Protein AF-0000000078113303 (afdb_homodimer)

Solvent-accessible surface area (backbone atoms only — not comparable to full-atom values): 39094 Å² total; per-residue (Å²): 133,78,78,75,75,77,71,51,66,56,84,66,75,77,57,79,28,37,34,25,39,74,96,75,53,79,43,67,45,54,70,47,52,54,61,48,19,51,54,38,27,50,52,72,40,56,61,77,56,19,46,50,50,28,49,52,47,50,46,54,31,58,77,67,66,45,39,74,33,44,52,68,58,50,48,53,56,46,50,52,55,36,38,74,72,70,41,45,68,71,44,50,50,42,44,51,49,53,49,47,43,60,73,67,32,43,15,33,39,37,36,33,22,37,49,89,72,46,44,48,54,58,49,52,51,49,50,23,61,50,60,67,39,70,46,60,43,47,42,65,58,52,44,48,40,37,39,71,67,38,88,49,96,56,74,92,66,55,77,47,74,55,93,63,95,41,70,65,55,44,51,53,53,50,51,51,51,19,50,55,42,49,58,61,41,42,60,57,50,49,50,28,49,73,59,19,41,53,37,37,40,30,30,64,58,46,48,69,66,64,59,53,53,53,58,58,54,74,70,49,72,74,66,71,73,70,76,68,83,68,81,73,78,78,78,72,83,66,75,73,68,74,71,66,73,72,74,72,71,64,70,66,38,74,47,67,38,34,50,35,46,52,65,72,60,37,49,37,44,42,54,52,48,46,58,61,58,28,75,47,89,75,57,56,72,89,44,46,61,56,29,51,48,42,43,48,53,54,40,52,57,61,53,57,38,44,81,75,70,45,51,68,44,76,44,44,75,59,38,40,68,60,48,50,54,49,48,54,52,50,51,52,51,52,51,52,55,44,51,52,56,40,50,66,68,45,73,73,76,128,134,77,80,74,76,78,71,51,64,57,83,65,74,77,59,78,28,38,33,27,38,73,96,75,54,80,43,66,44,54,69,47,52,53,63,48,18,51,55,38,26,50,52,72,39,55,61,77,54,20,48,48,50,27,48,52,46,50,48,52,31,58,77,67,68,45,39,75,34,44,51,68,57,51,47,53,56,44,50,50,54,36,40,76,73,69,44,46,67,71,44,51,50,43,47,52,49,52,50,46,44,60,72,65,33,44,15,34,39,37,37,34,22,37,50,90,70,47,45,47,54,59,49,51,50,49,49,22,59,49,60,69,37,71,44,61,42,48,42,64,59,52,44,47,39,37,41,71,67,39,87,49,98,56,74,91,67,54,78,48,74,54,92,62,96,42,71,66,57,45,51,53,51,50,52,50,52,19,51,53,42,49,59,60,41,41,59,57,49,51,50,28,51,72,59,18,40,53,36,35,39,30,31,65,56,46,47,70,66,65,60,53,53,53,58,59,54,72,68,47,71,76,71,70,72,68,77,72,78,73,78,73,77,81,79,70,84,68,73,73,70,76,70,67,75,72,76,72,69,62,70,64,38,73,47,66,36,34,51,34,46,52,64,70,60,35,49,37,43,44,54,51,49,45,57,59,59,26,74,47,88,75,55,59,72,90,45,45,62,54,29,50,49,42,43,47,52,53,41,51,58,63,53,58,38,42,82,74,70,45,50,67,44,75,45,44,76,58,39,39,70,60,48,50,53,49,49,54,52,50,52,53,49,52,51,53,54,44,49,51,56,40,50,67,68,45,72,74,74,129

Organism: Rosa chinensis (NCBI:txid74649)

Sequence (700 aa):
MGREIKHGSSKYDYVKVKVWLGDHAEHYYVFSRFLLSQNLTVTKIPNHISIKIALDLKKLLVDNSLLDVSQSDLEENLFKIMEQRGFGEDYVKRYRMMTRFHHQRVPLVIIVCGTSCVGKSTIAAQISQRFNLPNVMQTDVVYELLRTSTDAPLASTPIWARDFSSSEELITEFCRECRVVRKGLAGDLKKALKDGKPIIIEGIHLDPNIFLMYEEKSHSPDLNSSTDQHVSSEKGKGVSENKGENVKGPDPIIIPLILNMAQFEHQALLEEWFSSCTCSDKWQVQDRDKLTSNVKMIQDYLHSFDSKGLTVLNLSAATFAQTLDWLHGYILERIEQGMRSASNENGWFLMGREIKHGSSKYDYVKVKVWLGDHAEHYYVFSRFLLSQNLTVTKIPNHISIKIALDLKKLLVDNSLLDVSQSDLEENLFKIMEQRGFGEDYVKRYRMMTRFHHQRVPLVIIVCGTSCVGKSTIAAQISQRFNLPNVMQTDVVYELLRTSTDAPLASTPIWARDFSSSEELITEFCRECRVVRKGLAGDLKKALKDGKPIIIEGIHLDPNIFLMYEEKSHSPDLNSSTDQHVSSEKGKGVSENKGENVKGPDPIIIPLILNMAQFEHQALLEEWFSSCTCSDKWQVQDRDKLTSNVKMIQDYLHSFDSKGLTVLNLSAATFAQTLDWLHGYILERIEQGMRSASNENGWFL

Foldseek 3Di:
DPPDPPPPDDPLQPAWAWEFDDPVSPDIDTDDLVVQLLLLLLLVPDSVVSSVLSVVLSCVCVVVVVRYYYPVRSLVSSQVSCVVVPNHDSSSVLSVLVVVLVVLLAEEEEEEEAFPPLQQVVLLVLCCRSNVAVAEAELVVLLVCCVPVHPQPHDPDDLLQDDDPDLVRSVVVLQVSLLSSLVSCVVVSVVRRVRSGYHYYYYHSDDPVSNVVVLVVVPDPVVPPPPPPPPPDDDPPPPPPPVPPPPPRADHQYAYEYEDEDPVVSVVSLVVVCVVVCVPVPQDPVSSVSSVVSSVSSSVVSCVCVVVVHHYQYDDPVCNVVSSVVVSVVVSVSSSVSVVVRCVVVPPDD/DPPDPPPPDDPLQPAWAWEADDPVSPDIDTQDLVVQLLLLLLLVPDSVVSSVLSVVLSCVCVVVVVRYYYPVRSLVSSQVSCVVVPNHDSSSVLSVLVVVLVVLLAEEEEEEEAFPPLQQVVLLVLCCRSNVAVAEAELVVLLVCCVPVHPQPHDPDDLLLDDDPDLVRSVVVLQVSLLSSLVSCVVVSVVRRVRSGYHYYYYHSDDPVSNVVVLVVVPPPVPPPPPPPPPPDDDPPPPPPPVPPPPPRADHQYAYEYEDEDPVVSVVSLVVVCVVVCVPVPQDPVSSVSSVVSSVSSSVVSCVCVVVVHHYQYDDPVCNVVSSVVVSVVVSVSSSVSVVVRCVVPPPDD

Structure (mmCIF, N/CA/C/O backbone):
data_AF-0000000078113303-model_v1
#
loop_
_entity.id
_entity.type
_entity.pdbx_description
1 polymer 'Putative P-loop containing nucleoside triphosphate hydrolase'
#
loop_
_atom_site.group_PDB
_atom_site.id
_atom_site.type_symbol
_atom_site.label_atom_id
_atom_site.label_alt_id
_atom_site.label_comp_id
_atom_site.label_asym_id
_atom_site.label_entity_id
_atom_site.label_seq_id
_atom_site.pdbx_PDB_ins_code
_atom_site.Cartn_x
_atom_site.Cartn_y
_atom_site.Cartn_z
_atom_site.occupancy
_atom_site.B_iso_or_equiv
_atom_site.auth_seq_id
_atom_site.auth_comp_id
_atom_site.auth_asym_id
_atom_site.auth_atom_id
_atom_site.pdbx_PDB_model_num
ATOM 1 N N . MET A 1 1 ? 22.547 11.469 -28.562 1 20.42 1 MET A N 1
ATOM 2 C CA . MET A 1 1 ? 22.844 10.039 -28.547 1 20.42 1 MET A CA 1
ATOM 3 C C . MET A 1 1 ? 22.312 9.383 -27.281 1 20.42 1 MET A C 1
ATOM 5 O O . MET A 1 1 ? 22.719 9.742 -26.172 1 20.42 1 MET A O 1
ATOM 9 N N . GLY A 1 2 ? 21.031 9.062 -27.156 1 24.36 2 GLY A N 1
ATOM 10 C CA . GLY A 1 2 ? 20.156 8.703 -26.047 1 24.36 2 GLY A CA 1
ATOM 11 C C . GLY A 1 2 ? 20.625 7.461 -25.312 1 24.36 2 GLY A C 1
ATOM 12 O O . GLY A 1 2 ? 20.969 6.453 -25.938 1 24.36 2 GLY A O 1
ATOM 13 N N . ARG A 1 3 ? 21.406 7.602 -24.219 1 28.17 3 ARG A N 1
ATOM 14 C CA . ARG A 1 3 ? 22.094 6.508 -23.531 1 28.17 3 ARG A CA 1
ATOM 15 C C . ARG A 1 3 ? 21.234 5.254 -23.5 1 28.17 3 ARG A C 1
ATOM 17 O O . ARG A 1 3 ? 20.031 5.32 -23.203 1 28.17 3 ARG A O 1
ATOM 24 N N . GLU A 1 4 ? 21.578 4.266 -24.234 1 31.19 4 GLU A N 1
ATOM 25 C CA . GLU A 1 4 ? 21.016 2.93 -24.375 1 31.19 4 GLU A CA 1
ATOM 26 C C . GLU A 1 4 ? 20.734 2.309 -23 1 31.19 4 GLU A C 1
ATOM 28 O O . GLU A 1 4 ? 21.641 2.225 -22.172 1 31.19 4 GLU A O 1
ATOM 33 N N . ILE A 1 5 ? 19.703 2.514 -22.391 1 36.41 5 ILE A N 1
ATOM 34 C CA . ILE A 1 5 ? 19.25 1.817 -21.188 1 36.41 5 ILE A CA 1
ATOM 35 C C . ILE A 1 5 ? 19.656 0.35 -21.25 1 36.41 5 ILE A C 1
ATOM 37 O O . ILE A 1 5 ? 19.219 -0.386 -22.141 1 36.41 5 ILE A O 1
ATOM 41 N N . LYS A 1 6 ? 20.906 0.04 -20.969 1 37.03 6 LYS A N 1
ATOM 42 C CA . LYS A 1 6 ? 21.406 -1.329 -20.891 1 37.03 6 LYS A CA 1
ATOM 43 C C . LYS A 1 6 ? 20.344 -2.277 -20.359 1 37.03 6 LYS A C 1
ATOM 45 O O . LYS A 1 6 ? 19.766 -2.039 -19.297 1 37.03 6 LYS A O 1
ATOM 50 N N . HIS A 1 7 ? 19.578 -3.08 -21.109 1 42.31 7 HIS A N 1
ATOM 51 C CA . HIS A 1 7 ? 18.5 -4.035 -20.953 1 42.31 7 HIS A CA 1
ATOM 52 C C . HIS A 1 7 ? 18.859 -5.113 -19.938 1 42.31 7 HIS A C 1
ATOM 54 O O . HIS A 1 7 ? 19.844 -5.832 -20.109 1 42.31 7 HIS A O 1
ATOM 60 N N . GLY A 1 8 ? 18.891 -4.859 -18.688 1 49.06 8 GLY A N 1
ATOM 61 C CA . GLY A 1 8 ? 19.156 -5.789 -17.594 1 49.06 8 GLY A CA 1
ATOM 62 C C . GLY A 1 8 ? 18.531 -7.152 -17.797 1 49.06 8 GLY A C 1
ATOM 63 O O . GLY A 1 8 ? 18.469 -7.965 -16.875 1 49.06 8 GLY A O 1
ATOM 64 N N . SER A 1 9 ? 17.891 -7.391 -18.812 1 57.31 9 SER A N 1
ATOM 65 C CA . SER A 1 9 ? 17.375 -8.727 -19.094 1 57.31 9 SER A CA 1
ATOM 66 C C . SER A 1 9 ? 18.5 -9.688 -19.484 1 57.31 9 SER A C 1
ATOM 68 O O . SER A 1 9 ? 19.375 -9.336 -20.266 1 57.31 9 SER A O 1
ATOM 70 N N . SER A 1 10 ? 18.797 -10.727 -18.516 1 65.5 10 SER A N 1
ATOM 71 C CA . SER A 1 10 ? 19.766 -11.789 -18.812 1 65.5 10 SER A CA 1
ATOM 72 C C . SER A 1 10 ? 19.266 -12.703 -19.922 1 65.5 10 SER A C 1
ATOM 74 O O . SER A 1 10 ? 18.047 -12.836 -20.125 1 65.5 10 SER A O 1
ATOM 76 N N . LYS A 1 11 ? 20.031 -13.156 -20.766 1 74.81 11 LYS A N 1
ATOM 77 C CA . LYS A 1 11 ? 19.719 -14.117 -21.828 1 74.81 11 LYS A CA 1
ATOM 78 C C . LYS A 1 11 ? 18.938 -15.305 -21.281 1 74.81 11 LYS A C 1
ATOM 80 O O . LYS A 1 11 ? 18.172 -15.945 -22.016 1 74.81 11 LYS A O 1
ATOM 85 N N . TYR A 1 12 ? 19.047 -15.547 -19.969 1 79.31 12 TYR A N 1
ATOM 86 C CA . TYR A 1 12 ? 18.406 -16.703 -19.328 1 79.31 12 TYR A CA 1
ATOM 87 C C . TYR A 1 12 ? 16.922 -16.438 -19.109 1 79.31 12 TYR A C 1
ATOM 89 O O . TYR A 1 12 ? 16.141 -17.375 -18.922 1 79.31 12 TYR A O 1
ATOM 97 N N . ASP A 1 13 ? 16.547 -15.203 -19.188 1 74.5 13 ASP A N 1
ATOM 98 C CA . ASP A 1 13 ? 15.164 -14.836 -18.875 1 74.5 13 ASP A CA 1
ATOM 99 C C . ASP A 1 13 ? 14.211 -15.273 -20 1 74.5 13 ASP A C 1
ATOM 101 O O . ASP A 1 13 ? 13.008 -15.414 -19.766 1 74.5 13 ASP A O 1
ATOM 105 N N . TYR A 1 14 ? 14.766 -15.68 -21.109 1 76.06 14 TYR A N 1
ATOM 106 C CA . TYR A 1 14 ? 13.945 -16.016 -22.266 1 76.06 14 TYR A CA 1
ATOM 107 C C . TYR A 1 14 ? 13.797 -17.531 -22.391 1 76.06 14 TYR A C 1
ATOM 109 O O . TYR A 1 14 ? 13.109 -18.016 -23.297 1 76.06 14 TYR A O 1
ATOM 117 N N . VAL A 1 15 ? 14.422 -18.312 -21.516 1 84 15 VAL A N 1
ATOM 118 C CA . VAL A 1 15 ? 14.312 -19.766 -21.562 1 84 15 VAL A CA 1
ATOM 119 C C . VAL A 1 15 ? 13.234 -20.234 -20.594 1 84 15 VAL A C 1
ATOM 121 O O . VAL A 1 15 ? 13.242 -19.875 -19.406 1 84 15 VAL A O 1
ATOM 124 N N . LYS A 1 16 ? 12.32 -21.031 -21.141 1 85.19 16 LYS A N 1
ATOM 125 C CA . LYS A 1 16 ? 11.219 -21.547 -20.328 1 85.19 16 LYS A CA 1
ATOM 126 C C . LYS A 1 16 ? 11.648 -22.781 -19.547 1 85.19 16 LYS A C 1
ATOM 128 O O . LYS A 1 16 ? 12.18 -23.734 -20.125 1 85.19 16 LYS A O 1
ATOM 133 N N . VAL A 1 17 ? 11.578 -22.703 -18.297 1 89.81 17 VAL A N 1
ATOM 134 C CA . VAL A 1 17 ? 11.805 -23.859 -17.438 1 89.81 17 VAL A CA 1
ATOM 135 C C . VAL A 1 17 ? 10.484 -24.281 -16.781 1 89.81 17 VAL A C 1
ATOM 137 O O . VAL A 1 17 ? 9.836 -23.469 -16.125 1 89.81 17 VAL A O 1
ATOM 140 N N . LYS A 1 18 ? 10.07 -25.453 -17.016 1 88.25 18 LYS A N 1
ATOM 141 C CA . LYS A 1 18 ? 8.828 -25.984 -16.453 1 88.25 18 LYS A CA 1
ATOM 142 C C . LYS A 1 18 ? 9.094 -26.734 -15.156 1 88.25 18 LYS A C 1
ATOM 144 O O . LYS A 1 18 ? 10 -27.562 -15.078 1 88.25 18 LYS A O 1
ATOM 149 N N . VAL A 1 19 ? 8.367 -26.391 -14.164 1 89.12 19 VAL A N 1
ATOM 150 C CA . VAL A 1 19 ? 8.477 -27.047 -12.859 1 89.12 19 VAL A CA 1
ATOM 151 C C . VAL A 1 19 ? 7.234 -27.906 -12.609 1 89.12 19 VAL A C 1
ATOM 153 O O . VAL A 1 19 ? 6.125 -27.375 -12.516 1 89.12 19 VAL A O 1
ATOM 156 N N . TRP A 1 20 ? 7.383 -29.078 -12.508 1 86.81 20 TRP A N 1
ATOM 157 C CA . TRP A 1 20 ? 6.285 -30.031 -12.422 1 86.81 20 TRP A CA 1
ATOM 158 C C . TRP A 1 20 ? 5.922 -30.312 -10.969 1 86.81 20 TRP A C 1
ATOM 160 O O . TRP A 1 20 ? 6.801 -30.453 -10.109 1 86.81 20 TRP A O 1
ATOM 170 N N . LEU A 1 21 ? 4.598 -30.266 -10.727 1 80.44 21 LEU A N 1
ATOM 171 C CA . LEU A 1 21 ? 4.059 -30.453 -9.391 1 80.44 21 LEU A CA 1
ATOM 172 C C . LEU A 1 21 ? 3.445 -31.844 -9.25 1 80.44 21 LEU A C 1
ATOM 174 O O . LEU A 1 21 ? 2.85 -32.375 -10.195 1 80.44 21 LEU A O 1
ATOM 178 N N . GLY A 1 22 ? 3.475 -32.344 -8.047 1 72.88 22 GLY A N 1
ATOM 179 C CA . GLY A 1 22 ? 2.791 -33.594 -7.73 1 72.88 22 GLY A CA 1
ATOM 180 C C . GLY A 1 22 ? 3.607 -34.812 -8.07 1 72.88 22 GLY A C 1
ATOM 181 O O . GLY A 1 22 ? 4.602 -34.719 -8.797 1 72.88 22 GLY A O 1
ATOM 182 N N . ASP A 1 23 ? 3.197 -35.906 -7.555 1 69.19 23 ASP A N 1
ATOM 183 C CA . ASP A 1 23 ? 3.881 -37.188 -7.754 1 69.19 23 ASP A CA 1
ATOM 184 C C . ASP A 1 23 ? 3.717 -37.688 -9.188 1 69.19 23 ASP A C 1
ATOM 186 O O . ASP A 1 23 ? 4.594 -38.375 -9.719 1 69.19 23 ASP A O 1
ATOM 190 N N . HIS A 1 24 ? 2.643 -37.219 -9.781 1 72.44 24 HIS A N 1
ATOM 191 C CA . HIS A 1 24 ? 2.402 -37.719 -11.133 1 72.44 24 HIS A CA 1
ATOM 192 C C . HIS A 1 24 ? 2.586 -36.594 -12.164 1 72.44 24 HIS A C 1
ATOM 194 O O . HIS A 1 24 ? 2.156 -36.75 -13.312 1 72.44 24 HIS A O 1
ATOM 200 N N . ALA A 1 25 ? 3.203 -35.594 -11.82 1 67.75 25 ALA A N 1
ATOM 201 C CA . ALA A 1 25 ? 3.539 -34.5 -12.719 1 67.75 25 ALA A CA 1
ATOM 202 C C . ALA A 1 25 ? 2.318 -34.031 -13.516 1 67.75 25 ALA A C 1
ATOM 204 O O . ALA A 1 25 ? 2.385 -33.906 -14.742 1 67.75 25 ALA A O 1
ATOM 205 N N . GLU A 1 26 ? 1.251 -33.938 -12.898 1 72.12 26 GLU A N 1
ATOM 206 C CA . GLU A 1 26 ? -0.008 -33.625 -13.562 1 72.12 26 GLU A CA 1
ATOM 207 C C . GLU A 1 26 ? -0.096 -32.125 -13.906 1 72.12 26 GLU A C 1
ATOM 209 O O . GLU A 1 26 ? -0.71 -31.75 -14.898 1 72.12 26 GLU A O 1
ATOM 214 N N . HIS A 1 27 ? 0.604 -31.375 -13.125 1 74.75 27 HIS A N 1
ATOM 215 C CA . HIS A 1 27 ? 0.536 -29.938 -13.336 1 74.75 27 HIS A CA 1
ATOM 216 C C . HIS A 1 27 ? 1.922 -29.312 -13.266 1 74.75 27 HIS A C 1
ATOM 218 O O . HIS A 1 27 ? 2.816 -29.828 -12.602 1 74.75 27 HIS A O 1
ATOM 224 N N . TYR A 1 28 ? 2.176 -28.391 -14.164 1 79.44 28 TYR A N 1
ATOM 225 C CA . TYR A 1 28 ? 3.447 -27.688 -14.086 1 79.44 28 TYR A CA 1
ATOM 226 C C . TYR A 1 28 ? 3.23 -26.172 -14.086 1 79.44 28 TYR A C 1
ATOM 228 O O . TYR A 1 28 ? 2.137 -25.703 -14.398 1 79.44 28 TYR A O 1
ATOM 236 N N . TYR A 1 29 ? 4.18 -25.484 -13.555 1 77.81 29 TYR A N 1
ATOM 237 C CA . TYR A 1 29 ? 4.242 -24.047 -13.727 1 77.81 29 TYR A CA 1
ATOM 238 C C . TYR A 1 29 ? 5.586 -23.609 -14.297 1 77.81 29 TYR A C 1
ATOM 240 O O . TYR A 1 29 ? 6.559 -24.375 -14.242 1 77.81 29 TYR A O 1
ATOM 248 N N . VAL A 1 30 ? 5.598 -22.469 -14.883 1 82.19 30 VAL A N 1
ATOM 249 C CA . VAL A 1 30 ? 6.828 -21.953 -15.469 1 82.19 30 VAL A CA 1
ATOM 250 C C . VAL A 1 30 ? 7.629 -21.203 -14.406 1 82.19 30 VAL A C 1
ATOM 252 O O . VAL A 1 30 ? 7.09 -20.359 -13.688 1 82.19 30 VAL A O 1
ATOM 255 N N . PHE A 1 31 ? 8.883 -21.531 -14.344 1 86.62 31 PHE A N 1
ATOM 256 C CA . PHE A 1 31 ? 9.781 -20.938 -13.367 1 86.62 31 PHE A CA 1
ATOM 257 C C . PHE A 1 31 ? 9.945 -19.438 -13.633 1 86.62 31 PHE A C 1
ATOM 259 O O . PHE A 1 31 ? 10.242 -19.031 -14.758 1 86.62 31 PHE A O 1
ATOM 266 N N . SER A 1 32 ? 9.719 -18.641 -12.602 1 82.31 32 SER A N 1
ATOM 267 C CA . SER A 1 32 ? 9.867 -17.188 -12.664 1 82.31 32 SER A CA 1
ATOM 268 C C . SER A 1 32 ? 10.898 -16.703 -11.648 1 82.31 32 SER A C 1
ATOM 270 O O . SER A 1 32 ? 10.703 -16.859 -10.438 1 82.31 32 SER A O 1
ATOM 272 N N . ARG A 1 33 ? 11.953 -15.984 -12.125 1 86 33 ARG A N 1
ATOM 273 C CA . ARG A 1 33 ? 12.969 -15.414 -11.242 1 86 33 ARG A CA 1
ATOM 274 C C . ARG A 1 33 ? 12.352 -14.391 -10.289 1 86 33 ARG A C 1
ATOM 276 O O . ARG A 1 33 ? 12.727 -14.312 -9.125 1 86 33 ARG A O 1
ATOM 283 N N . PHE A 1 34 ? 11.492 -13.758 -10.875 1 79.19 34 PHE A N 1
ATOM 284 C CA . PHE A 1 34 ? 10.859 -12.703 -10.094 1 79.19 34 PHE A CA 1
ATOM 285 C C . PHE A 1 34 ? 10.078 -13.289 -8.93 1 79.19 34 PHE A C 1
ATOM 287 O O . PHE A 1 34 ? 10.242 -12.859 -7.781 1 79.19 34 PHE A O 1
ATOM 294 N N . LEU A 1 35 ? 9.234 -14.227 -9.234 1 81.5 35 LEU A N 1
ATOM 295 C CA . LEU A 1 35 ? 8.414 -14.836 -8.195 1 81.5 35 LEU A CA 1
ATOM 296 C C . LEU A 1 35 ? 9.281 -15.484 -7.125 1 81.5 35 LEU A C 1
ATOM 298 O O . LEU A 1 35 ? 8.977 -15.398 -5.934 1 81.5 35 LEU A O 1
ATOM 302 N N . LEU A 1 36 ? 10.32 -16.125 -7.578 1 89.31 36 LEU A N 1
ATOM 303 C CA . LEU A 1 36 ? 11.211 -16.766 -6.613 1 89.31 36 LEU A CA 1
ATOM 304 C C . LEU A 1 36 ? 11.867 -15.719 -5.711 1 89.31 36 LEU A C 1
ATOM 306 O O . LEU A 1 36 ? 11.977 -15.922 -4.5 1 89.31 36 LEU A O 1
ATOM 310 N N . SER A 1 37 ? 12.352 -14.648 -6.34 1 87.88 37 SER A N 1
ATOM 311 C CA . SER A 1 37 ? 12.992 -13.594 -5.555 1 87.88 37 SER A CA 1
ATOM 312 C C . SER A 1 37 ? 12.039 -13.031 -4.504 1 87.88 37 SER A C 1
ATOM 314 O O . SER A 1 37 ? 12.453 -12.75 -3.377 1 87.88 37 SER A O 1
ATOM 316 N N . GLN A 1 38 ? 10.859 -12.852 -4.863 1 84.25 38 GLN A N 1
ATOM 317 C CA . GLN A 1 38 ? 9.844 -12.367 -3.934 1 84.25 38 GLN A CA 1
ATOM 318 C C . GLN A 1 38 ? 9.648 -13.336 -2.773 1 84.25 38 GLN A C 1
ATOM 320 O O . GLN A 1 38 ? 9.586 -12.922 -1.614 1 84.25 38 GLN A O 1
ATOM 325 N N . ASN A 1 39 ? 9.586 -14.57 -3.145 1 89.25 39 ASN A N 1
ATOM 326 C CA . ASN A 1 39 ? 9.391 -15.586 -2.115 1 89.25 39 ASN A CA 1
ATOM 327 C C . ASN A 1 39 ? 10.562 -15.633 -1.142 1 89.25 39 ASN A C 1
ATOM 329 O O . ASN A 1 39 ? 10.367 -15.836 0.058 1 89.25 39 ASN A O 1
ATOM 333 N N . LEU A 1 40 ? 11.703 -15.453 -1.681 1 93.75 40 LEU A N 1
ATOM 334 C CA . LEU A 1 40 ? 12.898 -15.469 -0.844 1 93.75 40 LEU A CA 1
ATOM 335 C C . LEU A 1 40 ? 12.914 -14.266 0.094 1 93.75 40 LEU A C 1
ATOM 337 O O . LEU A 1 40 ? 13.32 -14.383 1.254 1 93.75 40 LEU A O 1
ATOM 341 N N . THR A 1 41 ? 12.438 -13.172 -0.385 1 90.56 41 THR A N 1
ATOM 342 C CA . THR A 1 41 ? 12.414 -11.961 0.428 1 90.56 41 THR A CA 1
ATOM 343 C C . THR A 1 41 ? 11.453 -12.109 1.604 1 90.56 41 THR A C 1
ATOM 345 O O . THR A 1 41 ? 11.711 -11.586 2.691 1 90.56 41 THR A O 1
ATOM 348 N N . VAL A 1 42 ? 10.438 -12.797 1.408 1 92.69 42 VAL A N 1
ATOM 349 C CA . VAL A 1 42 ? 9.461 -13.039 2.463 1 92.69 42 VAL A CA 1
ATOM 350 C C . VAL A 1 42 ? 10.125 -13.773 3.625 1 92.69 42 VAL A C 1
ATOM 352 O O . VAL A 1 42 ? 9.719 -13.617 4.781 1 92.69 42 VAL A O 1
ATOM 355 N N . THR A 1 43 ? 11.164 -14.531 3.373 1 94.31 43 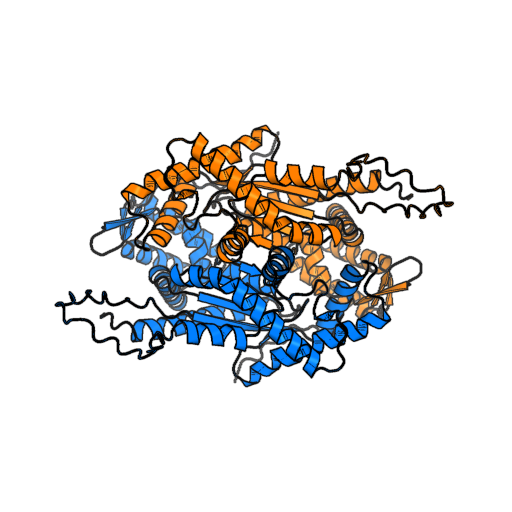THR A N 1
ATOM 356 C CA . THR A 1 43 ? 11.836 -15.32 4.398 1 94.31 43 THR A CA 1
ATOM 357 C C . THR A 1 43 ? 12.945 -14.516 5.066 1 94.31 43 THR A C 1
ATOM 359 O O . THR A 1 43 ? 13.805 -15.07 5.754 1 94.31 43 THR A O 1
ATOM 362 N N . LYS A 1 44 ? 12.984 -13.266 4.848 1 92.06 44 LYS A N 1
ATOM 363 C CA . LYS A 1 44 ? 13.875 -12.297 5.477 1 92.06 44 LYS A CA 1
ATOM 364 C C . LYS A 1 44 ? 15.25 -12.305 4.816 1 92.06 44 LYS A C 1
ATOM 366 O O . LYS A 1 44 ? 16.234 -11.859 5.41 1 92.06 44 LYS A O 1
ATOM 371 N N . ILE A 1 45 ? 15.367 -12.906 3.635 1 93.88 45 ILE A N 1
ATOM 372 C CA . ILE A 1 45 ? 16.562 -12.719 2.82 1 93.88 45 ILE A CA 1
ATOM 373 C C . ILE A 1 45 ? 16.531 -11.344 2.158 1 93.88 45 ILE A C 1
ATOM 375 O O . ILE A 1 45 ? 15.523 -10.961 1.558 1 93.88 45 ILE A O 1
ATOM 379 N N . PRO A 1 46 ? 17.625 -10.648 2.311 1 88.25 46 PRO A N 1
ATOM 380 C CA . PRO A 1 46 ? 17.641 -9.312 1.698 1 88.25 46 PRO A CA 1
ATOM 381 C C . PRO A 1 46 ? 17.328 -9.352 0.204 1 88.25 46 PRO A C 1
ATOM 383 O O . PRO A 1 46 ? 17.734 -10.281 -0.495 1 88.25 46 PRO A O 1
ATOM 386 N N . ASN A 1 47 ? 16.672 -8.352 -0.275 1 83.81 47 ASN A N 1
ATOM 387 C CA . ASN A 1 47 ? 16.172 -8.281 -1.646 1 83.81 47 ASN A CA 1
ATOM 388 C C . ASN A 1 47 ? 17.297 -8.445 -2.66 1 83.81 47 ASN A C 1
ATOM 390 O O . ASN A 1 47 ? 17.172 -9.211 -3.617 1 83.81 47 ASN A O 1
ATOM 394 N N . HIS A 1 48 ? 18.359 -7.723 -2.484 1 83.56 48 HIS A N 1
ATOM 395 C CA . HIS A 1 48 ? 19.453 -7.758 -3.453 1 83.56 48 HIS A CA 1
ATOM 396 C C . HIS A 1 48 ? 20.062 -9.148 -3.537 1 83.56 48 HIS A C 1
ATOM 398 O O . HIS A 1 48 ? 20.516 -9.57 -4.609 1 83.56 48 HIS A O 1
ATOM 404 N N . ILE A 1 49 ? 20.031 -9.891 -2.49 1 92.88 49 ILE A N 1
ATOM 405 C CA . ILE A 1 49 ? 20.578 -11.242 -2.469 1 92.88 49 ILE A CA 1
ATOM 406 C C . ILE A 1 49 ? 19.562 -12.211 -3.094 1 92.88 49 ILE A C 1
ATOM 408 O O . ILE A 1 49 ? 19.953 -13.125 -3.818 1 92.88 49 ILE A O 1
ATOM 412 N N . SER A 1 50 ? 18.297 -11.977 -2.807 1 92.12 50 SER A N 1
ATOM 413 C CA . SER A 1 50 ? 17.234 -12.812 -3.375 1 92.12 50 SER A CA 1
ATOM 414 C C . SER A 1 50 ? 17.281 -12.781 -4.898 1 92.12 50 SER A C 1
ATOM 416 O O . SER A 1 50 ? 17.094 -13.82 -5.551 1 92.12 50 SER A O 1
ATOM 418 N N . ILE A 1 51 ? 17.484 -11.664 -5.449 1 87 51 ILE A N 1
ATOM 419 C CA . ILE A 1 51 ? 17.562 -11.492 -6.895 1 87 51 ILE A CA 1
ATOM 420 C C . ILE A 1 51 ? 18.734 -12.281 -7.453 1 87 51 ILE A C 1
ATOM 422 O O . ILE A 1 51 ? 18.609 -12.961 -8.477 1 87 51 ILE A O 1
ATOM 426 N N . LYS A 1 52 ? 19.797 -12.234 -6.758 1 91.88 52 LYS A N 1
ATOM 427 C CA . LYS A 1 52 ? 21 -12.953 -7.195 1 91.88 52 LYS A CA 1
ATOM 428 C C . LYS A 1 52 ? 20.797 -14.461 -7.102 1 91.88 52 LYS A C 1
ATOM 430 O O . LYS A 1 52 ? 21.219 -15.203 -7.988 1 91.88 52 LYS A O 1
ATOM 435 N N . ILE A 1 53 ? 20.172 -14.883 -6.043 1 95 53 ILE A N 1
ATOM 436 C CA . ILE A 1 53 ? 19.906 -16.312 -5.863 1 95 53 ILE A CA 1
ATOM 437 C C . ILE A 1 53 ? 19.016 -16.812 -6.988 1 95 53 ILE A C 1
ATOM 439 O O . ILE A 1 53 ? 19.266 -17.875 -7.57 1 95 53 ILE A O 1
ATOM 443 N N . ALA A 1 54 ? 18 -16.062 -7.297 1 92.12 54 ALA A N 1
ATOM 444 C CA . ALA A 1 54 ? 17.078 -16.438 -8.359 1 92.12 54 ALA A CA 1
ATOM 445 C C . ALA A 1 54 ? 17.781 -16.531 -9.703 1 92.12 54 ALA A C 1
ATOM 447 O O . ALA A 1 54 ? 17.531 -17.453 -10.484 1 92.12 54 ALA A O 1
ATOM 448 N N . LEU A 1 55 ? 18.641 -15.602 -9.945 1 90.81 55 LEU A N 1
ATOM 449 C CA . LEU A 1 55 ? 19.422 -15.617 -11.18 1 90.81 55 LEU A CA 1
ATOM 450 C C . LEU A 1 55 ? 20.359 -16.828 -11.219 1 90.81 55 LEU A C 1
ATOM 452 O O . LEU A 1 55 ? 20.453 -17.5 -12.25 1 90.81 55 LEU A O 1
ATOM 456 N N . ASP A 1 56 ? 21.062 -17.094 -10.164 1 94.94 56 ASP A N 1
ATOM 457 C CA . ASP A 1 56 ? 21.984 -18.219 -10.078 1 94.94 56 ASP A CA 1
ATOM 458 C C . ASP A 1 56 ? 21.25 -19.547 -10.305 1 94.94 56 ASP A C 1
ATOM 460 O O . ASP A 1 56 ? 21.781 -20.438 -10.969 1 94.94 56 ASP A O 1
ATOM 464 N N . LEU A 1 57 ? 20.109 -19.641 -9.734 1 95.75 57 LEU A N 1
ATOM 465 C CA . LEU A 1 57 ? 19.328 -20.859 -9.93 1 95.75 57 LEU A CA 1
ATOM 466 C C . LEU A 1 57 ? 18.922 -21.016 -11.383 1 95.75 57 LEU A C 1
ATOM 468 O O . LEU A 1 57 ? 19.031 -22.109 -11.953 1 95.75 57 LEU A O 1
ATOM 472 N N . LYS A 1 58 ? 18.422 -19.922 -11.953 1 93.06 58 LYS A N 1
ATOM 473 C CA . LYS A 1 58 ? 18.031 -19.969 -13.359 1 93.06 58 LYS A CA 1
ATOM 474 C C . LYS A 1 58 ? 19.219 -20.344 -14.25 1 93.06 58 LYS A C 1
ATOM 476 O O . LYS A 1 58 ? 19.078 -21.172 -15.148 1 93.06 58 LYS A O 1
ATOM 481 N N . LYS A 1 59 ? 20.312 -19.75 -14.016 1 94.5 59 LYS A N 1
ATOM 482 C CA . LYS A 1 59 ? 21.531 -20.078 -14.758 1 94.5 59 LYS A CA 1
ATOM 483 C C . LYS A 1 59 ? 21.875 -21.562 -14.625 1 94.5 59 LYS A C 1
ATOM 485 O O . LYS A 1 59 ? 22.188 -22.219 -15.617 1 94.5 59 LYS A O 1
ATOM 490 N N . LEU A 1 60 ? 21.812 -22.047 -13.43 1 95.62 60 LEU A N 1
ATOM 491 C CA . LEU A 1 60 ? 22.109 -23.453 -13.156 1 95.62 60 LEU A CA 1
ATOM 492 C C . LEU A 1 60 ? 21.188 -24.375 -13.945 1 95.62 60 LEU A C 1
ATOM 494 O O . LEU A 1 60 ? 21.641 -25.344 -14.562 1 95.62 60 LEU A O 1
ATOM 498 N N . LEU A 1 61 ? 19.922 -24.094 -13.938 1 95.25 61 LEU A N 1
ATOM 499 C CA . LEU A 1 61 ? 18.938 -24.922 -14.609 1 95.25 61 LEU A CA 1
ATOM 500 C C . LEU A 1 61 ? 19.125 -24.891 -16.125 1 95.25 61 LEU A C 1
ATOM 502 O O . LEU A 1 61 ? 1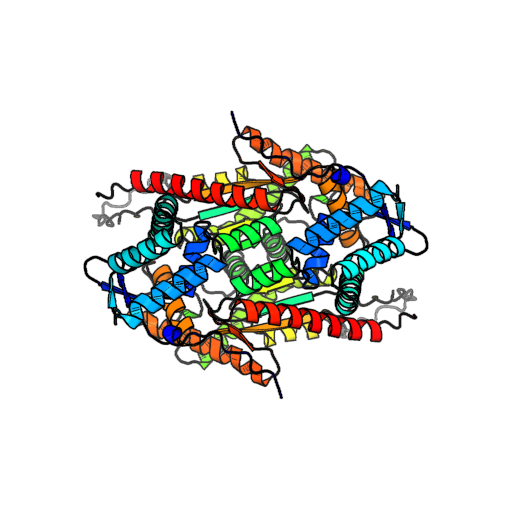9.141 -25.938 -16.781 1 95.25 61 LEU A O 1
ATOM 506 N N . VAL A 1 62 ? 19.328 -23.688 -16.672 1 94.12 62 VAL A N 1
ATOM 507 C CA . VAL A 1 62 ? 19.406 -23.5 -18.125 1 94.12 62 VAL A CA 1
ATOM 508 C C . VAL A 1 62 ? 20.734 -24.047 -18.625 1 94.12 62 VAL A C 1
ATOM 510 O O . VAL A 1 62 ? 20.766 -24.781 -19.625 1 94.12 62 VAL A O 1
ATOM 513 N N . ASP A 1 63 ? 21.781 -23.719 -17.984 1 94.62 63 ASP A N 1
ATOM 514 C CA . ASP A 1 63 ? 23.109 -24.156 -18.406 1 94.62 63 ASP A CA 1
ATOM 515 C C . ASP A 1 63 ? 23.234 -25.688 -18.359 1 94.62 63 ASP A C 1
ATOM 517 O O . ASP A 1 63 ? 24.016 -26.281 -19.109 1 94.62 63 ASP A O 1
ATOM 521 N N . ASN A 1 64 ? 22.5 -26.359 -17.5 1 95 64 ASN A N 1
ATOM 522 C CA . ASN A 1 64 ? 22.531 -27.812 -17.391 1 95 64 ASN A CA 1
ATOM 523 C C . ASN A 1 64 ? 21.375 -28.469 -18.141 1 95 64 ASN A C 1
ATOM 525 O O . ASN A 1 64 ? 21.078 -29.656 -17.969 1 95 64 ASN A O 1
ATOM 529 N N . SER A 1 65 ? 20.625 -27.703 -18.906 1 92.94 65 SER A N 1
ATOM 530 C CA . SER A 1 65 ? 19.531 -28.141 -19.766 1 92.94 65 SER A CA 1
ATOM 531 C C . SER A 1 65 ? 18.422 -28.797 -18.953 1 92.94 65 SER A C 1
ATOM 533 O O . SER A 1 65 ? 17.844 -29.797 -19.391 1 92.94 65 SER A O 1
ATOM 535 N N . LEU A 1 66 ? 18.297 -28.312 -17.75 1 93.25 66 LEU A N 1
ATOM 536 C CA . LEU A 1 66 ? 17.188 -28.781 -16.906 1 93.25 66 LEU A CA 1
ATOM 537 C C . LEU A 1 66 ? 15.945 -27.938 -17.141 1 93.25 66 LEU A C 1
ATOM 539 O O . LEU A 1 66 ? 15.555 -27.141 -16.281 1 93.25 66 LEU A O 1
ATOM 543 N N . LEU A 1 67 ? 15.258 -28.172 -18.172 1 93.25 67 LEU A N 1
ATOM 544 C CA . LEU A 1 67 ? 14.141 -27.344 -18.594 1 93.25 67 LEU A CA 1
ATOM 545 C C . LEU A 1 67 ? 12.82 -27.922 -18.109 1 93.25 67 LEU A C 1
ATOM 547 O O . LEU A 1 67 ? 11.797 -27.234 -18.125 1 93.25 67 LEU A O 1
ATOM 551 N N . ASP A 1 68 ? 12.828 -29.203 -17.797 1 93.06 68 ASP A N 1
ATOM 552 C CA . ASP A 1 68 ? 11.727 -29.875 -17.125 1 93.06 68 ASP A CA 1
ATOM 553 C C . ASP A 1 68 ? 12.188 -30.484 -15.797 1 93.06 68 ASP A C 1
ATOM 555 O O . ASP A 1 68 ? 12.867 -31.5 -15.773 1 93.06 68 ASP A O 1
ATOM 559 N N . VAL A 1 69 ? 11.82 -29.812 -14.773 1 93.25 69 VAL A N 1
ATOM 560 C CA . VAL A 1 69 ? 12.344 -30.219 -13.477 1 93.25 69 VAL A CA 1
ATOM 561 C C . VAL A 1 69 ? 11.195 -30.438 -12.5 1 93.25 69 VAL A C 1
ATOM 563 O O . VAL A 1 69 ? 10.133 -29.812 -12.625 1 93.25 69 VAL A O 1
ATOM 566 N N . SER A 1 70 ? 11.367 -31.359 -11.586 1 91.62 70 SER A N 1
ATOM 567 C CA . SER A 1 70 ? 10.391 -31.531 -10.523 1 91.62 70 SER A CA 1
ATOM 568 C C . SER A 1 70 ? 10.531 -30.438 -9.461 1 91.62 70 SER A C 1
ATOM 570 O O . SER A 1 70 ? 11.594 -29.828 -9.328 1 91.62 70 SER A O 1
ATOM 572 N N . GLN A 1 71 ? 9.508 -30.234 -8.688 1 89.25 71 GLN A N 1
ATOM 573 C CA . GLN A 1 71 ? 9.539 -29.281 -7.586 1 89.25 71 GLN A CA 1
ATOM 574 C C . GLN A 1 71 ? 10.641 -29.625 -6.59 1 89.25 71 GLN A C 1
ATOM 576 O O . GLN A 1 71 ? 11.352 -28.734 -6.098 1 89.25 71 GLN A O 1
ATOM 581 N N . SER A 1 72 ? 10.758 -30.906 -6.32 1 91 72 SER A N 1
ATOM 582 C CA . SER A 1 72 ? 11.758 -31.375 -5.371 1 91 72 SER A CA 1
ATOM 583 C C . SER A 1 72 ? 13.172 -31.094 -5.867 1 91 72 SER A C 1
ATOM 585 O O . SER A 1 72 ? 14.023 -30.625 -5.102 1 91 72 SER A O 1
ATOM 587 N N . ASP A 1 73 ? 13.359 -31.312 -7.105 1 93.31 73 ASP A N 1
ATOM 588 C CA . ASP A 1 73 ? 14.68 -31.062 -7.688 1 93.31 73 ASP A CA 1
ATOM 589 C C . ASP A 1 73 ? 15.008 -29.578 -7.707 1 93.31 73 ASP A C 1
ATOM 591 O O . ASP A 1 73 ? 16.156 -29.188 -7.457 1 93.31 73 ASP A O 1
ATOM 595 N N . LEU A 1 74 ? 14.031 -28.828 -8.047 1 94.69 74 LEU A N 1
ATOM 596 C CA . LEU A 1 74 ? 14.219 -27.375 -8.047 1 94.69 74 LEU A CA 1
ATOM 597 C C . LEU A 1 74 ? 14.617 -26.875 -6.66 1 94.69 74 LEU A C 1
ATOM 599 O O . LEU A 1 74 ? 15.562 -26.094 -6.52 1 94.69 74 LEU A O 1
ATOM 603 N N . GLU A 1 75 ? 13.961 -27.328 -5.672 1 94.5 75 GLU A N 1
ATOM 604 C CA . GLU A 1 75 ? 14.203 -26.891 -4.297 1 94.5 75 GLU A CA 1
ATOM 605 C C . GLU A 1 75 ? 15.578 -27.344 -3.811 1 94.5 75 GLU A C 1
ATOM 607 O O . GLU A 1 75 ? 16.25 -26.625 -3.088 1 94.5 75 GLU A O 1
ATOM 612 N N . GLU A 1 76 ? 15.922 -28.516 -4.164 1 95.38 76 GLU A N 1
ATOM 613 C CA . GLU A 1 76 ? 17.234 -29.016 -3.777 1 95.38 76 GLU A CA 1
ATOM 614 C C . GLU A 1 76 ? 18.344 -28.109 -4.297 1 95.38 76 GLU A C 1
ATOM 616 O O . G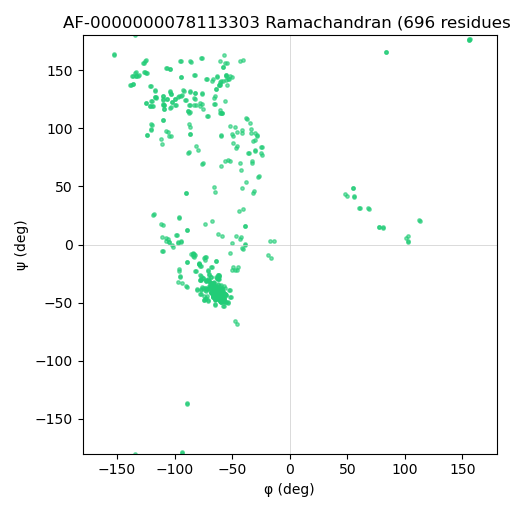LU A 1 76 ? 19.281 -27.781 -3.566 1 95.38 76 GLU A O 1
ATOM 621 N N . ASN A 1 77 ? 18.234 -27.797 -5.578 1 96.81 77 ASN A N 1
ATOM 622 C CA . ASN A 1 77 ? 19.219 -26.906 -6.168 1 96.81 77 ASN A CA 1
ATOM 623 C C . ASN A 1 77 ? 19.156 -25.516 -5.539 1 96.81 77 ASN A C 1
ATOM 625 O O . ASN A 1 77 ? 20.188 -24.891 -5.281 1 96.81 77 ASN A O 1
ATOM 629 N N . LEU A 1 78 ? 17.969 -25.031 -5.285 1 97.44 78 LEU A N 1
ATOM 630 C CA . LEU A 1 78 ? 17.766 -23.734 -4.664 1 97.44 78 LEU A CA 1
ATOM 631 C C . LEU A 1 78 ? 18.422 -23.672 -3.289 1 97.44 78 LEU A C 1
ATOM 633 O O . LEU A 1 78 ? 19.156 -22.734 -2.986 1 97.44 78 LEU A O 1
ATOM 637 N N . PHE A 1 79 ? 18.219 -24.672 -2.502 1 97.62 79 PHE A N 1
ATOM 638 C CA . PHE A 1 79 ? 18.688 -24.672 -1.119 1 97.62 79 PHE A CA 1
ATOM 639 C C . PHE A 1 79 ? 20.203 -24.797 -1.061 1 97.62 79 PHE A C 1
ATOM 641 O O . PHE A 1 79 ? 20.844 -24.234 -0.166 1 97.62 79 PHE A O 1
ATOM 648 N N . LYS A 1 80 ? 20.734 -25.453 -2.004 1 96.81 80 LYS A N 1
ATOM 649 C CA . LYS A 1 80 ? 22.188 -25.5 -2.104 1 96.81 80 LYS A CA 1
ATOM 650 C C . LYS A 1 80 ? 22.766 -24.109 -2.363 1 96.81 80 LYS A C 1
ATOM 652 O O . LYS A 1 80 ? 23.734 -23.719 -1.729 1 96.81 80 LYS A O 1
ATOM 657 N N . ILE A 1 81 ? 22.156 -23.453 -3.242 1 97.38 81 ILE A N 1
ATOM 658 C CA . ILE A 1 81 ? 22.594 -22.094 -3.578 1 97.38 81 ILE A CA 1
ATOM 659 C C . ILE A 1 81 ? 22.422 -21.188 -2.371 1 97.38 81 ILE A C 1
ATOM 661 O O . ILE A 1 81 ? 23.297 -20.359 -2.074 1 97.38 81 ILE A O 1
ATOM 665 N N . MET A 1 82 ? 21.281 -21.281 -1.682 1 97.31 82 MET A N 1
ATOM 666 C CA . MET A 1 82 ? 21.031 -20.484 -0.478 1 97.31 82 MET A CA 1
ATOM 667 C C . MET A 1 82 ? 22.094 -20.734 0.577 1 97.31 82 MET A C 1
ATOM 669 O O . MET A 1 82 ? 22.625 -19.797 1.166 1 97.31 82 MET A O 1
ATOM 673 N N . GLU A 1 83 ? 22.453 -21.969 0.749 1 96.44 83 GLU A N 1
ATOM 674 C CA . GLU A 1 83 ? 23.438 -22.359 1.754 1 96.44 83 GLU A CA 1
ATOM 675 C C . GLU A 1 83 ? 24.812 -21.766 1.429 1 96.44 83 GLU A C 1
ATOM 677 O O . GLU A 1 83 ? 25.531 -21.328 2.324 1 96.44 83 GLU A O 1
ATOM 682 N N . GLN A 1 84 ? 25.156 -21.781 0.239 1 96.06 84 GLN A N 1
ATOM 683 C CA . GLN A 1 84 ? 26.438 -21.25 -0.206 1 96.06 84 GLN A CA 1
ATOM 684 C C . GLN A 1 84 ? 26.531 -19.75 0.084 1 96.06 84 GLN A C 1
ATOM 686 O O . GLN A 1 84 ? 27.625 -19.219 0.285 1 96.06 84 GLN A O 1
ATOM 691 N N . ARG A 1 85 ? 25.422 -19.141 0.139 1 95.62 85 ARG A N 1
ATOM 692 C CA . ARG A 1 85 ? 25.406 -17.703 0.368 1 95.62 85 ARG A CA 1
ATOM 693 C C . ARG A 1 85 ? 25.172 -17.391 1.84 1 95.62 85 ARG A C 1
ATOM 695 O O . ARG A 1 85 ? 24.969 -16.219 2.205 1 95.62 85 ARG A O 1
ATOM 702 N N . GLY A 1 86 ? 25.062 -18.391 2.703 1 95.06 86 GLY A N 1
ATOM 703 C CA . GLY A 1 86 ? 24.984 -18.188 4.141 1 95.06 86 GLY A CA 1
ATOM 704 C C . GLY A 1 86 ? 23.578 -18.297 4.695 1 95.06 86 GLY A C 1
ATOM 705 O O . GLY A 1 86 ? 23.344 -17.953 5.855 1 95.06 86 GLY A O 1
ATOM 706 N N . PHE A 1 87 ? 22.672 -18.656 3.898 1 96.62 87 PHE A N 1
ATOM 707 C CA . PHE A 1 87 ? 21.297 -18.844 4.344 1 96.62 87 PHE A CA 1
ATOM 708 C C . PHE A 1 87 ? 20.953 -20.312 4.5 1 96.62 87 PHE A C 1
ATOM 710 O O . PHE A 1 87 ? 20.484 -20.953 3.555 1 96.62 87 PHE A O 1
ATOM 717 N N . GLY A 1 88 ? 21.141 -20.766 5.727 1 94.19 88 GLY A N 1
ATOM 718 C CA . GLY A 1 88 ? 21.109 -22.188 6.012 1 94.19 88 GLY A CA 1
ATOM 719 C C . GLY A 1 88 ? 19.719 -22.688 6.348 1 94.19 88 GLY A C 1
ATOM 720 O O . GLY A 1 88 ? 18.734 -22.297 5.723 1 94.19 88 GLY A O 1
ATOM 721 N N . GLU A 1 89 ? 19.656 -23.516 7.348 1 94.44 89 GLU A N 1
ATOM 722 C CA . GLU A 1 89 ? 18.5 -24.359 7.645 1 94.44 89 GLU A CA 1
ATOM 723 C C . GLU A 1 89 ? 17.297 -23.531 8.055 1 94.44 89 GLU A C 1
ATOM 725 O O . GLU A 1 89 ? 16.156 -23.844 7.68 1 94.44 89 GLU A O 1
ATOM 730 N N . ASP A 1 90 ? 17.516 -22.547 8.836 1 93.88 90 ASP A N 1
ATOM 731 C CA . ASP A 1 90 ? 16.406 -21.719 9.305 1 93.88 90 ASP A CA 1
ATOM 732 C C . ASP A 1 90 ? 15.672 -21.078 8.141 1 93.88 90 ASP A C 1
ATOM 734 O O . ASP A 1 90 ? 14.438 -20.984 8.156 1 93.88 90 ASP A O 1
ATOM 738 N N . TYR A 1 91 ? 16.391 -20.672 7.168 1 95.44 91 TYR A N 1
ATOM 739 C CA . TYR A 1 91 ? 15.805 -20.031 6 1 95.44 91 TYR A CA 1
ATOM 740 C C . TYR A 1 91 ? 15.086 -21.062 5.125 1 95.44 91 TYR A C 1
ATOM 742 O O . TYR A 1 91 ? 14.031 -20.766 4.562 1 95.44 91 TYR A O 1
ATOM 750 N N . VAL A 1 92 ? 15.688 -22.219 5.062 1 95.44 92 VAL A N 1
ATOM 751 C CA . VAL A 1 92 ? 15.07 -23.312 4.309 1 95.44 92 VAL A CA 1
ATOM 752 C C . VAL A 1 92 ? 13.727 -23.672 4.938 1 95.44 92 VAL A C 1
ATOM 754 O O . VAL A 1 92 ? 12.727 -23.859 4.23 1 95.44 92 VAL A O 1
ATOM 757 N N . LYS A 1 93 ? 13.727 -23.75 6.219 1 94.44 93 LYS A N 1
ATOM 758 C CA . LYS A 1 93 ? 12.5 -24.062 6.945 1 94.44 93 LYS A CA 1
ATOM 759 C C . LYS A 1 93 ? 11.422 -23 6.688 1 94.44 93 LYS A C 1
ATOM 761 O O . LYS A 1 93 ? 10.258 -23.344 6.469 1 94.44 93 LYS A O 1
ATOM 766 N N . ARG A 1 94 ? 11.805 -21.812 6.742 1 94.38 94 ARG A N 1
ATOM 767 C CA . ARG A 1 94 ? 10.867 -20.719 6.488 1 94.38 94 ARG A CA 1
ATOM 768 C C . ARG A 1 94 ? 10.328 -20.781 5.062 1 94.38 94 ARG A C 1
ATOM 770 O O . ARG A 1 94 ? 9.141 -20.562 4.828 1 94.38 94 ARG A O 1
ATOM 777 N N . TYR A 1 95 ? 11.281 -21.062 4.137 1 95.19 95 TYR A N 1
ATOM 778 C CA . TYR A 1 95 ? 10.875 -21.156 2.74 1 95.19 95 TYR A CA 1
ATOM 779 C C . TYR A 1 95 ? 9.828 -22.25 2.553 1 95.19 95 TYR A C 1
ATOM 781 O O . TYR A 1 95 ? 8.805 -22.031 1.907 1 95.19 95 TYR A O 1
ATOM 789 N N . ARG A 1 96 ? 10.086 -23.375 3.098 1 92.25 96 ARG A N 1
ATOM 790 C CA . ARG A 1 96 ? 9.164 -24.5 2.984 1 92.25 96 ARG A CA 1
ATOM 791 C C . ARG A 1 96 ? 7.828 -24.172 3.648 1 92.25 96 ARG A C 1
ATOM 793 O O . ARG A 1 96 ? 6.77 -24.516 3.119 1 92.25 96 ARG A O 1
ATOM 800 N N . MET A 1 97 ? 7.891 -23.562 4.781 1 92.69 97 MET A N 1
ATOM 801 C CA . MET A 1 97 ? 6.68 -23.188 5.5 1 92.69 97 MET A CA 1
ATOM 802 C C . MET A 1 97 ? 5.816 -22.25 4.656 1 92.69 97 MET A C 1
ATOM 804 O O . MET A 1 97 ? 4.617 -22.484 4.504 1 92.69 97 MET A O 1
ATOM 808 N N . MET A 1 98 ? 6.457 -21.266 4.094 1 91.62 98 MET A N 1
ATOM 809 C CA . MET A 1 98 ? 5.727 -20.281 3.311 1 91.62 98 MET A CA 1
ATOM 810 C C . MET A 1 98 ? 5.188 -20.891 2.021 1 91.62 98 MET A C 1
ATOM 812 O O . MET A 1 98 ? 4.113 -20.516 1.552 1 91.62 98 MET A O 1
ATOM 816 N N . THR A 1 99 ? 5.953 -21.828 1.462 1 86.25 99 THR A N 1
ATOM 817 C CA . THR A 1 99 ? 5.48 -22.547 0.288 1 86.25 99 THR A CA 1
ATOM 818 C C . THR A 1 99 ? 4.23 -23.359 0.62 1 86.25 99 THR A C 1
ATOM 820 O O . THR A 1 99 ? 3.256 -23.344 -0.137 1 86.25 99 THR A O 1
ATOM 823 N N . ARG A 1 100 ? 4.281 -24 1.75 1 85.94 100 ARG A N 1
ATOM 824 C CA . ARG A 1 100 ? 3.121 -24.75 2.209 1 85.94 100 ARG A CA 1
ATOM 825 C C . ARG A 1 100 ? 1.934 -23.828 2.465 1 85.94 100 ARG A C 1
ATOM 827 O O . ARG A 1 100 ? 0.796 -24.172 2.127 1 85.94 100 ARG A O 1
ATOM 834 N N . PHE A 1 101 ? 2.176 -22.797 3.109 1 89.88 101 PHE A N 1
ATOM 835 C CA . PHE A 1 101 ? 1.163 -21.797 3.398 1 89.88 101 PHE A CA 1
ATOM 836 C C . PHE A 1 101 ? 0.431 -21.375 2.129 1 89.88 101 PHE A C 1
ATOM 838 O O . PHE A 1 101 ? -0.801 -21.328 2.105 1 89.88 101 PHE A O 1
ATOM 845 N N . HIS A 1 102 ? 1.176 -21.141 1.079 1 81.19 102 HIS A N 1
ATOM 846 C CA . HIS A 1 102 ? 0.598 -20.719 -0.189 1 81.19 102 HIS A CA 1
ATOM 847 C C . HIS A 1 102 ? -0.119 -21.859 -0.888 1 81.19 102 HIS A C 1
ATOM 849 O O . HIS A 1 102 ? -1.192 -21.672 -1.464 1 81.19 102 HIS A O 1
ATOM 855 N N . HIS A 1 103 ? 0.476 -23.016 -0.805 1 76.12 103 HIS A N 1
ATOM 856 C CA . HIS A 1 103 ? -0.106 -24.172 -1.46 1 76.12 103 HIS A CA 1
ATOM 857 C C . HIS A 1 103 ? -1.426 -24.578 -0.808 1 76.12 103 HIS A C 1
ATOM 859 O O . HIS A 1 103 ? -2.365 -24.984 -1.496 1 76.12 103 HIS A O 1
ATOM 865 N N . GLN A 1 104 ? -1.452 -24.453 0.484 1 79.56 104 GLN A N 1
ATOM 866 C CA . GLN A 1 104 ? -2.641 -24.844 1.231 1 79.56 104 GLN A CA 1
ATOM 867 C C . GLN A 1 104 ? -3.693 -23.75 1.22 1 79.56 104 GLN A C 1
ATOM 869 O O . GLN A 1 104 ? -4.816 -23.953 1.688 1 79.56 104 GLN A O 1
ATOM 874 N N . ARG A 1 105 ? -3.301 -22.609 0.72 1 80.69 105 ARG A N 1
ATOM 875 C CA . ARG A 1 105 ? -4.203 -21.469 0.59 1 80.69 105 ARG A CA 1
ATOM 876 C C . ARG A 1 105 ? -4.828 -21.109 1.935 1 80.69 105 ARG A C 1
ATOM 878 O O . ARG A 1 105 ? -6.043 -20.938 2.031 1 80.69 105 ARG A O 1
ATOM 885 N N . VAL A 1 106 ? -4.047 -21.141 2.936 1 86.12 106 VAL A N 1
ATOM 886 C CA . VAL A 1 106 ? -4.508 -20.75 4.266 1 86.12 106 VAL A CA 1
ATOM 887 C C . VAL A 1 106 ? -4.852 -19.266 4.281 1 86.12 106 VAL A C 1
ATOM 889 O O . VAL A 1 106 ? -4.02 -18.438 3.928 1 86.12 106 VAL A O 1
ATOM 892 N N . PRO A 1 107 ? -6.082 -18.969 4.602 1 88.75 107 PRO A N 1
ATOM 893 C CA . PRO A 1 107 ? -6.441 -17.547 4.637 1 88.75 107 PRO A CA 1
ATOM 894 C C . PRO A 1 107 ? -5.68 -16.766 5.711 1 88.75 107 PRO A C 1
ATOM 896 O O . PRO A 1 107 ? -5.5 -17.266 6.828 1 88.75 107 PRO A O 1
ATOM 899 N N . LEU A 1 108 ? -5.148 -15.617 5.371 1 94.31 108 LEU A N 1
ATOM 900 C CA . LEU A 1 108 ? -4.41 -14.742 6.281 1 94.31 108 LEU A CA 1
ATOM 901 C C . LEU A 1 108 ? -5.012 -13.344 6.289 1 94.31 108 LEU A C 1
ATOM 903 O O . LEU A 1 108 ? -5.203 -12.742 5.23 1 94.31 108 LEU A O 1
ATOM 907 N N . VAL A 1 109 ? -5.418 -12.914 7.488 1 94.5 109 VAL A N 1
ATOM 908 C CA . VAL A 1 109 ? -5.934 -11.562 7.656 1 94.5 109 VAL A CA 1
ATOM 909 C C . VAL A 1 109 ? -5.062 -10.797 8.648 1 94.5 109 VAL A C 1
ATOM 911 O O . VAL A 1 109 ? -4.922 -11.203 9.805 1 94.5 109 VAL A O 1
ATOM 914 N N . ILE A 1 110 ? -4.473 -9.734 8.18 1 96.25 110 ILE A N 1
ATOM 915 C CA . ILE A 1 110 ? -3.717 -8.852 9.062 1 96.25 110 ILE A CA 1
ATOM 916 C C . ILE A 1 110 ? -4.473 -7.535 9.25 1 96.25 110 ILE A C 1
ATOM 918 O O . ILE A 1 110 ? -4.82 -6.867 8.273 1 96.25 110 ILE A O 1
ATOM 922 N N . ILE A 1 111 ? -4.809 -7.219 10.453 1 96.06 111 ILE A N 1
ATOM 923 C CA . ILE A 1 111 ? -5.492 -5.957 10.695 1 96.06 111 ILE A CA 1
ATOM 924 C C . ILE A 1 111 ? -4.559 -4.996 11.43 1 96.06 111 ILE A C 1
ATOM 926 O O . ILE A 1 111 ? -3.9 -5.375 12.398 1 96.06 111 ILE A O 1
ATOM 930 N N . VAL A 1 112 ? -4.391 -3.842 10.945 1 96.44 112 VAL A N 1
ATOM 931 C CA . VAL A 1 112 ? -3.539 -2.799 11.508 1 96.44 112 VAL A CA 1
ATOM 932 C C . VAL A 1 112 ? -4.402 -1.672 12.07 1 96.44 112 VAL A C 1
ATOM 934 O O . VAL A 1 112 ? -4.93 -0.851 11.312 1 96.44 112 VAL A O 1
ATOM 937 N N . CYS A 1 113 ? -4.434 -1.624 13.398 1 96.25 113 CYS A N 1
ATOM 938 C CA . CYS A 1 113 ? -5.336 -0.721 14.102 1 96.25 113 CYS A CA 1
ATOM 939 C C . CYS A 1 113 ? -4.57 0.439 14.727 1 96.25 113 CYS A C 1
ATOM 941 O O . CYS A 1 113 ? -3.412 0.285 15.117 1 96.25 113 CYS A O 1
ATOM 943 N N . GLY A 1 114 ? -5.32 1.531 14.828 1 95.06 114 GLY A N 1
ATOM 944 C CA . GLY A 1 114 ? -4.762 2.721 15.453 1 95.06 114 GLY A CA 1
ATOM 945 C C . GLY A 1 114 ? -5.445 4 15.016 1 95.06 114 GLY A C 1
ATOM 946 O O . GLY A 1 114 ? -6.336 3.975 14.164 1 95.06 114 GLY A O 1
ATOM 947 N N . THR A 1 115 ? -4.996 5.078 15.617 1 93.88 115 THR A N 1
ATOM 948 C CA . THR A 1 115 ? -5.586 6.371 15.289 1 93.88 115 THR A CA 1
ATOM 949 C C . THR A 1 115 ? -4.789 7.062 14.188 1 93.88 115 THR A C 1
ATOM 951 O O . THR A 1 115 ? -3.857 6.48 13.625 1 93.88 115 THR A O 1
ATOM 954 N N . SER A 1 116 ? -5.234 8.242 13.844 1 87.88 116 SER A N 1
ATOM 955 C CA . SER A 1 116 ? -4.59 8.992 12.773 1 87.88 116 SER A CA 1
ATOM 956 C C . SER A 1 116 ? -3.133 9.297 13.109 1 87.88 116 SER A C 1
ATOM 958 O O . SER A 1 116 ? -2.807 9.586 14.266 1 87.88 116 SER A O 1
ATOM 960 N N . CYS A 1 117 ? -2.262 9.156 12.164 1 86.62 117 CYS A N 1
ATOM 961 C CA . CYS A 1 117 ? -0.885 9.641 12.172 1 86.62 117 CYS A CA 1
ATOM 962 C C . CYS A 1 117 ? 0.005 8.742 13.023 1 86.62 117 CYS A C 1
ATOM 964 O O . CYS A 1 117 ? 1.124 9.125 13.367 1 86.62 117 CYS A O 1
ATOM 966 N N . VAL A 1 118 ? -0.46 7.562 13.352 1 89.56 118 VAL A N 1
ATOM 967 C CA . VAL A 1 118 ? 0.38 6.676 14.141 1 89.56 118 VAL A CA 1
ATOM 968 C C . VAL A 1 118 ? 1.239 5.812 13.219 1 89.56 118 VAL A C 1
ATOM 970 O O . VAL A 1 118 ? 2.18 5.156 13.672 1 89.56 118 VAL A O 1
ATOM 973 N N . GLY A 1 119 ? 0.874 5.777 11.961 1 87.06 119 GLY A N 1
ATOM 974 C CA . GLY A 1 119 ? 1.705 5.051 11.016 1 87.06 119 GLY A CA 1
ATOM 975 C C . GLY A 1 119 ? 1.031 3.811 10.453 1 87.06 119 GLY A C 1
ATOM 976 O O . GLY A 1 119 ? 1.701 2.908 9.953 1 87.06 119 GLY A O 1
ATOM 977 N N . LYS A 1 120 ? -0.259 3.684 10.492 1 91.56 120 LYS A N 1
ATOM 978 C CA . LYS A 1 120 ? -0.997 2.516 10.016 1 91.56 120 LYS A CA 1
ATOM 979 C C . LYS A 1 120 ? -0.698 2.23 8.547 1 91.56 120 LYS A C 1
ATOM 981 O O . LYS A 1 120 ? -0.311 1.115 8.195 1 91.56 120 LYS A O 1
ATOM 986 N N . SER A 1 121 ? -0.869 3.248 7.777 1 87.25 121 SER A N 1
ATOM 987 C CA . SER A 1 121 ? -0.698 3.082 6.336 1 87.25 121 SER A CA 1
ATOM 988 C C . SER A 1 121 ? 0.742 2.719 5.988 1 87.25 121 SER A C 1
ATOM 990 O O . SER A 1 121 ? 0.984 1.923 5.082 1 87.25 121 SER A O 1
ATOM 992 N N . THR A 1 122 ? 1.633 3.311 6.699 1 83.88 122 THR A N 1
ATOM 993 C CA . THR A 1 122 ? 3.043 3.016 6.469 1 83.88 122 THR A CA 1
ATOM 994 C C . THR A 1 122 ? 3.354 1.559 6.801 1 83.88 122 THR A C 1
ATOM 996 O O . THR A 1 122 ? 3.996 0.86 6.016 1 83.88 122 THR A O 1
ATOM 999 N N . ILE A 1 123 ? 2.883 1.171 7.902 1 90.12 123 ILE A N 1
ATOM 1000 C CA . ILE A 1 123 ? 3.143 -0.195 8.344 1 90.12 123 ILE A CA 1
ATOM 1001 C C . ILE A 1 123 ? 2.445 -1.181 7.41 1 90.12 123 ILE A C 1
ATOM 1003 O O . ILE A 1 123 ? 3.025 -2.199 7.027 1 90.12 123 ILE A O 1
ATOM 1007 N N . ALA A 1 124 ? 1.208 -0.889 7.086 1 91.56 124 ALA A N 1
ATOM 1008 C CA . ALA A 1 124 ? 0.479 -1.742 6.152 1 91.56 124 ALA A CA 1
ATOM 1009 C C . ALA A 1 124 ? 1.23 -1.875 4.832 1 91.56 124 ALA A C 1
ATOM 1011 O O . ALA A 1 124 ? 1.338 -2.973 4.277 1 91.56 124 ALA A O 1
ATOM 1012 N N . ALA A 1 125 ? 1.746 -0.771 4.363 1 84.31 125 ALA A N 1
ATOM 1013 C CA . ALA A 1 125 ? 2.502 -0.775 3.113 1 84.31 125 ALA A CA 1
ATOM 1014 C C . ALA A 1 125 ? 3.775 -1.605 3.246 1 84.31 125 ALA A C 1
ATOM 1016 O O . ALA A 1 125 ? 4.141 -2.346 2.328 1 84.31 125 ALA A O 1
ATOM 1017 N N . GLN A 1 126 ? 4.422 -1.455 4.352 1 86.06 126 GLN A N 1
ATOM 1018 C CA . GLN A 1 126 ? 5.652 -2.201 4.594 1 86.06 126 GLN A CA 1
ATOM 1019 C C . GLN A 1 126 ? 5.379 -3.701 4.664 1 86.06 126 GLN A C 1
ATOM 1021 O O . GLN A 1 126 ? 6.125 -4.5 4.094 1 86.06 126 GLN A O 1
ATOM 1026 N N . ILE A 1 127 ? 4.348 -4.055 5.344 1 91.31 127 ILE A N 1
ATOM 1027 C CA . ILE A 1 127 ? 3.971 -5.461 5.422 1 91.31 127 ILE A CA 1
ATOM 1028 C C . ILE A 1 127 ? 3.635 -5.984 4.027 1 91.31 127 ILE A C 1
ATOM 1030 O O . ILE A 1 127 ? 4.09 -7.062 3.639 1 91.31 127 ILE A O 1
ATOM 1034 N N . SER A 1 128 ? 2.871 -5.215 3.354 1 89 128 SER A N 1
ATOM 1035 C CA . SER A 1 128 ? 2.469 -5.59 2.002 1 89 128 SER A CA 1
ATOM 1036 C C . SER A 1 128 ? 3.684 -5.863 1.118 1 89 128 SER A C 1
ATOM 1038 O O . SER A 1 128 ? 3.729 -6.867 0.407 1 89 128 SER A O 1
ATOM 1040 N N . GLN A 1 129 ? 4.617 -5.066 1.204 1 82.06 129 GLN A N 1
ATOM 1041 C CA . GLN A 1 129 ? 5.816 -5.188 0.381 1 82.06 129 GLN A CA 1
ATOM 1042 C C . GLN A 1 129 ? 6.66 -6.383 0.811 1 82.06 129 GLN A C 1
ATOM 1044 O O . GLN A 1 129 ? 7.059 -7.199 -0.021 1 82.06 129 GLN A O 1
ATOM 1049 N N . ARG A 1 130 ? 6.883 -6.48 2.012 1 85.06 130 ARG A N 1
ATOM 1050 C CA . ARG A 1 130 ? 7.789 -7.5 2.539 1 85.06 130 ARG A CA 1
ATOM 1051 C C . ARG A 1 130 ? 7.207 -8.898 2.352 1 85.06 130 ARG A C 1
ATOM 1053 O O . ARG A 1 130 ? 7.949 -9.852 2.121 1 85.06 130 ARG A O 1
ATOM 1060 N N . PHE A 1 131 ? 5.922 -9 2.428 1 90.75 131 PHE A N 1
ATOM 1061 C CA . PHE A 1 131 ? 5.285 -10.312 2.359 1 90.75 131 PHE A CA 1
ATOM 1062 C C . PHE A 1 131 ? 4.629 -10.523 1 1 90.75 131 PHE A C 1
ATOM 1064 O O . PHE A 1 131 ? 3.996 -11.555 0.765 1 90.75 131 PHE A O 1
ATOM 1071 N N . ASN A 1 132 ? 4.805 -9.547 0.186 1 82.5 132 ASN A N 1
ATOM 1072 C CA . ASN A 1 132 ? 4.199 -9.625 -1.14 1 82.5 132 ASN A CA 1
ATOM 1073 C C . ASN A 1 132 ? 2.697 -9.867 -1.056 1 82.5 132 ASN A C 1
ATOM 1075 O O . ASN A 1 132 ? 2.18 -10.812 -1.652 1 82.5 132 ASN A O 1
ATOM 1079 N N . LEU A 1 133 ? 2.08 -9.07 -0.232 1 87.38 133 LEU A N 1
ATOM 1080 C CA . LEU A 1 133 ? 0.633 -9.125 -0.058 1 87.38 133 LEU A CA 1
ATOM 1081 C C . LEU A 1 133 ? -0.036 -7.918 -0.71 1 87.38 133 LEU A C 1
ATOM 1083 O O . LEU A 1 133 ? -0.188 -6.871 -0.078 1 87.38 133 LEU A O 1
ATOM 1087 N N . PRO A 1 134 ? -0.492 -8.109 -1.854 1 77.31 134 PRO A N 1
ATOM 1088 C CA . PRO A 1 134 ? -0.949 -6.941 -2.611 1 77.31 134 PRO A CA 1
ATOM 1089 C C . PRO A 1 134 ? -2.32 -6.441 -2.16 1 77.31 134 PRO A C 1
ATOM 1091 O O . PRO A 1 134 ? -2.707 -5.316 -2.479 1 77.31 134 PRO A O 1
ATOM 1094 N N . ASN A 1 135 ? -3.072 -7.219 -1.485 1 84.06 135 ASN A N 1
ATOM 1095 C CA . ASN A 1 135 ? -4.43 -6.844 -1.104 1 84.06 135 ASN A CA 1
ATOM 1096 C C . ASN A 1 135 ? -4.449 -6.055 0.201 1 84.06 135 ASN A C 1
ATOM 1098 O O . ASN A 1 135 ? -4.461 -6.637 1.286 1 84.06 135 ASN A O 1
ATOM 1102 N N . VAL A 1 136 ? -4.449 -4.754 0.086 1 87.69 136 VAL A N 1
ATOM 1103 C CA . VAL A 1 136 ? -4.508 -3.854 1.233 1 87.69 136 VAL A CA 1
ATOM 1104 C C . VAL A 1 136 ? -5.793 -3.029 1.178 1 87.69 136 VAL A C 1
ATOM 1106 O O . VAL A 1 136 ? -6.09 -2.396 0.161 1 87.69 136 VAL A O 1
ATOM 1109 N N . MET A 1 137 ? -6.504 -3.08 2.24 1 88.88 137 MET A N 1
ATOM 1110 C CA . MET A 1 137 ? -7.766 -2.348 2.311 1 88.88 137 MET A CA 1
ATOM 1111 C C . MET A 1 137 ? -7.719 -1.288 3.406 1 88.88 137 MET A C 1
ATOM 1113 O O . MET A 1 137 ? -7.281 -1.563 4.523 1 88.88 137 MET A O 1
ATOM 1117 N N . GLN A 1 138 ? -8.164 -0.117 3.018 1 90.06 138 GLN A N 1
ATOM 1118 C CA . GLN A 1 138 ? -8.266 0.977 3.977 1 90.06 138 GLN A CA 1
ATOM 1119 C C . GLN A 1 138 ? -9.711 1.188 4.414 1 90.06 138 GLN A C 1
ATOM 1121 O O . GLN A 1 138 ? -10.602 1.374 3.58 1 90.06 138 GLN A O 1
ATOM 1126 N N . THR A 1 139 ? -9.953 1.245 5.672 1 92.62 139 THR A N 1
ATOM 1127 C CA . THR A 1 139 ? -11.328 1.35 6.164 1 92.62 139 THR A CA 1
ATOM 1128 C C . THR A 1 139 ? -11.93 2.705 5.809 1 92.62 139 THR A C 1
ATOM 1130 O O . THR A 1 139 ? -13.148 2.846 5.727 1 92.62 139 THR A O 1
ATOM 1133 N N . ASP A 1 140 ? -11.086 3.744 5.68 1 86.62 140 ASP A N 1
ATOM 1134 C CA . ASP A 1 140 ? -11.594 5.055 5.293 1 86.62 140 ASP A CA 1
ATOM 1135 C C . ASP A 1 140 ? -12.297 4.996 3.938 1 86.62 140 ASP A C 1
ATOM 1137 O O . ASP A 1 140 ? -13.289 5.688 3.721 1 86.62 140 ASP A O 1
ATOM 1141 N N . VAL A 1 141 ? -11.727 4.199 3.066 1 83.31 141 VAL A N 1
ATOM 1142 C CA . VAL A 1 141 ? -12.32 4.035 1.742 1 83.31 141 VAL A CA 1
ATOM 1143 C C . VAL A 1 141 ? -13.688 3.359 1.867 1 83.31 141 VAL A C 1
ATOM 1145 O O . VAL A 1 141 ? -14.656 3.779 1.229 1 83.31 141 VAL A O 1
ATOM 1148 N N . VAL A 1 142 ? -13.719 2.383 2.637 1 88.75 142 VAL A N 1
ATOM 1149 C CA . VAL A 1 142 ? -14.969 1.663 2.871 1 88.75 142 VAL A CA 1
ATOM 1150 C C . VAL A 1 142 ? -15.984 2.594 3.521 1 88.75 142 VAL A C 1
ATOM 1152 O O . VAL A 1 142 ? -17.156 2.631 3.117 1 88.75 142 VAL A O 1
ATOM 1155 N N . TYR A 1 143 ? -15.523 3.338 4.539 1 91.38 143 TYR A N 1
ATOM 1156 C CA . TYR A 1 143 ? -16.375 4.297 5.234 1 91.38 143 TYR A CA 1
ATOM 1157 C C . TYR A 1 143 ? -17.016 5.266 4.25 1 91.38 143 TYR A C 1
ATOM 1159 O O . TYR A 1 143 ? -18.234 5.449 4.258 1 91.38 143 TYR A O 1
ATOM 1167 N N . GLU A 1 144 ? -16.281 5.848 3.4 1 86.25 144 GLU A N 1
ATOM 1168 C CA . GLU A 1 144 ? -16.766 6.859 2.463 1 86.25 144 GLU A CA 1
ATOM 1169 C C . GLU A 1 144 ? -17.719 6.246 1.438 1 86.25 144 GLU A C 1
ATOM 1171 O O . GLU A 1 144 ? -18.719 6.867 1.062 1 86.25 144 GLU A O 1
ATOM 1176 N N . LEU A 1 145 ? -17.359 5.082 1.006 1 85.38 145 LEU A N 1
ATOM 1177 C CA . LEU A 1 145 ? -18.219 4.402 0.044 1 85.38 145 LEU A CA 1
ATOM 1178 C C . LEU A 1 145 ? -19.578 4.09 0.66 1 85.38 145 LEU A C 1
ATOM 1180 O O . LEU A 1 145 ? -20.609 4.293 0.025 1 85.38 145 LEU A O 1
ATOM 1184 N N . LEU A 1 146 ? -19.516 3.564 1.859 1 89.81 146 LEU A N 1
ATOM 1185 C CA . LEU A 1 146 ? -20.766 3.262 2.549 1 89.81 146 LEU A CA 1
ATOM 1186 C C . LEU A 1 146 ? -21.578 4.531 2.783 1 89.81 146 LEU A C 1
ATOM 1188 O O . LEU A 1 146 ? -22.797 4.535 2.6 1 89.81 146 LEU A O 1
ATOM 1192 N N . ARG A 1 147 ? -20.906 5.531 3.191 1 89.75 147 ARG A N 1
ATOM 1193 C CA . ARG A 1 147 ? -21.562 6.797 3.514 1 89.75 147 ARG A CA 1
ATOM 1194 C C . ARG A 1 147 ? -22.219 7.406 2.279 1 89.75 147 ARG A C 1
ATOM 1196 O O . ARG A 1 147 ? -23.328 7.941 2.361 1 89.75 147 ARG A O 1
ATOM 1203 N N . THR A 1 148 ? -21.609 7.352 1.156 1 85.19 148 THR A N 1
ATOM 1204 C CA . THR A 1 148 ? -22.047 8.086 -0.025 1 85.19 148 THR A CA 1
ATOM 1205 C C . THR A 1 148 ? -22.922 7.195 -0.91 1 85.19 148 THR A C 1
ATOM 1207 O O . THR A 1 148 ? -23.75 7.695 -1.666 1 85.19 148 THR A O 1
ATOM 1210 N N . SER A 1 149 ? -22.734 5.902 -0.876 1 83.06 149 SER A N 1
ATOM 1211 C CA . SER A 1 149 ? -23.391 5.035 -1.852 1 83.06 149 SER A CA 1
ATOM 1212 C C . SER A 1 149 ? -24.469 4.176 -1.197 1 83.06 149 SER A C 1
ATOM 1214 O O . SER A 1 149 ? -25.141 3.396 -1.872 1 83.06 149 SER A O 1
ATOM 1216 N N . THR A 1 150 ? -24.547 4.273 0.076 1 86.31 150 THR A N 1
ATOM 1217 C CA . THR A 1 150 ? -25.562 3.506 0.797 1 86.31 150 THR A CA 1
ATOM 1218 C C . THR A 1 150 ? -26.266 4.379 1.829 1 86.31 150 THR A C 1
ATOM 1220 O O . THR A 1 150 ? -26 5.578 1.92 1 86.31 150 THR A O 1
ATOM 1223 N N . ASP A 1 151 ? -27.219 3.742 2.537 1 87.75 151 ASP A N 1
ATOM 1224 C CA . ASP A 1 151 ? -27.938 4.441 3.605 1 87.75 151 ASP A CA 1
ATOM 1225 C C . ASP A 1 151 ? -27.297 4.152 4.965 1 87.75 151 ASP A C 1
ATOM 1227 O O . ASP A 1 151 ? -27.969 4.246 5.996 1 87.75 151 ASP A O 1
ATOM 1231 N N . ALA A 1 152 ? -26.094 3.791 4.859 1 90 152 ALA A N 1
ATOM 1232 C CA . ALA A 1 152 ? -25.406 3.496 6.113 1 90 152 ALA A CA 1
ATOM 1233 C C . ALA A 1 152 ? -25.359 4.727 7.016 1 90 152 ALA A C 1
ATOM 1235 O O . ALA A 1 152 ? -25.156 5.844 6.543 1 90 152 ALA A O 1
ATOM 1236 N N . PRO A 1 153 ? -25.594 4.559 8.312 1 92.31 153 PRO A N 1
ATOM 1237 C CA . PRO A 1 153 ? -25.609 5.68 9.25 1 92.31 153 PRO A CA 1
ATOM 1238 C C . PRO A 1 153 ? -24.219 6.184 9.594 1 92.31 153 PRO A C 1
ATOM 1240 O O . PRO A 1 153 ? -23.75 6.016 10.727 1 92.31 153 PRO A O 1
ATOM 1243 N N . LEU A 1 154 ? -23.562 6.77 8.703 1 94.25 154 LEU A N 1
ATOM 1244 C CA . LEU A 1 154 ? -22.219 7.32 8.852 1 94.25 154 LEU A CA 1
ATOM 1245 C C . LEU A 1 154 ? -22.219 8.82 8.578 1 94.25 154 LEU A C 1
ATOM 1247 O O . LEU A 1 154 ? -22.906 9.297 7.676 1 94.25 154 LEU A O 1
ATOM 1251 N N . ALA A 1 155 ? -21.531 9.516 9.422 1 91.31 155 ALA A N 1
ATOM 1252 C CA . ALA A 1 155 ? -21.484 10.977 9.328 1 91.31 155 ALA A CA 1
ATOM 1253 C C . ALA A 1 155 ? -20.391 11.438 8.375 1 91.31 155 ALA A C 1
ATOM 1255 O O . ALA A 1 155 ? -19.422 10.711 8.133 1 91.31 155 ALA A O 1
ATOM 1256 N N . SER A 1 156 ? -20.516 12.633 7.852 1 85.62 156 SER A N 1
ATOM 1257 C CA . SER A 1 156 ? -19.516 13.219 6.977 1 85.62 156 SER A CA 1
ATOM 1258 C C . SER A 1 156 ? -18.312 13.734 7.777 1 85.62 156 SER A C 1
ATOM 1260 O O . SER A 1 156 ? -17.188 13.695 7.301 1 85.62 156 SER A O 1
ATOM 1262 N N . THR A 1 157 ? -18.641 14.148 9.039 1 87.44 157 THR A N 1
ATOM 1263 C CA . THR A 1 157 ? -17.578 14.617 9.914 1 87.44 157 THR A CA 1
ATOM 1264 C C . THR A 1 157 ? -16.875 13.438 10.586 1 87.44 157 THR A C 1
ATOM 1266 O O . THR A 1 157 ? -17.531 12.586 11.195 1 87.44 157 THR A O 1
ATOM 1269 N N . PRO A 1 158 ? -15.594 13.367 10.438 1 88.25 158 PRO A N 1
ATOM 1270 C CA . PRO A 1 158 ? -14.875 12.258 11.078 1 88.25 158 PRO A CA 1
ATOM 1271 C C . PRO A 1 158 ? -15.078 12.219 12.594 1 88.25 158 PRO A C 1
ATOM 1273 O O . PRO A 1 158 ? -15.242 13.258 13.227 1 88.25 158 PRO A O 1
ATOM 1276 N N . ILE A 1 159 ? -14.969 11.094 13.133 1 91.62 159 ILE A N 1
ATOM 1277 C CA . ILE A 1 159 ? -15.312 10.844 14.531 1 91.62 159 ILE A CA 1
ATOM 1278 C C . ILE A 1 159 ? -14.398 11.672 15.438 1 91.62 159 ILE A C 1
ATOM 1280 O O . ILE A 1 159 ? -14.836 12.172 16.469 1 91.62 159 ILE A O 1
ATOM 1284 N N . TRP A 1 160 ? -13.156 11.852 15.102 1 88.88 160 TRP A N 1
ATOM 1285 C CA . TRP A 1 160 ? -12.188 12.539 15.945 1 88.88 160 TRP A CA 1
ATOM 1286 C C . TRP A 1 160 ? -12.43 14.047 15.922 1 88.88 160 TRP A C 1
ATOM 1288 O O . TRP A 1 160 ? -11.883 14.781 16.75 1 88.88 160 TRP A O 1
ATOM 1298 N N . ALA A 1 161 ? -13.258 14.562 15.023 1 87.62 161 ALA A N 1
ATOM 1299 C CA . ALA A 1 161 ? -13.5 15.992 14.883 1 87.62 161 ALA A CA 1
ATOM 1300 C C . ALA A 1 161 ? -14.891 16.359 15.398 1 87.62 161 ALA A C 1
ATOM 1302 O O . ALA A 1 161 ? -15.336 17.5 15.234 1 87.62 161 ALA A O 1
ATOM 1303 N N . ARG A 1 162 ? -15.578 15.461 15.953 1 90.25 162 ARG A N 1
ATOM 1304 C CA . ARG A 1 162 ? -16.938 15.695 16.438 1 90.25 162 ARG A CA 1
ATOM 1305 C C . ARG A 1 162 ? -16.938 16.031 17.922 1 90.25 162 ARG A C 1
ATOM 1307 O O . ARG A 1 162 ? -15.953 15.781 18.625 1 90.25 162 ARG A O 1
ATOM 1314 N N . ASP A 1 163 ? -18.062 16.703 18.266 1 90.81 163 ASP A N 1
ATOM 1315 C CA . ASP A 1 163 ? -18.219 17.094 19.656 1 90.81 163 ASP A CA 1
ATOM 1316 C C . ASP A 1 163 ? -18.938 16 20.453 1 90.81 163 ASP A C 1
ATOM 1318 O O . ASP A 1 163 ? -20.031 15.57 20.062 1 90.81 163 ASP A O 1
ATOM 1322 N N . PHE A 1 164 ? -18.266 15.594 21.5 1 93.38 164 PHE A N 1
ATOM 1323 C CA . PHE A 1 164 ? -18.859 14.609 22.391 1 93.38 164 PHE A CA 1
ATOM 1324 C C . PHE A 1 164 ? -18.891 15.117 23.812 1 93.38 164 PHE A C 1
ATOM 1326 O O . PHE A 1 164 ? -18 15.852 24.234 1 93.38 164 PHE A O 1
ATOM 1333 N N . SER A 1 165 ? -19.938 14.703 24.562 1 92.69 165 SER A N 1
ATOM 1334 C CA . SER A 1 165 ? -20.109 15.156 25.938 1 92.69 165 SER A CA 1
ATOM 1335 C C . SER A 1 165 ? -19.234 14.352 26.906 1 92.69 165 SER A C 1
ATOM 1337 O O . SER A 1 165 ? -18.953 14.797 28.016 1 92.69 165 SER A O 1
ATOM 1339 N N . SER A 1 166 ? -18.859 13.18 26.531 1 94.38 166 SER A N 1
ATOM 1340 C CA . SER A 1 166 ? -18.047 12.312 27.375 1 94.38 166 SER A CA 1
ATOM 1341 C C . SER A 1 166 ? -17.203 11.344 26.531 1 94.38 166 SER A C 1
ATOM 1343 O O . SER A 1 166 ? -17.5 11.133 25.359 1 94.38 166 SER A O 1
ATOM 1345 N N . SER A 1 167 ? -16.203 10.781 27.219 1 94.81 167 SER A N 1
ATOM 1346 C CA . SER A 1 167 ? -15.375 9.766 26.578 1 94.81 167 SER A CA 1
ATOM 1347 C C . SER A 1 167 ? -16.188 8.523 26.234 1 94.81 167 SER A C 1
ATOM 1349 O O . SER A 1 167 ? -15.961 7.887 25.203 1 94.81 167 SER A O 1
ATOM 1351 N N . GLU A 1 168 ? -17.109 8.195 27.078 1 96.56 168 GLU A N 1
ATOM 1352 C CA . GLU A 1 168 ? -17.969 7.031 26.859 1 96.56 168 GLU A CA 1
ATOM 1353 C C . GLU A 1 168 ? -18.828 7.207 25.609 1 96.56 168 GLU A C 1
ATOM 1355 O O . GLU A 1 168 ? -19.016 6.258 24.844 1 96.56 168 GLU A O 1
ATOM 1360 N N . GLU A 1 169 ? -19.312 8.383 25.484 1 97.19 169 GLU A N 1
ATOM 1361 C CA . GLU A 1 169 ? -20.109 8.672 24.312 1 97.19 169 GLU A CA 1
ATOM 1362 C C . GLU A 1 169 ? -19.297 8.547 23.031 1 97.19 169 GLU A C 1
ATOM 1364 O O . GLU A 1 169 ? -19.75 7.969 22.047 1 97.19 169 GLU A O 1
ATOM 1369 N N . LEU A 1 170 ? -18.141 9.078 23.094 1 97.25 170 LEU A N 1
ATOM 1370 C CA . LEU A 1 170 ? -17.234 9.008 21.953 1 97.25 170 LEU A CA 1
ATOM 1371 C C . LEU A 1 170 ? -16.922 7.555 21.594 1 97.25 170 LEU A C 1
ATOM 1373 O O . LEU A 1 170 ? -17.031 7.16 20.422 1 97.25 170 LEU A O 1
ATOM 1377 N N . ILE A 1 171 ? -16.547 6.742 22.562 1 97.56 171 ILE A N 1
ATOM 1378 C CA . ILE A 1 171 ? -16.141 5.355 22.344 1 97.56 171 ILE A CA 1
ATOM 1379 C C . ILE A 1 171 ? -17.328 4.547 21.844 1 97.56 171 ILE A C 1
ATOM 1381 O O . ILE A 1 171 ? -17.188 3.684 20.969 1 97.56 171 ILE A O 1
ATOM 1385 N N . THR A 1 172 ? -18.531 4.824 22.375 1 97.44 172 THR A N 1
ATOM 1386 C CA . THR A 1 172 ? -19.734 4.137 21.922 1 97.44 172 THR A CA 1
ATOM 1387 C C . THR A 1 172 ? -19.984 4.41 20.438 1 97.44 172 THR A C 1
ATOM 1389 O O . THR A 1 172 ? -20.281 3.49 19.672 1 97.44 172 THR A O 1
ATOM 1392 N N . GLU A 1 173 ? -19.859 5.66 20.109 1 97.44 173 GLU A N 1
ATOM 1393 C CA . GLU A 1 173 ? -20.047 6.035 18.703 1 97.44 173 GLU A CA 1
ATOM 1394 C C . GLU A 1 173 ? -18.953 5.43 17.828 1 97.44 173 GLU A C 1
ATOM 1396 O O . GLU A 1 173 ? -19.234 4.965 16.719 1 97.44 173 GLU A O 1
ATOM 1401 N N . PHE A 1 174 ? -17.766 5.461 18.375 1 97.75 174 PHE A N 1
ATOM 1402 C CA . PHE A 1 174 ? -16.625 4.855 17.672 1 97.75 174 PHE A CA 1
ATOM 1403 C C . PHE A 1 174 ? -16.891 3.377 17.406 1 97.75 174 PHE A C 1
ATOM 1405 O O . PHE A 1 174 ? -16.734 2.908 16.281 1 97.75 174 PHE A O 1
ATOM 1412 N N . CYS A 1 175 ? -17.312 2.641 18.328 1 97.19 175 CYS A N 1
ATOM 1413 C CA . CYS A 1 175 ? -17.609 1.216 18.188 1 97.19 175 CYS A CA 1
ATOM 1414 C C . CYS A 1 175 ? -18.75 0.976 17.219 1 97.19 175 CYS A C 1
ATOM 1416 O O . CYS A 1 175 ? -18.703 0.033 16.422 1 97.19 175 CYS A O 1
ATOM 1418 N N . ARG A 1 176 ? -19.703 1.806 17.281 1 97.12 176 ARG A N 1
ATOM 1419 C CA . ARG A 1 176 ? -20.812 1.689 16.344 1 97.12 176 ARG A CA 1
ATOM 1420 C C . ARG A 1 176 ? -20.344 1.818 14.906 1 97.12 176 ARG A C 1
ATOM 1422 O O . ARG A 1 176 ? -20.734 1.022 14.047 1 97.12 176 ARG A O 1
ATOM 1429 N N . GLU A 1 177 ? -19.578 2.822 14.664 1 97.19 177 GLU A N 1
ATOM 1430 C CA . GLU A 1 177 ? -19.047 3.021 13.312 1 97.19 177 GLU A CA 1
ATOM 1431 C C . GLU A 1 177 ? -18.172 1.852 12.883 1 97.19 177 GLU A C 1
ATOM 1433 O O . GLU A 1 177 ? -18.203 1.448 11.719 1 97.19 177 GLU A O 1
ATOM 1438 N N . CYS A 1 178 ? -17.391 1.321 13.812 1 96.62 178 CYS A N 1
ATOM 1439 C CA . CYS A 1 178 ? -16.578 0.151 13.508 1 96.62 178 CYS A CA 1
ATOM 1440 C C . CYS A 1 178 ? -17.438 -1.021 13.07 1 96.62 178 CYS A C 1
ATOM 1442 O O . CYS A 1 178 ? -17.094 -1.754 12.148 1 96.62 178 CYS A O 1
ATOM 1444 N N . ARG A 1 179 ? -18.562 -1.191 13.688 1 95.69 179 ARG A N 1
ATOM 1445 C CA . ARG A 1 179 ? -19.484 -2.273 13.344 1 95.69 179 ARG A CA 1
ATOM 1446 C C . ARG A 1 179 ? -20.047 -2.084 11.938 1 95.69 179 ARG A C 1
ATOM 1448 O O . ARG A 1 179 ? -20.125 -3.039 11.164 1 95.69 179 ARG A O 1
ATOM 1455 N N . VAL A 1 180 ? -20.391 -0.879 11.648 1 94.62 180 VAL A N 1
ATOM 1456 C CA . VAL A 1 180 ? -20.938 -0.57 10.336 1 94.62 180 VAL A CA 1
ATOM 1457 C C . VAL A 1 180 ? -19.891 -0.856 9.258 1 94.62 180 VAL A C 1
ATOM 1459 O O . VAL A 1 180 ? -20.188 -1.492 8.25 1 94.62 180 VAL A O 1
ATOM 1462 N N . VAL A 1 181 ? -18.672 -0.398 9.5 1 94.19 181 VAL A N 1
ATOM 1463 C CA . VAL A 1 181 ? -17.594 -0.588 8.539 1 94.19 181 VAL A CA 1
ATOM 1464 C C . VAL A 1 181 ? -17.281 -2.076 8.406 1 94.19 181 VAL A C 1
ATOM 1466 O O . VAL A 1 181 ? -17.062 -2.57 7.293 1 94.19 181 VAL A O 1
ATOM 1469 N N . ARG A 1 182 ? -17.25 -2.773 9.484 1 93.06 182 ARG A N 1
ATOM 1470 C CA . ARG A 1 182 ? -17 -4.211 9.461 1 93.06 182 ARG A CA 1
ATOM 1471 C C . ARG A 1 182 ? -18.047 -4.93 8.609 1 93.06 182 ARG A C 1
ATOM 1473 O O . ARG A 1 182 ? -17.719 -5.871 7.883 1 93.06 182 ARG A O 1
ATOM 1480 N N . LYS A 1 183 ? -19.25 -4.539 8.742 1 89.25 183 LYS A N 1
ATOM 1481 C CA . LYS A 1 183 ? -20.297 -5.125 7.922 1 89.25 183 LYS A CA 1
ATOM 1482 C C . LYS A 1 183 ? -20.062 -4.867 6.438 1 89.25 183 LYS A C 1
ATOM 1484 O O . LYS A 1 183 ? -20.312 -5.734 5.598 1 89.25 183 LYS A O 1
ATOM 1489 N N . GLY A 1 184 ? -19.609 -3.674 6.184 1 88.31 184 GLY A N 1
ATOM 1490 C CA . GLY A 1 184 ? -19.297 -3.34 4.805 1 88.31 184 GLY A CA 1
ATOM 1491 C C . GLY A 1 184 ? -18.156 -4.176 4.242 1 88.31 184 GLY A C 1
ATOM 1492 O O . GLY A 1 184 ? -18.125 -4.453 3.041 1 88.31 184 GLY A O 1
ATOM 1493 N N . LEU A 1 185 ? -17.281 -4.605 5.094 1 89.25 185 LEU A N 1
ATOM 1494 C CA . LEU A 1 185 ? -16.109 -5.375 4.695 1 89.25 185 LEU A CA 1
ATOM 1495 C C . LEU A 1 185 ? -16.438 -6.852 4.547 1 89.25 185 LEU A C 1
ATOM 1497 O O . LEU A 1 185 ? -15.633 -7.637 4.051 1 89.25 185 LEU A O 1
ATOM 1501 N N . ALA A 1 186 ? -17.594 -7.234 4.926 1 85.94 186 ALA A N 1
ATOM 1502 C CA . ALA A 1 186 ? -17.953 -8.641 5.039 1 85.94 186 ALA A CA 1
ATOM 1503 C C . ALA A 1 186 ? -17.812 -9.359 3.699 1 85.94 186 ALA A C 1
ATOM 1505 O O . ALA A 1 186 ? -17.281 -10.469 3.635 1 85.94 186 ALA A O 1
ATOM 1506 N N . GLY A 1 187 ? -18.312 -8.711 2.654 1 81.56 187 GLY A N 1
ATOM 1507 C CA . GLY A 1 187 ? -18.219 -9.328 1.342 1 81.56 187 GLY A CA 1
ATOM 1508 C C . GLY A 1 187 ? -16.797 -9.609 0.911 1 81.56 187 GLY A C 1
ATOM 1509 O O . GLY A 1 187 ? -16.469 -10.727 0.517 1 81.56 187 GLY A O 1
ATOM 1510 N N . ASP A 1 188 ? -15.969 -8.617 1.055 1 83.25 188 ASP A N 1
ATOM 1511 C CA . ASP A 1 188 ? -14.57 -8.75 0.665 1 83.25 188 ASP A CA 1
ATOM 1512 C C . ASP A 1 188 ? -13.844 -9.766 1.546 1 83.25 188 ASP A C 1
ATOM 1514 O O . ASP A 1 188 ? -13.016 -10.539 1.06 1 83.25 188 ASP A O 1
ATOM 1518 N N . LEU A 1 189 ? -14.117 -9.703 2.777 1 86.75 189 LEU A N 1
ATOM 1519 C CA . LEU A 1 189 ? -13.5 -10.633 3.711 1 86.75 189 LEU A CA 1
ATOM 1520 C C . LEU A 1 189 ? -13.906 -12.07 3.4 1 86.75 189 LEU A C 1
ATOM 1522 O O . LEU A 1 189 ? -13.062 -12.969 3.367 1 86.75 189 LEU A O 1
ATOM 1526 N N . LYS A 1 190 ? -15.125 -12.25 3.191 1 83.69 190 LYS A N 1
ATOM 1527 C CA . LYS A 1 190 ? -15.625 -13.57 2.832 1 83.69 190 LYS A CA 1
ATOM 1528 C C . LYS A 1 190 ? -14.961 -14.086 1.56 1 83.69 190 LYS A C 1
ATOM 1530 O O . LYS A 1 190 ? -14.539 -15.242 1.495 1 83.69 190 LYS A O 1
ATOM 1535 N N . LYS A 1 191 ? -14.93 -13.266 0.636 1 79.44 191 LYS A N 1
ATOM 1536 C CA . LYS A 1 191 ? -14.289 -13.625 -0.629 1 79.44 191 LYS A CA 1
ATOM 1537 C C . LYS A 1 191 ? -12.82 -13.977 -0.424 1 79.44 191 LYS A C 1
ATOM 1539 O O . LYS A 1 191 ? -12.344 -14.984 -0.949 1 79.44 191 LYS A O 1
ATOM 1544 N N . ALA A 1 192 ? -12.117 -13.164 0.268 1 83.5 192 ALA A N 1
ATOM 1545 C CA . ALA A 1 192 ? -10.695 -13.398 0.523 1 83.5 192 ALA A CA 1
ATOM 1546 C C . ALA A 1 192 ? -10.477 -14.711 1.267 1 83.5 192 ALA A C 1
ATOM 1548 O O . ALA A 1 192 ? -9.57 -15.477 0.941 1 83.5 192 ALA A O 1
ATOM 1549 N N . LEU A 1 193 ? -11.312 -14.969 2.225 1 84 193 LEU A N 1
ATOM 1550 C CA . LEU A 1 193 ? -11.211 -16.188 3.025 1 84 193 LEU A CA 1
ATOM 1551 C C . LEU A 1 193 ? -11.508 -17.422 2.178 1 84 193 LEU A C 1
ATOM 1553 O O . LEU A 1 193 ? -10.812 -18.438 2.277 1 84 193 LEU A O 1
ATOM 1557 N N . LYS A 1 194 ? -12.477 -17.266 1.388 1 79 194 LYS A N 1
ATOM 1558 C CA . LYS A 1 194 ? -12.852 -18.359 0.5 1 79 194 LYS A CA 1
ATOM 1559 C C . LYS A 1 194 ? -11.75 -18.672 -0.504 1 79 194 LYS A C 1
ATOM 1561 O O . LYS A 1 194 ? -11.43 -19.828 -0.753 1 79 194 LYS A O 1
ATOM 1566 N N . ASP A 1 195 ? -11.188 -17.656 -0.969 1 76.25 195 ASP A N 1
ATOM 1567 C CA . ASP A 1 195 ? -10.172 -17.797 -2.008 1 76.25 195 ASP A CA 1
ATOM 1568 C C . ASP A 1 195 ? -8.805 -18.094 -1.403 1 76.25 195 ASP A C 1
ATOM 1570 O O . ASP A 1 195 ? -7.867 -18.453 -2.121 1 76.25 195 ASP A O 1
ATOM 1574 N N . GLY A 1 196 ? -8.695 -17.984 -0.135 1 81.31 196 GLY A N 1
ATOM 1575 C CA . GLY A 1 196 ? -7.414 -18.188 0.518 1 81.31 196 GLY A CA 1
ATOM 1576 C C . GLY A 1 196 ? -6.402 -17.109 0.197 1 81.31 196 GLY A C 1
ATOM 1577 O O . GLY A 1 196 ? -5.211 -17.391 0.063 1 81.31 196 GLY A O 1
ATOM 1578 N N . LYS A 1 197 ? -6.84 -15.906 -0.039 1 81.94 197 LYS A N 1
ATOM 1579 C CA . LYS A 1 197 ? -5.98 -14.773 -0.362 1 81.94 197 LYS A CA 1
ATOM 1580 C C . LYS A 1 197 ? -5.734 -13.906 0.868 1 81.94 197 LYS A C 1
ATOM 1582 O O . LYS A 1 197 ? -6.676 -13.484 1.541 1 81.94 197 LYS A O 1
ATOM 1587 N N . PRO A 1 198 ? -4.484 -13.742 1.112 1 90.81 198 PRO A N 1
ATOM 1588 C CA . PRO A 1 198 ? -4.184 -12.867 2.248 1 90.81 198 PRO A CA 1
ATOM 1589 C C . PRO A 1 198 ? -4.656 -11.438 2.033 1 90.81 198 PRO A C 1
ATOM 1591 O O . PRO A 1 198 ? -4.594 -10.922 0.913 1 90.81 198 PRO A O 1
ATOM 1594 N N . ILE A 1 199 ? -5.094 -10.852 3.15 1 92 199 ILE A N 1
ATOM 1595 C CA . ILE A 1 199 ? -5.594 -9.484 3.066 1 92 199 ILE A CA 1
ATOM 1596 C C . ILE A 1 199 ? -5.094 -8.68 4.262 1 92 199 ILE A C 1
ATOM 1598 O O . ILE A 1 199 ? -5.02 -9.195 5.379 1 92 199 ILE A O 1
ATOM 1602 N N . ILE A 1 200 ? -4.664 -7.434 3.979 1 94.25 200 ILE A N 1
ATOM 1603 C CA . ILE A 1 200 ? -4.32 -6.473 5.02 1 94.25 200 ILE A CA 1
ATOM 1604 C C . ILE A 1 200 ? -5.41 -5.402 5.113 1 94.25 200 ILE A C 1
ATOM 1606 O O . ILE A 1 200 ? -5.801 -4.816 4.102 1 94.25 200 ILE A O 1
ATOM 1610 N N . ILE A 1 201 ? -5.953 -5.223 6.277 1 94.62 201 ILE A N 1
ATOM 1611 C CA . ILE A 1 201 ? -6.934 -4.168 6.512 1 94.62 201 ILE A CA 1
ATOM 1612 C C . ILE A 1 201 ? -6.379 -3.16 7.516 1 94.62 201 ILE A C 1
ATOM 1614 O O . ILE A 1 201 ? -5.891 -3.543 8.578 1 94.62 201 ILE A O 1
ATOM 1618 N N . GLU A 1 202 ? -6.391 -1.901 7.129 1 95.31 202 GLU A N 1
ATOM 1619 C CA . GLU A 1 202 ? -5.844 -0.892 8.031 1 95.31 202 GLU A CA 1
ATOM 1620 C C . GLU A 1 202 ? -6.777 0.307 8.148 1 95.31 202 GLU A C 1
ATOM 1622 O O . GLU A 1 202 ? -7.508 0.631 7.207 1 95.31 202 GLU A O 1
ATOM 1627 N N . GLY A 1 203 ? -6.812 0.874 9.344 1 94.5 203 GLY A N 1
ATOM 1628 C CA . GLY A 1 203 ? -7.582 2.098 9.5 1 94.5 203 GLY A CA 1
ATOM 1629 C C . GLY A 1 203 ? -8.039 2.336 10.93 1 94.5 203 GLY A C 1
ATOM 1630 O O . GLY A 1 203 ? -7.781 1.513 11.812 1 94.5 203 GLY A O 1
ATOM 1631 N N . ILE A 1 204 ? -8.672 3.482 11.133 1 94.25 204 ILE A N 1
ATOM 1632 C CA . ILE A 1 204 ? -9.117 3.887 12.461 1 94.25 204 ILE A CA 1
ATOM 1633 C C . ILE A 1 204 ? -10.359 3.086 12.852 1 94.25 204 ILE A C 1
ATOM 1635 O O . ILE A 1 204 ? -10.555 2.77 14.023 1 94.25 204 ILE A O 1
ATOM 1639 N N . HIS A 1 205 ? -11.156 2.662 11.875 1 96.31 205 HIS A N 1
ATOM 1640 C CA . HIS A 1 205 ? -12.414 1.987 12.172 1 96.31 205 HIS A CA 1
ATOM 1641 C C . HIS A 1 205 ? -12.219 0.478 12.273 1 96.31 205 HIS A C 1
ATOM 1643 O O . HIS A 1 205 ? -12.984 -0.291 11.688 1 96.31 205 HIS A O 1
ATOM 1649 N N . LEU A 1 206 ? -11.203 0.108 12.938 1 95.56 206 LEU A N 1
ATOM 1650 C CA . LEU A 1 206 ? -10.906 -1.296 13.203 1 95.56 206 LEU A CA 1
ATOM 1651 C C . LEU A 1 206 ? -10.773 -1.553 14.695 1 95.56 206 LEU A C 1
ATOM 1653 O O . LEU A 1 206 ? -9.734 -1.255 15.289 1 95.56 206 LEU A O 1
ATOM 1657 N N . ASP A 1 207 ? -11.836 -1.945 15.266 1 94.75 207 ASP A N 1
ATOM 1658 C CA . ASP A 1 207 ? -11.82 -2.484 16.625 1 94.75 207 ASP A CA 1
ATOM 1659 C C . ASP A 1 207 ? -11.531 -3.984 16.609 1 94.75 207 ASP A C 1
ATOM 1661 O O . ASP A 1 207 ? -12.32 -4.77 16.078 1 94.75 207 ASP A O 1
ATOM 1665 N N . PRO A 1 208 ? -10.367 -4.344 17.172 1 91.94 208 PRO A N 1
ATOM 1666 C CA . PRO A 1 208 ? -9.992 -5.758 17.078 1 91.94 208 PRO A CA 1
ATOM 1667 C C . PRO A 1 208 ? -11.047 -6.688 17.672 1 91.94 208 PRO A C 1
ATOM 1669 O O . PRO A 1 208 ? -11.266 -7.789 17.156 1 91.94 208 PRO A O 1
ATOM 1672 N N . ASN A 1 209 ? -11.688 -6.305 18.703 1 88.81 209 ASN A N 1
ATOM 1673 C CA . ASN A 1 209 ? -12.711 -7.141 19.312 1 88.81 209 ASN A CA 1
ATOM 1674 C C . ASN A 1 209 ? -13.922 -7.305 18.391 1 88.81 209 ASN A C 1
ATOM 1676 O O . ASN A 1 209 ? -14.453 -8.406 18.25 1 88.81 209 ASN A O 1
ATOM 1680 N N . ILE A 1 210 ? -14.312 -6.285 17.844 1 89.94 210 ILE A N 1
ATOM 1681 C CA . ILE A 1 210 ? -15.453 -6.297 16.938 1 89.94 210 ILE A CA 1
ATOM 1682 C C . ILE A 1 210 ? -15.109 -7.105 15.688 1 89.94 210 ILE A C 1
ATOM 1684 O O . ILE A 1 210 ? -15.93 -7.887 15.203 1 89.94 210 ILE A O 1
ATOM 1688 N N . PHE A 1 211 ? -13.922 -6.941 15.219 1 88.19 211 PHE A N 1
ATOM 1689 C CA . PHE A 1 211 ? -13.5 -7.621 14.008 1 88.19 211 PHE A CA 1
ATOM 1690 C C . PHE A 1 211 ? -13.43 -9.133 14.227 1 88.19 211 PHE A C 1
ATOM 1692 O O . PHE A 1 211 ? -13.859 -9.906 13.375 1 88.19 211 PHE A O 1
ATOM 1699 N N . LEU A 1 212 ? -12.938 -9.562 15.352 1 81.44 212 LEU A N 1
ATOM 1700 C CA . LEU A 1 212 ? -12.711 -10.969 15.656 1 81.44 212 LEU A CA 1
ATOM 1701 C C . LEU A 1 212 ? -14.016 -11.664 16.031 1 81.44 212 LEU A C 1
ATOM 1703 O O . LEU A 1 212 ? -14.164 -12.867 15.836 1 81.44 212 LEU A O 1
ATOM 1707 N N . MET A 1 213 ? -14.961 -10.938 16.625 1 72.69 213 MET A N 1
ATOM 1708 C CA . MET A 1 213 ? -16.234 -11.5 17.031 1 72.69 213 MET A CA 1
ATOM 1709 C C . MET A 1 213 ? -17.031 -11.984 15.812 1 72.69 213 MET A C 1
ATOM 1711 O O . MET A 1 213 ? -17.656 -13.039 15.867 1 72.69 213 MET A O 1
ATOM 1715 N N . TYR A 1 214 ? -17 -11.32 14.781 1 61.16 214 TYR A N 1
ATOM 1716 C CA . TYR A 1 214 ? -17.734 -11.68 13.57 1 61.16 214 TYR A CA 1
ATOM 1717 C C . TYR A 1 214 ? -17.125 -12.914 12.922 1 61.16 214 TYR A C 1
ATOM 1719 O O . TYR A 1 214 ? -17.844 -13.703 12.297 1 61.16 214 TYR A O 1
ATOM 1727 N N . GLU A 1 215 ? -15.961 -13.117 13.016 1 58.91 215 GLU A N 1
ATOM 1728 C CA . GLU A 1 215 ? -15.32 -14.273 12.391 1 58.91 215 GLU A CA 1
ATOM 1729 C C . GLU A 1 215 ? -15.672 -15.562 13.125 1 58.91 215 GLU A C 1
ATOM 1731 O O . GLU A 1 215 ? -15.859 -16.609 12.5 1 58.91 215 GLU A O 1
ATOM 1736 N N . GLU A 1 216 ? -15.875 -15.477 14.367 1 54.69 216 GLU A N 1
ATOM 1737 C CA . GLU A 1 216 ? -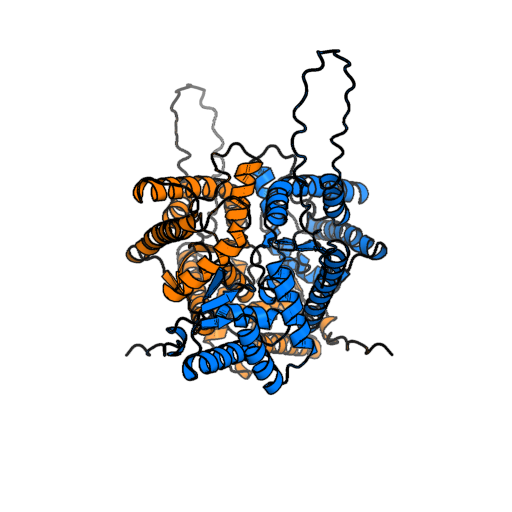16.266 -16.641 15.156 1 54.69 216 GLU A CA 1
ATOM 1738 C C . GLU A 1 216 ? -17.703 -17.047 14.844 1 54.69 216 GLU A C 1
ATOM 1740 O O . GLU A 1 216 ? -18 -18.25 14.719 1 54.69 216 GLU A O 1
ATOM 1745 N N . LYS A 1 217 ? -18.688 -16.141 14.617 1 48.75 217 LYS A N 1
ATOM 1746 C CA . LYS A 1 217 ? -20.109 -16.453 14.391 1 48.75 217 LYS A CA 1
ATOM 1747 C C . LYS A 1 217 ? -20.328 -16.969 12.977 1 48.75 217 LYS A C 1
ATOM 1749 O O . LYS A 1 217 ? -21.234 -17.781 12.742 1 48.75 217 LYS A O 1
ATOM 1754 N N . SER A 1 218 ? -19.672 -16.422 12.086 1 48.81 218 SER A N 1
ATOM 1755 C CA . SER A 1 218 ? -19.844 -16.891 10.711 1 48.81 218 SER A CA 1
ATOM 1756 C C . SER A 1 218 ? -19.438 -18.344 10.57 1 48.81 218 SER A C 1
ATOM 1758 O O . SER A 1 218 ? -19.906 -19.031 9.656 1 48.81 218 SER A O 1
ATOM 1760 N N . HIS A 1 219 ? -18.578 -18.812 11.383 1 46.5 219 HIS A N 1
ATOM 1761 C CA . HIS A 1 219 ? -18.188 -20.219 11.336 1 46.5 219 HIS A CA 1
ATOM 1762 C C . HIS A 1 219 ? -19.141 -21.094 12.148 1 46.5 219 HIS A C 1
ATOM 1764 O O . HIS A 1 219 ? -19.031 -22.328 12.125 1 46.5 219 HIS A O 1
ATOM 1770 N N . SER A 1 220 ? -20.125 -20.484 12.953 1 36.84 220 SER A N 1
ATOM 1771 C CA . SER A 1 220 ? -21.031 -21.406 13.633 1 36.84 220 SER A CA 1
ATOM 1772 C C . SER A 1 220 ? -22.219 -21.75 12.75 1 36.84 220 SER A C 1
ATOM 1774 O O . SER A 1 220 ? -22.922 -20.859 12.273 1 36.84 220 SER A O 1
ATOM 1776 N N . PRO A 1 221 ? -22.375 -22.875 12.102 1 37.97 221 PRO A N 1
ATOM 1777 C CA . PRO A 1 221 ? -23.594 -23.359 11.453 1 37.97 221 PRO A CA 1
ATOM 1778 C C . PRO A 1 221 ? -24.844 -23.156 12.312 1 37.97 221 PRO A C 1
ATOM 1780 O O . PRO A 1 221 ? -25.906 -23.734 12.031 1 37.97 221 PRO A O 1
ATOM 1783 N N . ASP A 1 222 ? -24.969 -22.25 13.125 1 34.34 222 ASP A N 1
ATOM 1784 C CA . ASP A 1 222 ? -26.234 -22.359 13.828 1 34.34 222 ASP A CA 1
ATOM 1785 C C . ASP A 1 222 ? -27.406 -22.172 12.867 1 34.34 222 ASP A C 1
ATOM 1787 O O . ASP A 1 222 ? -27.875 -21.047 12.648 1 34.34 222 ASP A O 1
ATOM 1791 N N . LEU A 1 223 ? -27.484 -22.797 11.609 1 31.88 223 LEU A N 1
ATOM 1792 C CA . LEU A 1 223 ? -28.797 -22.875 10.969 1 31.88 223 LEU A CA 1
ATOM 1793 C C . LEU A 1 223 ? -29.828 -23.469 11.922 1 31.88 223 LEU A C 1
ATOM 1795 O O . LEU A 1 223 ? -30.922 -23.828 11.5 1 31.88 223 LEU A O 1
ATOM 1799 N N . ASN A 1 224 ? -29.5 -23.953 13.055 1 29.19 224 ASN A N 1
ATOM 1800 C CA . ASN A 1 224 ? -30.672 -24.625 13.625 1 29.19 224 ASN A CA 1
ATOM 1801 C C . ASN A 1 224 ? -31.766 -23.625 13.977 1 29.19 224 ASN A C 1
ATOM 1803 O O . ASN A 1 224 ? -32 -23.359 15.156 1 29.19 224 ASN A O 1
ATOM 1807 N N . SER A 1 225 ? -31.859 -22.391 13.461 1 29.67 225 SER A N 1
ATOM 1808 C CA . SER A 1 225 ? -33.156 -21.875 13.867 1 29.67 225 SER A CA 1
ATOM 1809 C C . SER A 1 225 ? -34.281 -22.797 13.43 1 29.67 225 SER A C 1
ATOM 1811 O O . SER A 1 225 ? -34.562 -22.922 12.234 1 29.67 225 SER A O 1
ATOM 1813 N N . SER A 1 226 ? -34.469 -23.969 14.016 1 27.23 226 SER A N 1
ATOM 1814 C CA . SER A 1 226 ? -35.625 -24.828 14.125 1 27.23 226 SER A CA 1
ATOM 1815 C C . SER A 1 226 ? -36.875 -24 14.391 1 27.23 226 SER A C 1
ATOM 1817 O O . SER A 1 226 ? -37.125 -23.547 15.516 1 27.23 226 SER A O 1
ATOM 1819 N N . THR A 1 227 ? -37.25 -22.891 13.695 1 26.78 227 THR A N 1
ATOM 1820 C CA . THR A 1 227 ? -38.688 -22.75 13.875 1 26.78 227 THR A CA 1
ATOM 1821 C C . THR A 1 227 ? -39.438 -24.047 13.531 1 26.78 227 THR A C 1
ATOM 1823 O O . THR A 1 227 ? -39.281 -24.578 12.43 1 26.78 227 THR A O 1
ATOM 1826 N N . ASP A 1 228 ? -39.875 -24.859 14.5 1 25.05 228 ASP A N 1
ATOM 1827 C CA . ASP A 1 228 ? -40.719 -26.047 14.734 1 25.05 228 ASP A CA 1
ATOM 1828 C C . ASP A 1 228 ? -42 -25.953 13.945 1 25.05 228 ASP A C 1
ATOM 1830 O O . ASP A 1 228 ? -42.969 -26.672 14.25 1 25.05 228 ASP A O 1
ATOM 1834 N N . GLN A 1 229 ? -42.406 -25.031 13.055 1 25.19 229 GLN A N 1
ATOM 1835 C CA . GLN A 1 229 ? -43.781 -25.406 12.711 1 25.19 229 GLN A CA 1
ATOM 1836 C C . GLN A 1 229 ? -43.844 -26.797 12.094 1 25.19 229 GLN A C 1
ATOM 1838 O O . GLN A 1 229 ? -43 -27.156 11.273 1 25.19 229 GLN A O 1
ATOM 1843 N N . HIS A 1 230 ? -44.469 -27.859 12.766 1 23.58 230 HIS A N 1
ATOM 1844 C CA . HIS A 1 230 ? -44.844 -29.25 12.664 1 23.58 230 HIS A CA 1
ATOM 1845 C C . HIS A 1 230 ? -45.5 -29.547 11.312 1 23.58 230 HIS A C 1
ATOM 1847 O O . HIS A 1 230 ? -46.156 -30.578 11.133 1 23.58 230 HIS A O 1
ATOM 1853 N N . VAL A 1 231 ? -45.594 -28.703 10.273 1 25.78 231 VAL A N 1
ATOM 1854 C CA . VAL A 1 231 ? -46.531 -29.312 9.359 1 25.78 231 VAL A CA 1
ATOM 1855 C C . VAL A 1 231 ? -46.062 -30.719 8.977 1 25.78 231 VAL A C 1
ATOM 1857 O O . VAL A 1 231 ? -44.875 -30.953 8.812 1 25.78 231 VAL A O 1
ATOM 1860 N N . SER A 1 232 ? -46.812 -31.844 9.156 1 23.02 232 SER A N 1
ATOM 1861 C CA . SER A 1 232 ? -46.875 -33.312 9.039 1 23.02 232 SER A CA 1
ATOM 1862 C C . SER A 1 232 ? -46.438 -33.781 7.652 1 23.02 232 SER A C 1
ATOM 1864 O O . SER A 1 232 ? -46.531 -34.969 7.332 1 23.02 232 SER A O 1
ATOM 1866 N N . SER A 1 233 ? -46.031 -32.906 6.703 1 24.5 233 SER A N 1
ATOM 1867 C CA . SER A 1 233 ? -46.25 -33.625 5.453 1 24.5 233 SER A CA 1
ATOM 1868 C C . SER A 1 233 ? -45.5 -34.938 5.438 1 24.5 233 SER A C 1
ATOM 1870 O O . SER A 1 233 ? -44.562 -35.125 6.211 1 24.5 233 SER A O 1
ATOM 1872 N N . GLU A 1 234 ? -45.906 -35.844 4.504 1 26.77 234 GLU A N 1
ATOM 1873 C CA . GLU A 1 234 ? -45.719 -37.219 4.043 1 26.77 234 GLU A CA 1
ATOM 1874 C C . GLU A 1 234 ? -44.25 -37.5 3.746 1 26.77 234 GLU A C 1
ATOM 1876 O O . GLU A 1 234 ? -43.5 -36.562 3.395 1 26.77 234 GLU A O 1
ATOM 1881 N N . LYS A 1 235 ? -43.781 -38.719 4.082 1 28.02 235 LYS A N 1
ATOM 1882 C CA . LYS A 1 235 ? -42.594 -39.531 4.289 1 28.02 235 LYS A CA 1
ATOM 1883 C C . LYS A 1 235 ? -41.75 -39.594 3.014 1 28.02 235 LYS A C 1
ATOM 1885 O O . LYS A 1 235 ? -41 -40.562 2.82 1 28.02 235 LYS A O 1
ATOM 1890 N N . GLY A 1 236 ? -42.062 -38.812 1.921 1 26.58 236 GLY A N 1
ATOM 1891 C CA . GLY A 1 236 ? -41.344 -39.438 0.833 1 26.58 236 GLY A CA 1
ATOM 1892 C C . GLY A 1 236 ? -39.844 -39.594 1.117 1 26.58 236 GLY A C 1
ATOM 1893 O O . GLY A 1 236 ? -39.281 -38.906 1.973 1 26.58 236 GLY A O 1
ATOM 1894 N N . LYS A 1 237 ? -39.25 -40.812 0.759 1 30.86 237 LYS A N 1
ATOM 1895 C CA . LYS A 1 237 ? -37.875 -41.344 0.854 1 30.86 237 LYS A CA 1
ATOM 1896 C C . LYS A 1 237 ? -36.844 -40.312 0.468 1 30.86 237 LYS A C 1
ATOM 1898 O O . LYS A 1 237 ? -36.781 -39.875 -0.69 1 30.86 237 LYS A O 1
ATOM 1903 N N . GLY A 1 238 ? -36.781 -39.281 1.239 1 26.33 238 GLY A N 1
ATOM 1904 C CA . GLY A 1 238 ? -35.844 -38.219 0.952 1 26.33 238 GLY A CA 1
ATOM 1905 C C . GLY A 1 238 ? -34.438 -38.688 0.704 1 26.33 238 GLY A C 1
ATOM 1906 O O . GLY A 1 238 ? -33.906 -39.469 1.476 1 26.33 238 GLY A O 1
ATOM 1907 N N . VAL A 1 239 ? -34.031 -38.906 -0.616 1 29.19 239 VAL A N 1
ATOM 1908 C CA . VAL A 1 239 ? -32.656 -39.125 -1.072 1 29.19 239 VAL A CA 1
ATOM 1909 C C . VAL A 1 239 ? -31.703 -38.312 -0.2 1 29.19 239 VAL A C 1
ATOM 1911 O O . VAL A 1 239 ? -31.938 -37.156 0.067 1 29.19 239 VAL A O 1
ATOM 1914 N N . SER A 1 240 ? -31.172 -39.031 0.795 1 28.94 240 SER A N 1
ATOM 1915 C CA . SER A 1 240 ? -30.047 -38.531 1.6 1 28.94 240 SER A CA 1
ATOM 1916 C C . SER A 1 240 ? -29.125 -37.656 0.775 1 28.94 240 SER A C 1
ATOM 1918 O O . SER A 1 240 ? -28.578 -38.094 -0.239 1 28.94 240 SER A O 1
ATOM 1920 N N . GLU A 1 241 ? -29.594 -36.5 0.417 1 31.22 241 GLU A N 1
ATOM 1921 C CA . GLU A 1 241 ? -28.609 -35.531 -0.128 1 31.22 241 GLU A CA 1
ATOM 1922 C C . GLU A 1 241 ? -27.234 -35.75 0.488 1 31.22 241 GLU A C 1
ATOM 1924 O O . GLU A 1 241 ? -27.094 -35.844 1.712 1 31.22 241 GLU A O 1
ATOM 1929 N N . ASN A 1 242 ? -26.438 -36.625 -0.182 1 31.52 242 ASN A N 1
ATOM 1930 C CA . ASN A 1 242 ? -25.016 -36.781 0.091 1 31.52 242 ASN A CA 1
ATOM 1931 C C . ASN A 1 242 ? -24.453 -35.5 0.708 1 31.52 242 ASN A C 1
ATOM 1933 O O . ASN A 1 242 ? -24.5 -34.438 0.095 1 31.52 242 ASN A O 1
ATOM 1937 N N . LYS A 1 243 ? -24.578 -35.312 1.98 1 33.88 243 LYS A N 1
ATOM 1938 C CA . LYS A 1 243 ? -23.797 -34.406 2.789 1 33.88 243 LYS A CA 1
ATOM 1939 C C . LYS A 1 243 ? -22.375 -34.25 2.234 1 33.88 243 LYS A C 1
ATOM 1941 O O . LYS A 1 243 ? -21.5 -35.062 2.525 1 33.88 243 LYS A O 1
ATOM 1946 N N . GLY A 1 244 ? -22.266 -34.062 0.952 1 32.19 244 GLY A N 1
ATOM 1947 C CA . GLY A 1 244 ? -20.906 -33.688 0.655 1 32.19 244 GLY A CA 1
ATOM 1948 C C . GLY A 1 244 ? -20.219 -32.969 1.798 1 32.19 244 GLY A C 1
ATOM 1949 O O . GLY A 1 244 ? -20.766 -32 2.342 1 32.19 244 GLY A O 1
ATOM 1950 N N . GLU A 1 245 ? -19.516 -33.656 2.648 1 36.53 245 GLU A N 1
ATOM 1951 C CA . GLU A 1 245 ? -18.594 -33.125 3.666 1 36.53 245 GLU A CA 1
ATOM 1952 C C . GLU A 1 245 ? -18.062 -31.75 3.285 1 36.53 245 GLU A C 1
ATOM 1954 O O . GLU A 1 245 ? -17.453 -31.594 2.232 1 36.53 245 GLU A O 1
ATOM 1959 N N . ASN A 1 246 ? -18.781 -30.719 3.459 1 40.34 246 ASN A N 1
ATOM 1960 C CA . ASN A 1 246 ? -18.219 -29.359 3.453 1 40.34 246 ASN A CA 1
ATOM 1961 C C . ASN A 1 246 ? -16.766 -29.344 3.895 1 40.34 246 ASN A C 1
ATOM 1963 O O . ASN A 1 246 ? -16.469 -29.578 5.066 1 40.34 246 ASN A O 1
ATOM 1967 N N . VAL A 1 247 ? -15.852 -30.031 3.268 1 42.88 247 VAL A N 1
ATOM 1968 C CA . VAL A 1 247 ? -14.438 -29.844 3.566 1 42.88 247 VAL A CA 1
ATOM 1969 C C . VAL A 1 247 ? -14.188 -28.406 4.02 1 42.88 247 VAL A C 1
ATOM 1971 O O . VAL A 1 247 ? -14.344 -27.469 3.232 1 42.88 247 VAL A O 1
ATOM 1974 N N . LYS A 1 248 ? -14.469 -28.188 5.234 1 53.91 248 LYS A N 1
ATOM 1975 C CA . LYS A 1 248 ? -14.156 -26.938 5.891 1 53.91 248 LYS A CA 1
ATOM 1976 C C . LYS A 1 248 ? -12.727 -26.5 5.574 1 53.91 248 LYS A C 1
ATOM 1978 O O . LYS A 1 248 ? -11.773 -27.234 5.812 1 53.91 248 LYS A O 1
ATOM 1983 N N . GLY A 1 249 ? -12.438 -25.609 4.602 1 60.91 249 GLY A N 1
ATOM 1984 C CA . GLY A 1 249 ? -11.117 -25.047 4.359 1 60.91 249 GLY A CA 1
ATOM 1985 C C . GLY A 1 249 ? -10.367 -24.703 5.637 1 60.91 249 GLY A C 1
ATOM 1986 O O . GLY A 1 249 ? -10.914 -24.828 6.734 1 60.91 249 GLY A O 1
ATOM 1987 N N . PRO A 1 250 ? -9.008 -24.578 5.629 1 72.38 250 PRO A N 1
ATOM 1988 C CA . PRO A 1 250 ? -8.211 -24.25 6.809 1 72.38 250 PRO A CA 1
ATOM 1989 C C . PRO A 1 250 ? -8.719 -23 7.527 1 72.38 250 PRO A C 1
ATOM 1991 O O . PRO A 1 250 ? -9.312 -22.125 6.902 1 72.38 250 PRO A O 1
ATOM 1994 N N . ASP A 1 251 ? -8.625 -22.984 8.836 1 82.62 251 ASP A N 1
ATOM 1995 C CA . ASP A 1 251 ? -8.969 -21.828 9.648 1 82.62 251 ASP A CA 1
ATOM 1996 C C . ASP A 1 251 ? -8.094 -20.625 9.281 1 82.62 251 ASP A C 1
ATOM 1998 O O . ASP A 1 251 ? -6.895 -20.766 9.031 1 82.62 251 ASP A O 1
ATOM 2002 N N . PRO A 1 252 ? -8.719 -19.531 9.266 1 89.31 252 PRO A N 1
ATOM 2003 C CA . PRO A 1 252 ? -7.941 -18.328 8.906 1 89.31 252 PRO A CA 1
ATOM 2004 C C . PRO A 1 252 ? -6.965 -17.906 10 1 89.31 252 PRO A C 1
ATOM 2006 O O . PRO A 1 252 ? -7.238 -18.109 11.188 1 89.31 252 PRO A O 1
ATOM 2009 N N . ILE A 1 253 ? -5.848 -17.469 9.625 1 93.12 253 ILE A N 1
ATOM 2010 C CA . ILE A 1 253 ? -4.883 -16.859 10.523 1 93.12 253 ILE A CA 1
ATOM 2011 C C . ILE A 1 253 ? -5.156 -15.352 10.617 1 93.12 253 ILE A C 1
ATOM 2013 O O . ILE A 1 253 ? -5.09 -14.641 9.609 1 93.12 253 ILE A O 1
ATOM 2017 N N . ILE A 1 254 ? -5.535 -14.898 11.797 1 93.06 254 ILE A N 1
ATOM 2018 C CA . ILE A 1 254 ? -5.82 -13.484 12.008 1 93.06 254 ILE A CA 1
ATOM 2019 C C . ILE A 1 254 ? -4.746 -12.859 12.891 1 93.06 254 ILE A C 1
ATOM 2021 O O . ILE A 1 254 ? -4.492 -13.336 14 1 93.06 254 ILE A O 1
ATOM 2025 N N . ILE A 1 255 ? -4.125 -11.828 12.438 1 95.12 255 ILE A N 1
ATOM 2026 C CA . ILE A 1 255 ? -3.057 -11.164 13.172 1 95.12 255 ILE A CA 1
ATOM 2027 C C . ILE A 1 255 ? -3.439 -9.703 13.422 1 95.12 255 ILE A C 1
ATOM 2029 O O . ILE A 1 255 ? -3.248 -8.844 12.562 1 95.12 255 ILE A O 1
ATOM 2033 N N . PRO A 1 256 ? -3.924 -9.383 14.586 1 95.12 256 PRO A N 1
ATOM 2034 C CA . PRO A 1 256 ? -4.211 -7.992 14.938 1 95.12 256 PRO A CA 1
ATOM 2035 C C . PRO A 1 256 ? -2.975 -7.234 15.406 1 95.12 256 PRO A C 1
ATOM 2037 O O . PRO A 1 256 ? -2.205 -7.75 16.219 1 95.12 256 PRO A O 1
ATOM 2040 N N . LEU A 1 257 ? -2.762 -6.098 14.852 1 95.88 257 LEU A N 1
ATOM 2041 C CA . LEU A 1 257 ? -1.686 -5.203 15.258 1 95.88 257 LEU A CA 1
ATOM 2042 C C . LEU A 1 257 ? -2.238 -3.85 15.695 1 95.88 257 LEU A C 1
ATOM 2044 O O . LEU A 1 257 ? -2.932 -3.182 14.922 1 95.88 257 LEU A O 1
ATOM 2048 N N . ILE A 1 258 ? -2.006 -3.502 16.891 1 96 258 ILE A N 1
ATOM 2049 C CA . ILE A 1 258 ? -2.363 -2.174 17.375 1 96 258 ILE A CA 1
ATOM 2050 C C . ILE A 1 258 ? -1.119 -1.292 17.438 1 96 258 ILE A C 1
ATOM 2052 O O . ILE A 1 258 ? -0.131 -1.643 18.094 1 96 258 ILE A O 1
ATOM 2056 N N . LEU A 1 259 ? -1.196 -0.179 16.719 1 95.06 259 LEU A N 1
ATOM 2057 C CA . LEU A 1 259 ? -0.021 0.683 16.656 1 95.06 259 LEU A CA 1
ATOM 2058 C C . LEU A 1 259 ? -0.1 1.785 17.719 1 95.06 259 LEU A C 1
ATOM 2060 O O . LEU A 1 259 ? -1.185 2.293 18 1 95.06 259 LEU A O 1
ATOM 2064 N N . ASN A 1 260 ? 1.029 2.066 18.219 1 90.88 260 ASN A N 1
ATOM 2065 C CA . ASN A 1 260 ? 1.218 3.16 19.156 1 90.88 260 ASN A CA 1
ATOM 2066 C C . ASN A 1 260 ? 2.434 4.008 18.797 1 90.88 260 ASN A C 1
ATOM 2068 O O . ASN A 1 260 ? 3.342 3.541 18.109 1 90.88 260 ASN A O 1
ATOM 2072 N N . MET A 1 261 ? 2.338 5.23 19.094 1 86.62 261 MET A N 1
ATOM 2073 C CA . MET A 1 261 ? 3.451 6.16 18.922 1 86.62 261 MET A CA 1
ATOM 2074 C C . MET A 1 261 ? 3.67 6.996 20.172 1 86.62 261 MET A C 1
ATOM 2076 O O . MET A 1 261 ? 2.721 7.289 20.906 1 86.62 261 MET A O 1
ATOM 2080 N N . ALA A 1 262 ? 4.977 7.273 20.391 1 81.44 262 ALA A N 1
ATOM 2081 C CA . ALA A 1 262 ? 5.285 8.133 21.531 1 81.44 262 ALA A CA 1
ATOM 2082 C C . ALA A 1 262 ? 4.484 9.43 21.469 1 81.44 262 ALA A C 1
ATOM 2084 O O . ALA A 1 262 ? 4.316 10.016 20.391 1 81.44 262 ALA A O 1
ATOM 2085 N N . GLN A 1 263 ? 4.082 9.844 22.656 1 80.69 263 GLN A N 1
ATOM 2086 C CA . GLN A 1 263 ? 3.162 10.969 22.75 1 80.69 263 GLN A CA 1
ATOM 2087 C C . GLN A 1 263 ? 3.742 12.211 22.078 1 80.69 263 GLN A C 1
ATOM 2089 O O . GLN A 1 263 ? 3.039 12.906 21.344 1 80.69 263 GLN A O 1
ATOM 2094 N N . PHE A 1 264 ? 4.961 12.43 22.359 1 77.25 264 PHE A N 1
ATOM 2095 C CA . PHE A 1 264 ? 5.594 13.633 21.828 1 77.25 264 PHE A CA 1
ATOM 2096 C C . PHE A 1 264 ? 5.582 13.617 20.312 1 77.25 264 PHE A C 1
ATOM 2098 O O . PHE A 1 264 ? 5.203 14.609 19.672 1 77.25 264 PHE A O 1
ATOM 2105 N N . GLU A 1 265 ? 5.984 12.547 19.766 1 79.25 265 GLU A N 1
ATOM 2106 C CA . GLU A 1 265 ? 6.043 12.422 18.312 1 79.25 265 GLU A CA 1
ATOM 2107 C C . GLU A 1 265 ? 4.645 12.438 17.703 1 79.25 265 GLU A C 1
ATOM 2109 O O . GLU A 1 265 ? 4.414 13.094 16.688 1 79.25 265 GLU A O 1
ATOM 2114 N N . HIS A 1 266 ? 3.777 11.734 18.312 1 85.88 266 HIS A N 1
ATOM 2115 C CA . HIS A 1 266 ? 2.412 11.648 17.812 1 85.88 266 HIS A CA 1
ATOM 2116 C C . HIS A 1 266 ? 1.746 13.023 17.797 1 85.88 266 HIS A C 1
ATOM 2118 O O . HIS A 1 266 ? 1.081 13.383 16.828 1 85.88 266 HIS A O 1
ATOM 2124 N N . GLN A 1 267 ? 1.97 13.734 18.828 1 83.44 267 GLN A N 1
ATOM 2125 C CA . GLN A 1 267 ? 1.38 15.062 18.906 1 83.44 267 GLN A CA 1
ATOM 2126 C C . GLN A 1 267 ? 1.909 15.977 17.812 1 83.44 267 GLN A C 1
ATOM 2128 O O . GLN A 1 267 ? 1.155 16.766 17.234 1 83.44 267 GLN A O 1
ATOM 2133 N N . ALA A 1 268 ? 3.125 15.859 17.641 1 77.38 268 ALA A N 1
ATOM 2134 C CA . ALA A 1 268 ? 3.727 16.672 16.578 1 77.38 268 ALA A CA 1
ATOM 2135 C C . ALA A 1 268 ? 3.121 16.359 15.219 1 77.38 268 ALA A C 1
ATOM 2137 O O . ALA A 1 268 ? 2.826 17.25 14.438 1 77.38 268 ALA A O 1
ATOM 2138 N N . LEU A 1 269 ? 2.916 15.133 14.969 1 81.62 269 LEU A N 1
ATOM 2139 C CA . LEU A 1 269 ? 2.357 14.695 13.695 1 81.62 269 LEU A CA 1
ATOM 2140 C C . LEU A 1 269 ? 0.893 15.102 13.578 1 81.62 269 LEU A C 1
ATOM 2142 O O . LEU A 1 269 ? 0.441 15.5 12.5 1 81.62 269 LEU A O 1
ATOM 2146 N N . LEU A 1 270 ? 0.191 15.023 14.672 1 84.19 270 LEU A N 1
ATOM 2147 C CA . LEU A 1 270 ? -1.216 15.414 14.672 1 84.19 270 LEU A CA 1
ATOM 2148 C C . LEU A 1 270 ? -1.37 16.906 14.383 1 84.19 270 LEU A C 1
ATOM 2150 O O . LEU A 1 270 ? -2.256 17.297 13.625 1 84.19 270 LEU A O 1
ATOM 2154 N N . GLU A 1 271 ? -0.578 17.625 15 1 78.62 271 GLU A N 1
ATOM 2155 C CA . GLU A 1 271 ? -0.642 19.062 14.797 1 78.62 271 GLU A CA 1
ATOM 2156 C C . GLU A 1 271 ? -0.414 19.438 13.328 1 78.62 271 GLU A C 1
ATOM 2158 O O . GLU A 1 271 ? -1.119 20.281 12.781 1 78.62 271 GLU A O 1
ATOM 2163 N N . GLU A 1 272 ? 0.495 18.812 12.797 1 72.56 272 GLU A N 1
ATOM 2164 C CA . GLU A 1 272 ? 0.744 19.031 11.375 1 72.56 272 GLU A CA 1
ATOM 2165 C C . GLU A 1 272 ? -0.444 18.578 10.531 1 72.56 272 GLU A C 1
ATOM 2167 O O . GLU A 1 272 ? -0.825 19.25 9.578 1 72.56 272 GLU A O 1
ATOM 2172 N N . TRP A 1 273 ? -0.922 17.469 10.922 1 74.75 273 TRP A N 1
ATOM 2173 C CA . TRP A 1 273 ? -2.037 16.891 10.188 1 74.75 273 TRP A CA 1
ATOM 2174 C C . TRP A 1 273 ? -3.273 17.781 10.273 1 74.75 273 TRP A C 1
ATOM 2176 O O . TRP A 1 273 ? -3.965 17.984 9.273 1 74.75 273 TRP A O 1
ATOM 2186 N N . PHE A 1 274 ? -3.561 18.297 11.461 1 73.94 274 PHE A N 1
ATOM 2187 C CA . PHE A 1 274 ? -4.703 19.188 11.656 1 73.94 274 PHE A CA 1
ATOM 2188 C C . PHE A 1 274 ? -4.566 20.438 10.797 1 73.94 274 PHE A C 1
ATOM 2190 O O . PHE A 1 274 ? -5.551 20.922 10.234 1 73.94 274 PHE A O 1
ATOM 2197 N N . SER A 1 275 ? -3.422 20.906 10.797 1 67 275 SER A N 1
ATOM 2198 C CA . SER A 1 275 ? -3.172 22.125 10.031 1 67 275 SER A CA 1
ATOM 2199 C C . SER A 1 275 ? -3.432 21.906 8.547 1 67 275 SER A C 1
ATOM 2201 O O . SER A 1 275 ? -3.885 22.812 7.852 1 67 275 SER A O 1
ATOM 2203 N N . SER A 1 276 ? -3.141 20.75 8.148 1 62.78 276 SER A N 1
ATOM 2204 C CA . SER A 1 276 ? -3.35 20.438 6.742 1 62.78 276 SER A CA 1
ATOM 2205 C C . SER A 1 276 ? -4.828 20.203 6.441 1 62.78 276 SER A C 1
ATOM 2207 O O . SER A 1 276 ? -5.273 20.406 5.312 1 62.78 276 SER A O 1
ATOM 2209 N N . CYS A 1 277 ? -5.453 19.594 7.414 1 58.88 277 CYS A N 1
ATOM 2210 C CA . CYS A 1 277 ? -6.879 19.344 7.246 1 58.88 277 CYS A CA 1
ATOM 2211 C C . CYS A 1 277 ? -7.688 20.625 7.414 1 58.88 277 CYS A C 1
ATOM 2213 O O . CYS A 1 277 ? -8.734 20.781 6.785 1 58.88 277 CYS A O 1
ATOM 2215 N N . THR A 1 278 ? -7.434 21.453 8.508 1 51.47 278 THR A N 1
ATOM 2216 C CA . THR A 1 278 ? -8.211 22.594 8.969 1 51.47 278 THR A CA 1
ATOM 2217 C C . THR A 1 278 ? -8.242 23.688 7.906 1 51.47 278 THR A C 1
ATOM 2219 O O . THR A 1 278 ? -9.031 24.625 8.008 1 51.47 278 THR A O 1
ATOM 2222 N N . CYS A 1 279 ? -7.238 23.844 7.066 1 45.44 279 CYS A N 1
ATOM 2223 C CA . CYS A 1 279 ? -7.473 24.953 6.148 1 45.44 279 CYS A CA 1
ATOM 2224 C C . CYS A 1 279 ? -8.852 24.844 5.516 1 45.44 279 CYS A C 1
ATOM 2226 O O . CYS A 1 279 ? -9.305 25.781 4.848 1 45.44 279 CYS A O 1
ATOM 2228 N N . SER A 1 280 ? -9.32 23.656 5.609 1 45.38 280 SER A N 1
ATOM 2229 C CA . SER A 1 280 ? -10.719 23.781 5.23 1 45.38 280 SER A CA 1
ATOM 2230 C C . SER A 1 280 ? -11.547 24.359 6.371 1 45.38 280 SER A C 1
ATOM 2232 O O . SER A 1 280 ? -11.195 24.203 7.539 1 45.38 280 SER A O 1
ATOM 2234 N N . ASP A 1 281 ? -12.195 25.484 6.258 1 46.62 281 ASP A N 1
ATOM 2235 C CA . ASP A 1 281 ? -12.969 26.406 7.082 1 46.62 281 ASP A CA 1
ATOM 2236 C C . ASP A 1 281 ? -13.445 25.719 8.367 1 46.62 281 ASP A C 1
ATOM 2238 O O . ASP A 1 281 ? -14 26.375 9.25 1 46.62 281 ASP A O 1
ATOM 2242 N N . LYS A 1 282 ? -13.312 24.469 8.547 1 51.66 282 LYS A N 1
ATOM 2243 C CA . LYS A 1 282 ? -14.258 23.938 9.516 1 51.66 282 LYS A CA 1
ATOM 2244 C C . LYS A 1 282 ? -13.625 23.828 10.898 1 51.66 282 LYS A C 1
ATOM 2246 O O . LYS A 1 282 ? -14.328 23.859 11.914 1 51.66 282 LYS A O 1
ATOM 2251 N N . TRP A 1 283 ? -12.328 23.562 10.922 1 51.59 283 TRP A N 1
ATOM 2252 C CA . TRP A 1 283 ? -11.945 23.219 12.289 1 51.59 283 TRP A CA 1
ATOM 2253 C C . TRP A 1 283 ? -11.047 24.297 12.891 1 51.59 283 TRP A C 1
ATOM 2255 O O . TRP A 1 283 ? -9.953 24.547 12.375 1 51.59 283 TRP A O 1
ATOM 2265 N N . GLN A 1 284 ? -11.5 25.375 13.594 1 50.84 284 GLN A N 1
ATOM 2266 C CA . GLN A 1 284 ? -10.773 26.453 14.242 1 50.84 284 GLN A CA 1
ATOM 2267 C C . GLN A 1 284 ? -9.773 25.922 15.258 1 50.84 284 GLN A C 1
ATOM 2269 O O . GLN A 1 284 ? -9.93 24.812 15.758 1 50.84 284 GLN A O 1
ATOM 2274 N N . VAL A 1 285 ? -8.57 26.703 15.68 1 53.5 285 VAL A N 1
ATOM 2275 C CA . VAL A 1 285 ? -7.445 26.422 16.562 1 53.5 285 VAL A CA 1
ATOM 2276 C C . VAL A 1 285 ? -7.949 25.797 17.859 1 53.5 285 VAL A C 1
ATOM 2278 O O . VAL A 1 285 ? -7.402 24.781 18.328 1 53.5 285 VAL A O 1
ATOM 2281 N N . GLN A 1 286 ? -8.742 26.578 18.812 1 54.44 286 GLN A N 1
ATOM 2282 C CA . GLN A 1 286 ? -9.312 26.109 20.078 1 54.44 286 GLN A CA 1
ATOM 2283 C C . GLN A 1 286 ? -9.891 24.703 19.938 1 54.44 286 GLN A C 1
ATOM 2285 O O . GLN A 1 286 ? -9.867 23.922 20.891 1 54.44 286 GLN A O 1
ATOM 2290 N N . ASP A 1 287 ? -9.781 24.375 18.75 1 75.5 287 ASP A N 1
ATOM 2291 C CA . ASP A 1 287 ? -10.469 23.156 18.312 1 75.5 287 ASP A CA 1
ATOM 2292 C C . ASP A 1 287 ? -9.484 22.031 18.047 1 75.5 287 ASP A C 1
ATOM 2294 O O . ASP A 1 287 ? -9.82 20.844 18.219 1 75.5 287 ASP A O 1
ATOM 2298 N N . ARG A 1 288 ? -8.172 22.516 18.391 1 78.25 288 ARG A N 1
ATOM 2299 C CA . ARG A 1 288 ? -7.184 21.484 18.109 1 78.25 288 ARG A CA 1
ATOM 2300 C C . ARG A 1 288 ? -6.961 20.594 19.328 1 78.25 288 ARG A C 1
ATOM 2302 O O . ARG A 1 288 ? -6.715 19.391 19.188 1 78.25 288 ARG A O 1
ATOM 2309 N N . ASP A 1 289 ? -7.027 21.266 20.484 1 83.62 289 ASP A N 1
ATOM 2310 C CA . ASP A 1 289 ? -6.875 20.5 21.719 1 83.62 289 ASP A CA 1
ATOM 2311 C C . ASP A 1 289 ? -7.98 19.453 21.859 1 83.62 289 ASP A C 1
ATOM 2313 O O . ASP A 1 289 ? -7.734 18.328 22.297 1 83.62 289 ASP A O 1
ATOM 2317 N N . LYS A 1 290 ? -9.07 19.922 21.531 1 87.56 290 LYS A N 1
ATOM 2318 C CA . LYS A 1 290 ? -10.203 19 21.594 1 87.56 290 LYS A CA 1
ATOM 2319 C C . LYS A 1 290 ? -10.031 17.859 20.594 1 87.56 290 LYS A C 1
ATOM 2321 O O . LYS A 1 290 ? -10.328 16.703 20.906 1 87.56 290 LYS A O 1
ATOM 2326 N N . LEU A 1 291 ? -9.547 18.203 19.484 1 88.56 291 LEU A N 1
ATOM 2327 C CA . LEU A 1 291 ? -9.305 17.203 18.453 1 88.56 291 LEU A CA 1
ATOM 2328 C C . LEU A 1 291 ? -8.281 16.172 18.938 1 88.56 291 LEU A C 1
ATOM 2330 O O . LEU A 1 291 ? -8.484 14.969 18.797 1 88.56 291 LEU A O 1
ATOM 2334 N N . THR A 1 292 ? -7.254 16.703 19.516 1 89.88 292 THR A N 1
ATOM 2335 C CA . THR A 1 292 ? -6.199 15.836 20.031 1 89.88 292 THR A CA 1
ATOM 2336 C C . THR A 1 292 ? -6.727 14.945 21.156 1 89.88 292 THR A C 1
ATOM 2338 O O . THR A 1 292 ? -6.352 13.773 21.25 1 89.88 292 THR A O 1
ATOM 2341 N N . SER A 1 293 ? -7.551 15.547 21.938 1 92.06 293 SER A N 1
ATOM 2342 C CA . SER A 1 293 ? -8.117 14.789 23.047 1 92.06 293 SER A CA 1
ATOM 2343 C C . SER A 1 293 ? -8.992 13.641 22.547 1 92.06 293 SER A C 1
ATOM 2345 O O . SER A 1 293 ? -8.945 12.539 23.094 1 92.06 293 SER A O 1
ATOM 2347 N N . ASN A 1 294 ? -9.781 13.883 21.578 1 93.38 294 ASN A N 1
ATOM 2348 C CA . ASN A 1 294 ? -10.609 12.836 20.984 1 93.38 294 ASN A CA 1
ATOM 2349 C C . ASN A 1 294 ? -9.758 11.688 20.438 1 93.38 294 ASN A C 1
ATOM 2351 O O . ASN A 1 294 ? -10.062 10.516 20.672 1 93.38 294 ASN A O 1
ATOM 2355 N N . VAL A 1 295 ? -8.68 12.031 19.75 1 93.44 295 VAL A N 1
ATOM 2356 C CA . VAL A 1 295 ? -7.781 11.039 19.188 1 93.44 295 VAL A CA 1
ATOM 2357 C C . VAL A 1 295 ? -7.141 10.219 20.297 1 93.44 295 VAL A C 1
ATOM 2359 O O . VAL A 1 295 ? -7.059 8.992 20.219 1 93.44 295 VAL A O 1
ATOM 2362 N N . LYS A 1 296 ? -6.781 10.906 21.312 1 93.56 296 LYS A N 1
ATOM 2363 C CA . LYS A 1 296 ? -6.141 10.242 22.453 1 93.56 296 LYS A CA 1
ATOM 2364 C C . LYS A 1 296 ? -7.105 9.281 23.141 1 93.56 296 LYS A C 1
ATOM 2366 O O . LYS A 1 296 ? -6.703 8.203 23.578 1 93.56 296 LYS A O 1
ATOM 2371 N N . MET A 1 297 ? -8.305 9.688 23.266 1 95.25 297 MET A N 1
ATOM 2372 C CA . MET A 1 297 ? -9.305 8.836 23.906 1 95.25 297 MET A CA 1
ATOM 2373 C C . MET A 1 297 ? -9.492 7.539 23.125 1 95.25 297 MET A C 1
ATOM 2375 O O . MET A 1 297 ? -9.57 6.457 23.719 1 95.25 297 MET A O 1
ATOM 2379 N N . ILE A 1 298 ? -9.539 7.625 21.844 1 96 298 ILE A N 1
ATOM 2380 C CA . ILE A 1 298 ? -9.68 6.445 21 1 96 298 ILE A CA 1
ATOM 2381 C C . ILE A 1 298 ? -8.422 5.582 21.109 1 96 298 ILE A C 1
ATOM 2383 O O . ILE A 1 298 ? -8.508 4.352 21.188 1 96 298 ILE A O 1
ATOM 2387 N N . GLN A 1 299 ? -7.301 6.254 21.109 1 94.56 299 GLN A N 1
ATOM 2388 C CA . GLN A 1 299 ? -6.035 5.535 21.234 1 94.56 299 GLN A CA 1
ATOM 2389 C C . GLN A 1 299 ? -5.977 4.75 22.547 1 94.56 299 GLN A C 1
ATOM 2391 O O . GLN A 1 299 ? -5.543 3.598 22.562 1 94.56 299 GLN A O 1
ATOM 2396 N N . ASP A 1 300 ? -6.363 5.406 23.594 1 93.94 300 ASP A N 1
ATOM 2397 C CA . ASP A 1 300 ? -6.367 4.75 24.891 1 93.94 300 ASP A CA 1
ATOM 2398 C C . ASP A 1 300 ? -7.297 3.541 24.906 1 93.94 300 ASP A C 1
ATOM 2400 O O . ASP A 1 300 ? -6.973 2.504 25.484 1 93.94 300 ASP A O 1
ATOM 2404 N N . TYR A 1 301 ? -8.375 3.73 24.312 1 95.5 301 TYR A N 1
ATOM 2405 C CA . TYR A 1 301 ? -9.312 2.619 24.188 1 95.5 301 TYR A CA 1
ATOM 2406 C C . TYR A 1 301 ? -8.672 1.444 23.469 1 95.5 301 TYR A C 1
ATOM 2408 O O . TYR A 1 301 ? -8.742 0.304 23.922 1 95.5 301 TYR A O 1
ATOM 2416 N N . LEU A 1 302 ? -8.008 1.651 22.359 1 94.69 302 LEU A N 1
ATOM 2417 C CA . LEU A 1 302 ? -7.387 0.601 21.562 1 94.69 302 LEU A CA 1
ATOM 2418 C C . LEU A 1 302 ? -6.234 -0.047 22.328 1 94.69 302 LEU A C 1
ATOM 2420 O O . LEU A 1 302 ? -6.031 -1.261 22.234 1 94.69 302 LEU A O 1
ATOM 2424 N N . HIS A 1 303 ? -5.562 0.764 23.062 1 93 303 HIS A N 1
ATOM 2425 C CA . HIS A 1 303 ? -4.426 0.259 23.812 1 93 303 HIS A CA 1
ATOM 2426 C C . HIS A 1 303 ? -4.879 -0.643 24.969 1 93 303 HIS A C 1
ATOM 2428 O O . HIS A 1 303 ? -4.094 -1.445 25.469 1 93 303 HIS A O 1
ATOM 2434 N N . SER A 1 304 ? -6.051 -0.474 25.359 1 91.69 304 SER A N 1
ATOM 2435 C CA . SER A 1 304 ? -6.57 -1.272 26.469 1 91.69 304 SER A CA 1
ATOM 2436 C C . SER A 1 304 ? -6.629 -2.752 26.109 1 91.69 304 SER A C 1
ATOM 2438 O O . SER A 1 304 ? -6.699 -3.611 26.984 1 91.69 304 SER A O 1
ATOM 2440 N N . PHE A 1 305 ? -6.508 -3.025 24.859 1 89.88 305 PHE A N 1
ATOM 2441 C CA . PHE A 1 305 ? -6.566 -4.41 24.406 1 89.88 305 PHE A CA 1
ATOM 2442 C C . PHE A 1 305 ? -5.242 -5.121 24.656 1 89.88 305 PHE A C 1
ATOM 2444 O O . PHE A 1 305 ? -5.156 -6.344 24.547 1 89.88 305 PHE A O 1
ATOM 2451 N N . ASP A 1 306 ? -4.25 -4.332 24.875 1 85.94 306 ASP A N 1
ATOM 2452 C CA . ASP A 1 306 ? -2.969 -4.934 25.234 1 85.94 306 ASP A CA 1
ATOM 2453 C C . ASP A 1 306 ? -3.131 -5.902 26.406 1 85.94 306 ASP A C 1
ATOM 2455 O O . ASP A 1 306 ? -2.523 -6.973 26.422 1 85.94 306 ASP A O 1
ATOM 2459 N N . SER A 1 307 ? -3.963 -5.496 27.312 1 83.31 307 SER A N 1
ATOM 2460 C CA . SER A 1 307 ? -4.215 -6.312 28.5 1 83.31 307 SER A CA 1
ATOM 2461 C C . SER A 1 307 ? -4.949 -7.598 28.141 1 83.31 307 SER A C 1
ATOM 2463 O O . SER A 1 307 ? -4.918 -8.57 28.891 1 83.31 307 SER A O 1
ATOM 2465 N N . LYS A 1 308 ? -5.559 -7.617 27.016 1 82.88 308 LYS A N 1
ATOM 2466 C CA . LYS A 1 308 ? -6.309 -8.789 26.578 1 82.88 308 LYS A CA 1
ATOM 2467 C C . LYS A 1 308 ? -5.453 -9.688 25.688 1 82.88 308 LYS A C 1
ATOM 2469 O O . LYS A 1 308 ? -5.961 -10.625 25.062 1 82.88 308 LYS A O 1
ATOM 2474 N N . GLY A 1 309 ? -4.195 -9.305 25.516 1 84.12 309 GLY A N 1
ATOM 2475 C CA . GLY A 1 309 ? -3.275 -10.188 24.812 1 84.12 309 GLY A CA 1
ATOM 2476 C C . GLY A 1 309 ? -3.012 -9.766 23.375 1 84.12 309 GLY A C 1
ATOM 2477 O O . GLY A 1 309 ? -2.301 -10.453 22.641 1 84.12 309 GLY A O 1
ATOM 2478 N N . LEU A 1 310 ? -3.596 -8.672 23.016 1 87.94 310 LEU A N 1
ATOM 2479 C CA . LEU A 1 310 ? -3.336 -8.211 21.656 1 87.94 310 LEU A CA 1
ATOM 2480 C C . LEU A 1 310 ? -2.021 -7.441 21.578 1 87.94 310 LEU A C 1
ATOM 2482 O O . LEU A 1 310 ? -1.626 -6.785 22.547 1 87.94 310 LEU A O 1
ATOM 2486 N N . THR A 1 311 ? -1.323 -7.551 20.484 1 86 311 THR A N 1
ATOM 2487 C CA . THR A 1 311 ? -0 -6.965 20.297 1 86 311 THR A CA 1
ATOM 2488 C C . THR A 1 311 ? -0.106 -5.461 20.047 1 86 311 THR A C 1
ATOM 2490 O O . THR A 1 311 ? -0.749 -5.031 19.094 1 86 311 THR A O 1
ATOM 2493 N N . VAL A 1 312 ? 0.505 -4.711 20.891 1 90.06 312 VAL A N 1
ATOM 2494 C CA . VAL A 1 312 ? 0.65 -3.273 20.703 1 90.06 312 VAL A CA 1
ATOM 2495 C C . VAL A 1 312 ? 2.072 -2.953 20.25 1 90.06 312 VAL A C 1
ATOM 2497 O O . VAL A 1 312 ? 3.039 -3.27 20.938 1 90.06 312 VAL A O 1
ATOM 2500 N N . LEU A 1 313 ? 2.176 -2.414 19.078 1 90.75 313 LEU A N 1
ATOM 2501 C CA . LEU A 1 313 ? 3.473 -2.098 18.484 1 90.75 313 LEU A CA 1
ATOM 2502 C C . LEU A 1 313 ? 3.807 -0.621 18.672 1 90.75 313 LEU A C 1
ATOM 2504 O O . LEU A 1 313 ? 3.076 0.25 18.188 1 90.75 313 LEU A O 1
ATOM 2508 N N . ASN A 1 314 ? 4.863 -0.371 19.328 1 87.5 314 ASN A N 1
ATOM 2509 C CA . ASN A 1 314 ? 5.336 0.998 19.516 1 87.5 314 ASN A CA 1
ATOM 2510 C C . ASN A 1 314 ? 6.234 1.438 18.359 1 87.5 314 ASN A C 1
ATOM 2512 O O . ASN A 1 314 ? 7.258 0.812 18.094 1 87.5 314 ASN A O 1
ATOM 2516 N N . LEU A 1 315 ? 5.801 2.471 17.719 1 85.19 315 LEU A N 1
ATOM 2517 C CA . LEU A 1 315 ? 6.555 2.973 16.578 1 85.19 315 LEU A CA 1
ATOM 2518 C C . LEU A 1 315 ? 7.324 4.238 16.938 1 85.19 315 LEU A C 1
ATOM 2520 O O . LEU A 1 315 ? 6.82 5.078 17.688 1 85.19 315 LEU A O 1
ATOM 2524 N N . SER A 1 316 ? 8.492 4.223 16.578 1 75.88 316 SER A N 1
ATOM 2525 C CA . SER A 1 316 ? 9.336 5.41 16.672 1 75.88 316 SER A CA 1
ATOM 2526 C C . SER A 1 316 ? 10.18 5.594 15.422 1 75.88 316 SER A C 1
ATOM 2528 O O . SER A 1 316 ? 10.57 4.613 14.781 1 75.88 316 SER A O 1
ATOM 2530 N N . ALA A 1 317 ? 10.391 6.84 15.07 1 65.75 317 ALA A N 1
ATOM 2531 C CA . ALA A 1 317 ? 11.203 7.133 13.898 1 65.75 317 ALA A CA 1
ATOM 2532 C C . ALA A 1 317 ? 12.617 6.582 14.062 1 65.75 317 ALA A C 1
ATOM 2534 O O . ALA A 1 317 ? 13.203 6.07 13.109 1 65.75 317 ALA A O 1
ATOM 2535 N N . ALA A 1 318 ? 13.078 6.641 15.227 1 66.19 318 ALA A N 1
ATOM 2536 C CA . ALA A 1 318 ? 14.461 6.27 15.516 1 66.19 318 ALA A CA 1
ATOM 2537 C C . ALA A 1 318 ? 14.664 4.762 15.398 1 66.19 318 ALA A C 1
ATOM 2539 O O . ALA A 1 318 ? 15.742 4.301 15.016 1 66.19 318 ALA A O 1
ATOM 2540 N N . THR A 1 319 ? 13.633 4.035 15.672 1 77.19 319 THR A N 1
ATOM 2541 C CA . THR A 1 319 ? 13.773 2.582 15.688 1 77.19 319 THR A CA 1
ATOM 2542 C C . THR A 1 319 ? 12.867 1.942 14.633 1 77.19 319 THR A C 1
ATOM 2544 O O . THR A 1 319 ? 12.469 0.784 14.773 1 77.19 319 THR A O 1
ATOM 2547 N N . PHE A 1 320 ? 12.562 2.625 13.672 1 79.56 320 PHE A N 1
ATOM 2548 C CA . PHE A 1 320 ? 11.57 2.17 12.703 1 79.56 320 PHE A CA 1
ATOM 2549 C C . PHE A 1 320 ? 12.055 0.913 11.992 1 79.56 320 PHE A C 1
ATOM 2551 O O . PHE A 1 320 ? 11.32 -0.073 11.891 1 79.56 320 PHE A O 1
ATOM 2558 N N . ALA A 1 321 ? 13.312 0.928 11.531 1 79.56 321 ALA A N 1
ATOM 2559 C CA . ALA A 1 321 ? 13.859 -0.214 10.797 1 79.56 321 ALA A CA 1
ATOM 2560 C C . ALA A 1 321 ? 13.883 -1.462 11.68 1 79.56 321 ALA A C 1
ATOM 2562 O O . ALA A 1 321 ? 13.523 -2.553 11.227 1 79.56 321 ALA A O 1
ATOM 2563 N N . GLN A 1 322 ? 14.273 -1.273 12.852 1 85.81 322 GLN A N 1
ATOM 2564 C CA . GLN A 1 322 ? 14.32 -2.383 13.805 1 85.81 322 GLN A CA 1
ATOM 2565 C C . GLN A 1 322 ? 12.93 -2.916 14.102 1 85.81 322 GLN A C 1
ATOM 2567 O O . GLN A 1 322 ? 12.727 -4.129 14.188 1 85.81 322 GLN A O 1
ATOM 2572 N N . THR A 1 323 ? 12.031 -2.02 14.297 1 88.19 323 THR A N 1
ATOM 2573 C CA . THR A 1 323 ? 10.648 -2.402 14.539 1 88.19 323 THR A CA 1
ATOM 2574 C C . THR A 1 323 ? 10.086 -3.193 13.359 1 88.19 323 THR A C 1
ATOM 2576 O O . THR A 1 323 ? 9.375 -4.184 13.555 1 88.19 323 THR A O 1
ATOM 2579 N N . LEU A 1 324 ? 10.43 -2.801 12.164 1 88.75 324 LEU A N 1
ATOM 2580 C CA . LEU A 1 324 ? 9.969 -3.492 10.969 1 88.75 324 LEU A CA 1
ATOM 2581 C C . LEU A 1 324 ? 10.555 -4.898 10.891 1 88.75 324 LEU A C 1
ATOM 2583 O O . LEU A 1 324 ? 9.859 -5.844 10.516 1 88.75 324 LEU A O 1
ATOM 2587 N N . ASP A 1 325 ? 11.781 -5.004 11.227 1 90.81 325 ASP A N 1
ATOM 2588 C CA . ASP A 1 325 ? 12.422 -6.316 11.242 1 90.81 325 ASP A CA 1
ATOM 2589 C C . ASP A 1 325 ? 11.766 -7.238 12.266 1 90.81 325 ASP A C 1
ATOM 2591 O O . ASP A 1 325 ? 11.547 -8.422 11.992 1 90.81 325 ASP A O 1
ATOM 2595 N N . TRP A 1 326 ? 11.531 -6.688 13.367 1 93 326 TRP A N 1
ATOM 2596 C CA . TRP A 1 326 ? 10.828 -7.449 14.398 1 93 326 TRP A CA 1
ATOM 2597 C C . TRP A 1 326 ? 9.453 -7.883 13.906 1 93 326 TRP A C 1
ATOM 2599 O O . TRP A 1 326 ? 9.055 -9.039 14.086 1 93 326 TRP A O 1
ATOM 2609 N N . LEU A 1 327 ? 8.766 -6.957 13.391 1 94.56 327 LEU A N 1
ATOM 2610 C CA . LEU A 1 327 ? 7.422 -7.223 12.883 1 94.56 327 LEU A CA 1
ATOM 2611 C C . LEU A 1 327 ? 7.441 -8.328 11.836 1 94.56 327 LEU A C 1
ATOM 2613 O O . LEU A 1 327 ? 6.559 -9.188 11.82 1 94.56 327 LEU A O 1
ATOM 2617 N N . HIS A 1 328 ? 8.422 -8.289 10.953 1 94.75 328 HIS A N 1
ATOM 2618 C CA . HIS A 1 328 ? 8.594 -9.336 9.953 1 94.75 328 HIS A CA 1
ATOM 2619 C C . HIS A 1 328 ? 8.703 -10.711 10.602 1 94.75 328 HIS A C 1
ATOM 2621 O O . HIS A 1 328 ? 8.016 -11.656 10.195 1 94.75 328 HIS A O 1
ATOM 2627 N N . GLY A 1 329 ? 9.547 -10.797 11.57 1 94.38 329 GLY A N 1
ATOM 2628 C CA . GLY A 1 329 ? 9.703 -12.039 12.312 1 94.38 329 GLY A CA 1
ATOM 2629 C C . GLY A 1 329 ? 8.438 -12.453 13.047 1 94.38 329 GLY A C 1
ATOM 2630 O O . GLY A 1 329 ? 8.078 -13.633 13.047 1 94.38 329 GLY A O 1
ATOM 2631 N N . TYR A 1 330 ? 7.812 -11.523 13.633 1 95.81 330 TYR A N 1
ATOM 2632 C CA . TYR A 1 330 ? 6.59 -11.773 14.383 1 95.81 330 TYR A CA 1
ATOM 2633 C C . TYR A 1 330 ? 5.5 -12.344 13.484 1 95.81 330 TYR A C 1
ATOM 2635 O O . TYR A 1 330 ? 4.836 -13.32 13.852 1 95.81 330 TYR A O 1
ATOM 2643 N N . ILE A 1 331 ? 5.309 -11.82 12.32 1 96.19 331 ILE A N 1
ATOM 2644 C CA . ILE A 1 331 ? 4.273 -12.273 11.398 1 96.19 331 ILE A CA 1
ATOM 2645 C C . ILE A 1 331 ? 4.59 -13.688 10.922 1 96.19 331 ILE A C 1
ATOM 2647 O O . ILE A 1 331 ? 3.699 -14.539 10.859 1 96.19 331 ILE A O 1
ATOM 2651 N N . LEU A 1 332 ? 5.887 -13.93 10.609 1 96.12 332 LEU A N 1
ATOM 2652 C CA . LEU A 1 332 ? 6.285 -15.273 10.203 1 96.12 332 LEU A CA 1
ATOM 2653 C C . LEU A 1 332 ? 5.977 -16.281 11.305 1 96.12 332 LEU A C 1
ATOM 2655 O O . LEU A 1 332 ? 5.5 -17.391 11.023 1 96.12 332 LEU A O 1
ATOM 2659 N N . GLU A 1 333 ? 6.23 -15.883 12.469 1 95.25 333 GLU A N 1
ATOM 2660 C CA . GLU A 1 333 ? 5.961 -16.75 13.609 1 95.25 333 GLU A CA 1
ATOM 2661 C C . GLU A 1 333 ? 4.469 -17.031 13.75 1 95.25 333 GLU A C 1
ATOM 2663 O O . GLU A 1 333 ? 4.066 -18.156 14.055 1 95.25 333 GLU A O 1
ATOM 2668 N N . ARG A 1 334 ? 3.648 -16.047 13.617 1 94.62 334 ARG A N 1
ATOM 2669 C CA . ARG A 1 334 ? 2.201 -16.234 13.703 1 94.62 334 ARG A CA 1
ATOM 2670 C C . ARG A 1 334 ? 1.689 -17.141 12.594 1 94.62 334 ARG A C 1
ATOM 2672 O O . ARG A 1 334 ? 0.788 -17.953 12.812 1 94.62 334 ARG A O 1
ATOM 2679 N N . ILE A 1 335 ? 2.227 -16.984 11.398 1 94.5 335 ILE A N 1
ATOM 2680 C CA . ILE A 1 335 ? 1.849 -17.844 10.289 1 94.5 335 ILE A CA 1
ATOM 2681 C C . ILE A 1 335 ? 2.232 -19.281 10.602 1 94.5 335 ILE A C 1
ATOM 2683 O O . ILE A 1 335 ? 1.438 -20.203 10.391 1 94.5 335 ILE A O 1
ATOM 2687 N N . GLU A 1 336 ? 3.451 -19.422 11.117 1 94.06 336 GLU A N 1
ATOM 2688 C CA . GLU A 1 336 ? 3.92 -20.75 11.477 1 94.06 336 GLU A CA 1
ATOM 2689 C C . GLU A 1 336 ? 3.002 -21.406 12.508 1 94.06 336 GLU A C 1
ATOM 2691 O O . GLU A 1 336 ? 2.658 -22.578 12.391 1 94.06 336 GLU A O 1
ATOM 2696 N N . GLN A 1 337 ? 2.588 -20.672 13.477 1 92.56 337 GLN A N 1
ATOM 2697 C CA . GLN A 1 337 ? 1.69 -21.156 14.516 1 92.56 337 GLN A CA 1
ATOM 2698 C C . GLN A 1 337 ? 0.329 -21.531 13.938 1 92.56 337 GLN A C 1
ATOM 2700 O O . GLN A 1 337 ? -0.256 -22.547 14.32 1 92.56 337 GLN A O 1
ATOM 2705 N N . GLY A 1 338 ? -0.144 -20.719 13.07 1 89.75 338 GLY A N 1
ATOM 2706 C CA . GLY A 1 338 ? -1.421 -21 12.43 1 89.75 338 GLY A CA 1
ATOM 2707 C C . GLY A 1 338 ? -1.392 -22.25 11.562 1 89.75 338 GLY A C 1
ATOM 2708 O O . GLY A 1 338 ? -2.369 -23 11.508 1 89.75 338 GLY A O 1
ATOM 2709 N N . MET A 1 339 ? -0.31 -22.453 10.898 1 88.88 339 MET A N 1
ATOM 2710 C CA . MET A 1 339 ? -0.149 -23.609 10.016 1 88.88 339 MET A CA 1
ATOM 2711 C C . MET A 1 339 ? -0.077 -24.906 10.828 1 88.88 339 MET A C 1
ATOM 2713 O O . MET A 1 339 ? -0.523 -25.953 10.367 1 88.88 339 MET A O 1
ATOM 2717 N N . ARG A 1 340 ? 0.504 -24.906 11.938 1 82.88 340 ARG A N 1
ATOM 2718 C CA . ARG A 1 340 ? 0.597 -26.078 12.797 1 82.88 340 ARG A CA 1
ATOM 2719 C C . ARG A 1 340 ? -0.779 -26.484 13.305 1 82.88 340 ARG A C 1
ATOM 2721 O O . ARG A 1 340 ? -1.082 -27.688 13.391 1 82.88 340 ARG A O 1
ATOM 2728 N N . SER A 1 341 ? -1.527 -25.5 13.625 1 73.12 341 SER A N 1
ATOM 2729 C CA . SER A 1 341 ? -2.871 -25.781 14.117 1 73.12 341 SER A CA 1
ATOM 2730 C C . SER A 1 341 ? -3.744 -26.406 13.031 1 73.12 341 SER A C 1
ATOM 2732 O O . SER A 1 341 ? -4.574 -27.266 13.312 1 73.12 341 SER A O 1
ATOM 2734 N N . ALA A 1 342 ? -3.537 -25.984 11.797 1 64.38 342 ALA A N 1
ATOM 2735 C CA . ALA A 1 342 ? -4.309 -26.5 10.656 1 64.38 342 ALA A CA 1
ATOM 2736 C C . ALA A 1 342 ? -3.91 -27.922 10.32 1 64.38 342 ALA A C 1
ATOM 2738 O O . ALA A 1 342 ? -4.75 -28.734 9.898 1 64.38 342 ALA A O 1
ATOM 2739 N N . SER A 1 343 ? -2.596 -28.156 10.305 1 63.47 343 SER A N 1
ATOM 2740 C CA . SER A 1 343 ? -2.104 -29.5 10.016 1 63.47 343 SER A CA 1
ATOM 2741 C C . SER A 1 343 ? -2.547 -30.484 11.086 1 63.47 343 SER A C 1
ATOM 2743 O O . SER A 1 343 ? -2.768 -31.672 10.797 1 63.47 343 SER A O 1
ATOM 2745 N N . ASN A 1 344 ? -2.551 -30.016 12.312 1 55.38 344 ASN A N 1
ATOM 2746 C CA . ASN A 1 344 ? -3.01 -30.922 13.359 1 55.38 344 ASN A CA 1
ATOM 2747 C C . ASN A 1 344 ? -4.488 -31.266 13.203 1 55.38 344 ASN A C 1
ATOM 2749 O O . ASN A 1 344 ? -4.918 -32.375 13.547 1 55.38 344 ASN A O 1
ATOM 2753 N N . GLU A 1 345 ? -5.242 -30.266 12.688 1 48.34 345 GLU A N 1
ATOM 2754 C CA . GLU A 1 345 ? -6.664 -30.578 12.531 1 48.34 345 GLU A CA 1
ATOM 2755 C C . GLU A 1 345 ? -6.906 -31.453 11.305 1 48.34 345 GLU A C 1
ATOM 2757 O O . GLU A 1 345 ? -7.891 -32.188 11.258 1 48.34 345 GLU A O 1
ATOM 2762 N N . ASN A 1 346 ? -6.18 -31.062 10.172 1 45.53 346 ASN A N 1
ATOM 2763 C CA . ASN A 1 346 ? -6.367 -31.938 9.023 1 45.53 346 ASN A CA 1
ATOM 2764 C C . ASN A 1 346 ? -5.516 -33.188 9.148 1 45.53 346 ASN A C 1
ATOM 2766 O O . ASN A 1 346 ? -4.32 -33.125 9.43 1 45.53 346 ASN A O 1
ATOM 2770 N N . GLY A 1 347 ? -5.832 -34.219 9.844 1 35.62 347 GLY A N 1
ATOM 2771 C CA . GLY A 1 347 ? -5.305 -35.562 9.891 1 35.62 347 GLY A CA 1
ATOM 2772 C C . GLY A 1 347 ? -4.387 -35.906 8.727 1 35.62 347 GLY A C 1
ATOM 2773 O O . GLY A 1 347 ? -4.254 -37.062 8.336 1 35.62 347 GLY A O 1
ATOM 2774 N N . TRP A 1 348 ? -4.113 -35 7.852 1 32.88 348 TRP A N 1
ATOM 2775 C CA . TRP A 1 348 ? -3.379 -35.562 6.711 1 32.88 348 TRP A CA 1
ATOM 2776 C C . TRP A 1 348 ? -2.061 -36.188 7.156 1 32.88 348 TRP A C 1
ATOM 2778 O O . TRP A 1 348 ? -1.334 -35.594 7.969 1 32.88 348 TRP A O 1
ATOM 2788 N N . PHE A 1 349 ? -1.946 -37.469 7.039 1 28.89 349 PHE A N 1
ATOM 2789 C CA . PHE A 1 349 ? -0.955 -38.531 7.125 1 28.89 349 PHE A CA 1
ATOM 2790 C C . PHE A 1 349 ? 0.352 -38.094 6.465 1 28.89 349 PHE A C 1
ATOM 2792 O O . PHE A 1 349 ? 0.355 -37.656 5.316 1 28.89 349 PHE A O 1
ATOM 2799 N N . LEU A 1 350 ? 1.425 -37.625 7.098 1 24 350 LEU A N 1
ATOM 2800 C CA . LEU A 1 350 ? 2.705 -38.094 6.57 1 24 350 LEU A CA 1
ATOM 2801 C C . LEU A 1 350 ? 2.684 -39.594 6.32 1 24 350 LEU A C 1
ATOM 2803 O O . LEU A 1 350 ? 2.244 -40.344 7.176 1 24 350 LEU A O 1
ATOM 2807 N N . MET B 1 1 ? 18.734 -13.414 30.078 1 20.27 1 MET B N 1
ATOM 2808 C CA . MET B 1 1 ? 19.141 -12.008 30.094 1 20.27 1 MET B CA 1
ATOM 2809 C C . MET B 1 1 ? 18.766 -11.32 28.781 1 20.27 1 MET B C 1
ATOM 2811 O O . MET B 1 1 ? 19.25 -11.711 27.703 1 20.27 1 MET B O 1
ATOM 2815 N N . GLY B 1 2 ? 17.531 -10.898 28.516 1 24.88 2 GLY B N 1
ATOM 2816 C CA . GLY B 1 2 ? 16.812 -10.453 27.328 1 24.88 2 GLY B CA 1
ATOM 2817 C C . GLY B 1 2 ? 17.438 -9.242 26.672 1 24.88 2 GLY B C 1
ATOM 2818 O O . GLY B 1 2 ? 17.781 -8.266 27.344 1 24.88 2 GLY B O 1
ATOM 2819 N N . ARG B 1 3 ? 18.312 -9.477 25.672 1 30.47 3 ARG B N 1
ATOM 2820 C CA . ARG B 1 3 ? 19.141 -8.445 25.062 1 30.47 3 ARG B CA 1
ATOM 2821 C C . ARG B 1 3 ? 18.391 -7.133 24.938 1 30.47 3 ARG B C 1
ATOM 2823 O O . ARG B 1 3 ? 17.234 -7.113 24.5 1 30.47 3 ARG B O 1
ATOM 2830 N N . GLU B 1 4 ? 18.688 -6.145 25.688 1 31.56 4 GLU B N 1
ATOM 2831 C CA . GLU B 1 4 ? 18.219 -4.766 25.766 1 31.56 4 GLU B CA 1
ATOM 2832 C C . GLU B 1 4 ? 18.172 -4.113 24.391 1 31.56 4 GLU B C 1
ATOM 2834 O O . GLU B 1 4 ? 19.188 -4.086 23.688 1 31.56 4 GLU B O 1
ATOM 2839 N N . ILE B 1 5 ? 17.234 -4.215 23.562 1 35.75 5 ILE B N 1
ATOM 2840 C CA . ILE B 1 5 ? 16.984 -3.477 22.328 1 35.75 5 ILE B CA 1
ATOM 2841 C C . ILE B 1 5 ? 17.406 -2.021 22.5 1 35.75 5 ILE B C 1
ATOM 2843 O O . ILE B 1 5 ? 16.859 -1.301 23.344 1 35.75 5 ILE B O 1
ATOM 2847 N N . LYS B 1 6 ? 18.719 -1.783 22.406 1 38.72 6 LYS B N 1
ATOM 2848 C CA . LYS B 1 6 ? 19.297 -0.444 22.453 1 38.72 6 LYS B CA 1
ATOM 2849 C C . LYS B 1 6 ? 18.375 0.576 21.797 1 38.72 6 LYS B C 1
ATOM 2851 O O . LYS B 1 6 ? 17.922 0.378 20.656 1 38.72 6 LYS B O 1
ATOM 2856 N N . HIS B 1 7 ? 17.641 1.435 22.453 1 42.66 7 HIS B N 1
ATOM 2857 C CA . HIS B 1 7 ? 16.672 2.506 22.203 1 42.66 7 HIS B CA 1
ATOM 2858 C C . HIS B 1 7 ? 17.234 3.518 21.203 1 42.66 7 HIS B C 1
ATOM 2860 O O . HIS B 1 7 ? 18.281 4.125 21.453 1 42.66 7 HIS B O 1
ATOM 2866 N N . GLY B 1 8 ? 17.344 3.209 19.984 1 48.84 8 GLY B N 1
ATOM 2867 C CA . GLY B 1 8 ? 17.797 4.102 18.922 1 48.84 8 GLY B CA 1
ATOM 2868 C C . GLY B 1 8 ? 17.281 5.516 19.078 1 48.84 8 GLY B C 1
ATOM 2869 O O . GLY B 1 8 ? 17.375 6.324 18.156 1 48.84 8 GLY B O 1
ATOM 2870 N N . SER B 1 9 ? 16.547 5.777 20.031 1 56.91 9 SER B N 1
ATOM 2871 C CA . SER B 1 9 ? 16.109 7.152 20.266 1 56.91 9 SER B CA 1
ATOM 2872 C C . SER B 1 9 ? 17.266 8.023 20.75 1 56.91 9 SER B C 1
ATOM 2874 O O . SER B 1 9 ? 18.047 7.605 21.609 1 56.91 9 SER B O 1
ATOM 2876 N N . SER B 1 10 ? 17.75 9.031 19.844 1 65.31 10 SER B N 1
ATOM 2877 C CA . SER B 1 10 ? 18.766 10.008 20.219 1 65.31 10 SER B CA 1
ATOM 2878 C C . SER B 1 10 ? 18.234 10.977 21.281 1 65.31 10 SER B C 1
ATOM 2880 O O . SER B 1 10 ? 17.031 11.211 21.359 1 65.31 10 SER B O 1
ATOM 2882 N N . LYS B 1 11 ? 18.938 11.375 22.219 1 74.88 11 LYS B N 1
ATOM 2883 C CA . LYS B 1 11 ? 18.609 12.359 23.234 1 74.88 11 LYS B CA 1
ATOM 2884 C C . LYS B 1 11 ? 17.969 13.602 22.625 1 74.88 11 LYS B C 1
ATOM 2886 O O . LYS B 1 11 ? 17.188 14.297 23.281 1 74.88 11 LYS B O 1
ATOM 2891 N N . TYR B 1 12 ? 18.203 13.836 21.328 1 79.25 12 TYR B N 1
ATOM 2892 C CA . TYR B 1 12 ? 17.719 15.023 20.641 1 79.25 12 TYR B CA 1
ATOM 2893 C C . TYR B 1 12 ? 16.25 14.883 20.281 1 79.25 12 TYR B C 1
ATOM 2895 O O . TYR B 1 12 ? 15.57 15.875 20.016 1 79.25 12 TYR B O 1
ATOM 2903 N N . ASP B 1 13 ? 15.773 13.656 20.312 1 74.44 13 ASP B N 1
ATOM 2904 C CA . ASP B 1 13 ? 14.406 13.398 19.875 1 74.44 13 ASP B CA 1
ATOM 2905 C C . ASP B 1 13 ? 13.391 13.914 20.891 1 74.44 13 ASP B C 1
ATOM 2907 O O . ASP B 1 13 ? 12.234 14.148 20.547 1 74.44 13 ASP B O 1
ATOM 2911 N N . TYR B 1 14 ? 13.867 14.281 22.047 1 76.19 14 TYR B N 1
ATOM 2912 C CA . TYR B 1 14 ? 12.961 14.688 23.109 1 76.19 14 TYR B CA 1
ATOM 2913 C C . TYR B 1 14 ? 12.914 16.203 23.25 1 76.19 14 TYR B C 1
ATOM 2915 O O . TYR B 1 14 ? 12.18 16.734 24.078 1 76.19 14 TYR B O 1
ATOM 2923 N N . VAL B 1 15 ? 13.695 16.938 22.422 1 83.94 15 VAL B N 1
ATOM 2924 C CA . VAL B 1 15 ? 13.695 18.406 22.469 1 83.94 15 VAL B CA 1
ATOM 2925 C C . VAL B 1 15 ? 12.758 18.953 21.391 1 83.94 15 VAL B C 1
ATOM 2927 O O . VAL B 1 15 ? 12.867 18.594 20.219 1 83.94 15 VAL B O 1
ATOM 2930 N N . LYS B 1 16 ? 11.852 19.797 21.859 1 85.12 16 LYS B N 1
ATOM 2931 C CA . LYS B 1 16 ? 10.883 20.391 20.953 1 85.12 16 LYS B CA 1
ATOM 2932 C C . LYS B 1 16 ? 11.477 21.578 20.219 1 85.12 16 LYS B C 1
ATOM 2934 O O . LYS B 1 16 ? 12.023 22.5 20.844 1 85.12 16 LYS B O 1
ATOM 2939 N N . VAL B 1 17 ? 11.523 21.516 18.969 1 89.75 17 VAL B N 1
ATOM 2940 C CA . VAL B 1 17 ? 11.914 22.641 18.125 1 89.75 17 VAL B CA 1
ATOM 2941 C C . VAL B 1 17 ? 10.703 23.156 17.359 1 89.75 17 VAL B C 1
ATOM 2943 O O . VAL B 1 17 ? 10.047 22.391 16.625 1 89.75 17 VAL B O 1
ATOM 2946 N N . LYS B 1 18 ? 10.352 24.375 17.531 1 88.31 18 LYS B N 1
ATOM 2947 C CA . LYS B 1 18 ? 9.219 25 16.859 1 88.31 18 LYS B CA 1
ATOM 2948 C C . LYS B 1 18 ? 9.656 25.719 15.594 1 88.31 18 LYS B C 1
ATOM 2950 O O . LYS B 1 18 ? 10.641 26.469 15.609 1 88.31 18 LYS B O 1
ATOM 2955 N N . VAL B 1 19 ? 9.016 25.422 14.539 1 89.06 19 VAL B N 1
ATOM 2956 C CA . VAL B 1 19 ? 9.297 26.062 13.258 1 89.06 19 VAL B CA 1
ATOM 2957 C C . VAL B 1 19 ? 8.156 27 12.883 1 89.06 19 VAL B C 1
ATOM 2959 O O . VAL B 1 19 ? 7.02 26.562 12.688 1 89.06 19 VAL B O 1
ATOM 2962 N N . TRP B 1 20 ? 8.398 28.156 12.797 1 86.69 20 TRP B N 1
ATOM 2963 C CA . TRP B 1 20 ? 7.395 29.203 12.602 1 86.69 20 TRP B CA 1
ATOM 2964 C C . TRP B 1 20 ? 7.195 29.5 11.125 1 86.69 20 TRP B C 1
ATOM 2966 O O . TRP B 1 20 ? 8.164 29.562 10.359 1 86.69 20 TRP B O 1
ATOM 2976 N N . LEU B 1 21 ? 5.898 29.547 10.766 1 80.31 21 LEU B N 1
ATOM 2977 C CA . LEU B 1 21 ? 5.512 29.781 9.375 1 80.31 21 LEU B CA 1
ATOM 2978 C C . LEU B 1 21 ? 5.023 31.219 9.18 1 80.31 21 LEU B C 1
ATOM 2980 O O . LEU B 1 21 ? 4.383 31.781 10.062 1 80.31 21 LEU B O 1
ATOM 2984 N N . GLY B 1 22 ? 5.219 31.703 7.996 1 72.75 22 GLY B N 1
ATOM 2985 C CA . GLY B 1 22 ? 4.668 33 7.617 1 72.75 22 GLY B CA 1
ATOM 2986 C C . GLY B 1 22 ? 5.535 34.156 8.047 1 72.75 22 GLY B C 1
ATOM 2987 O O . GLY B 1 22 ? 6.441 34 8.867 1 72.75 22 GLY B O 1
ATOM 2988 N N . ASP B 1 23 ? 5.262 35.281 7.504 1 68.44 23 ASP B N 1
ATOM 2989 C CA . ASP B 1 23 ? 6.012 36.5 7.773 1 68.44 23 ASP B CA 1
ATOM 2990 C C . ASP B 1 23 ? 5.742 37 9.188 1 68.44 23 ASP B C 1
ATOM 2992 O O . ASP B 1 23 ? 6.613 37.625 9.805 1 68.44 23 ASP B O 1
ATOM 2996 N N . HIS B 1 24 ? 4.57 36.625 9.664 1 72.12 24 HIS B N 1
ATOM 2997 C CA . HIS B 1 24 ? 4.23 37.125 10.992 1 72.12 24 HIS B CA 1
ATOM 2998 C C . HIS B 1 24 ? 4.234 36.031 12.031 1 72.12 24 HIS B C 1
ATOM 3000 O O . HIS B 1 24 ? 3.709 36.188 13.133 1 72.12 24 HIS B O 1
ATOM 3006 N N . ALA B 1 25 ? 4.82 34.969 11.734 1 67.69 25 ALA B N 1
ATOM 3007 C CA . ALA B 1 25 ? 4.984 33.844 12.664 1 67.69 25 ALA B CA 1
ATOM 3008 C C . ALA B 1 25 ? 3.662 33.5 13.344 1 67.69 25 ALA B C 1
ATOM 3010 O O . ALA B 1 25 ? 3.605 33.375 14.57 1 67.69 25 ALA B O 1
ATOM 3011 N N . GLU B 1 26 ? 2.65 33.469 12.633 1 71.69 26 GLU B N 1
ATOM 3012 C CA . GLU B 1 26 ? 1.313 33.25 13.18 1 71.69 26 GLU B CA 1
ATOM 3013 C C . GLU B 1 26 ? 1.078 31.781 13.5 1 71.69 26 GLU B C 1
ATOM 3015 O O . GLU B 1 26 ? 0.348 31.453 14.438 1 71.69 26 GLU B O 1
ATOM 3020 N N . HIS B 1 27 ? 1.792 30.969 12.789 1 74.62 27 HIS B N 1
ATOM 3021 C CA . HIS B 1 27 ? 1.595 29.547 12.984 1 74.62 27 HIS B CA 1
ATOM 3022 C C . HIS B 1 27 ? 2.928 28.812 13.047 1 74.62 27 HIS B C 1
ATOM 3024 O O . HIS B 1 27 ? 3.916 29.25 12.461 1 74.62 27 HIS B O 1
ATOM 3030 N N . TYR B 1 28 ? 3.027 27.891 13.961 1 79.25 28 TYR B N 1
ATOM 3031 C CA . TYR B 1 28 ? 4.242 27.094 14.008 1 79.25 28 TYR B CA 1
ATOM 3032 C C . TYR B 1 28 ? 3.912 25.594 13.984 1 79.25 28 TYR B C 1
ATOM 3034 O O . TYR B 1 28 ? 2.762 25.203 14.195 1 79.25 28 TYR B O 1
ATOM 3042 N N . TYR B 1 29 ? 4.844 24.828 13.547 1 77.75 29 TYR B N 1
ATOM 3043 C CA . TYR B 1 29 ? 4.777 23.391 13.711 1 77.75 29 TYR B CA 1
ATOM 3044 C C . TYR B 1 29 ? 6.023 22.859 14.406 1 77.75 29 TYR B C 1
ATOM 3046 O O . TYR B 1 29 ? 7.055 23.531 14.453 1 77.75 29 TYR B O 1
ATOM 3054 N N . VAL B 1 30 ? 5.891 21.719 14.977 1 82.12 30 VAL B N 1
ATOM 3055 C CA . VAL B 1 30 ? 7.012 21.109 15.68 1 82.12 30 VAL B CA 1
ATOM 3056 C C . VAL B 1 30 ? 7.855 20.297 14.695 1 82.12 30 VAL B C 1
ATOM 3058 O O . VAL B 1 30 ? 7.32 19.5 13.922 1 82.12 30 VAL B O 1
ATOM 3061 N N . PHE B 1 31 ? 9.125 20.531 14.773 1 86.62 31 PHE B N 1
ATOM 3062 C CA . PHE B 1 31 ? 10.07 19.859 13.883 1 86.62 31 PHE B CA 1
ATOM 3063 C C . PHE B 1 31 ? 10.094 18.359 14.156 1 86.62 31 PHE B C 1
ATOM 3065 O O . PHE B 1 31 ? 10.242 17.922 15.297 1 86.62 31 PHE B O 1
ATOM 3072 N N . SER B 1 32 ? 9.891 17.562 13.109 1 82.31 32 SER B N 1
ATOM 3073 C CA . SER B 1 32 ? 9.93 16.109 13.18 1 82.31 32 SER B CA 1
ATOM 3074 C C . SER B 1 32 ? 11.008 15.539 12.266 1 82.31 32 SER B C 1
ATOM 3076 O O . SER B 1 32 ? 10.938 15.703 11.039 1 82.31 32 SER B O 1
ATOM 3078 N N . ARG B 1 33 ? 11.945 14.75 12.836 1 86 33 ARG B N 1
ATOM 3079 C CA . ARG B 1 33 ? 12.992 14.102 12.047 1 86 33 ARG B CA 1
ATOM 3080 C C . ARG B 1 33 ? 12.391 13.125 11.047 1 86 33 ARG B C 1
ATOM 3082 O O . ARG B 1 33 ? 12.867 13.016 9.914 1 86 33 ARG B O 1
ATOM 3089 N N . PHE B 1 34 ? 11.43 12.547 11.539 1 79 34 PHE B N 1
ATOM 3090 C CA . PHE B 1 34 ? 10.797 11.539 10.703 1 79 34 PHE B CA 1
ATOM 3091 C C . PHE B 1 34 ? 10.172 12.18 9.469 1 79 34 PHE B C 1
ATOM 3093 O O . PHE B 1 34 ? 10.391 11.727 8.344 1 79 34 PHE B O 1
ATOM 3100 N N . LEU B 1 35 ? 9.398 13.18 9.695 1 81.56 35 LEU B N 1
ATOM 3101 C CA . LEU B 1 35 ? 8.727 13.844 8.586 1 81.56 35 LEU B CA 1
ATOM 3102 C C . LEU B 1 35 ? 9.742 14.422 7.602 1 81.56 35 LEU B C 1
ATOM 3104 O O . LEU B 1 35 ? 9.547 14.352 6.387 1 81.56 35 LEU B O 1
ATOM 3108 N N . LEU B 1 36 ? 10.773 14.992 8.156 1 89.25 36 LEU B N 1
ATOM 3109 C CA . LEU B 1 36 ? 11.805 15.547 7.281 1 89.25 36 LEU B CA 1
ATOM 3110 C C . LEU B 1 36 ? 12.461 14.453 6.445 1 89.25 36 LEU B C 1
ATOM 3112 O O . LEU B 1 36 ? 12.688 14.641 5.246 1 89.25 36 LEU B O 1
ATOM 3116 N N . SER B 1 37 ? 12.805 13.352 7.113 1 87.81 37 SER B N 1
ATOM 3117 C CA . SER B 1 37 ? 13.43 12.25 6.391 1 87.81 37 SER B CA 1
ATOM 3118 C C . SER B 1 37 ? 12.539 11.758 5.254 1 87.81 37 SER B C 1
ATOM 3120 O O . SER B 1 37 ? 13.031 11.445 4.168 1 87.81 37 SER B O 1
ATOM 3122 N N . GLN B 1 38 ? 11.32 11.672 5.492 1 84.19 38 GLN B N 1
ATOM 3123 C CA . GLN B 1 38 ? 10.367 11.258 4.473 1 84.19 38 GLN B CA 1
ATOM 3124 C C . GLN B 1 38 ? 10.359 12.242 3.301 1 84.19 38 GLN B C 1
ATOM 3126 O O . GLN B 1 38 ? 10.367 11.828 2.139 1 84.19 38 GLN B O 1
ATOM 3131 N N . ASN B 1 39 ? 10.352 13.477 3.67 1 89.19 39 ASN B N 1
ATOM 3132 C CA . ASN B 1 39 ? 10.336 14.5 2.631 1 89.19 39 ASN B CA 1
ATOM 3133 C C . ASN B 1 39 ? 11.594 14.453 1.773 1 89.19 39 ASN B C 1
ATOM 3135 O O . ASN B 1 39 ? 11.531 14.672 0.561 1 89.19 39 ASN B O 1
ATOM 3139 N N . LEU B 1 40 ? 12.664 14.188 2.416 1 93.69 40 LEU B N 1
ATOM 3140 C CA . LEU B 1 40 ? 13.93 14.109 1.695 1 93.69 40 LEU B CA 1
ATOM 3141 C C . LEU B 1 40 ? 13.945 12.906 0.758 1 93.69 40 LEU B C 1
ATOM 3143 O O . LEU B 1 40 ? 14.461 12.992 -0.358 1 93.69 40 LEU B O 1
ATOM 3147 N N . THR B 1 41 ? 13.336 11.859 1.182 1 90.56 41 THR B N 1
ATOM 3148 C CA . THR B 1 41 ? 13.297 10.656 0.364 1 90.56 41 THR B CA 1
ATOM 3149 C C . THR B 1 41 ? 12.469 10.875 -0.898 1 90.56 41 THR B C 1
ATOM 3151 O O . THR B 1 41 ? 12.789 10.336 -1.959 1 90.56 41 THR B O 1
ATOM 3154 N N . VAL B 1 42 ? 11.5 11.641 -0.8 1 92.69 42 VAL B N 1
ATOM 3155 C CA . VAL B 1 42 ? 10.648 11.953 -1.944 1 92.69 42 VAL B CA 1
ATOM 3156 C C . VAL B 1 42 ? 11.477 12.633 -3.035 1 92.69 42 VAL B C 1
ATOM 3158 O O . VAL B 1 42 ? 11.172 12.5 -4.223 1 92.69 42 VAL B O 1
ATOM 3161 N N . THR B 1 43 ? 12.547 13.305 -2.672 1 94.25 43 THR B N 1
ATOM 3162 C CA . THR B 1 43 ? 13.375 14.031 -3.627 1 94.25 43 THR B CA 1
ATOM 3163 C C . THR B 1 43 ? 14.469 13.141 -4.188 1 94.25 43 THR B C 1
ATOM 3165 O O . THR B 1 43 ? 15.43 13.625 -4.789 1 94.25 43 THR B O 1
ATOM 3168 N N . LYS B 1 44 ? 14.391 11.891 -3.979 1 92.06 44 LYS B N 1
ATOM 3169 C CA . LYS B 1 44 ? 15.258 10.859 -4.527 1 92.06 44 LYS B CA 1
ATOM 3170 C C . LYS B 1 44 ? 16.562 10.758 -3.738 1 92.06 44 LYS B C 1
ATOM 3172 O O . LYS B 1 44 ? 17.562 10.242 -4.242 1 92.06 44 LYS B O 1
ATOM 3177 N N . ILE B 1 45 ? 16.609 11.359 -2.549 1 93.88 45 ILE B N 1
ATOM 3178 C CA . ILE B 1 45 ? 17.703 11.086 -1.626 1 93.88 45 ILE B CA 1
ATOM 3179 C C . ILE B 1 45 ? 17.5 9.719 -0.974 1 93.88 45 ILE B C 1
ATOM 3181 O O . ILE B 1 45 ? 16.422 9.414 -0.475 1 93.88 45 ILE B O 1
ATOM 3185 N N . PRO B 1 46 ? 18.547 8.93 -1.014 1 88.31 46 PRO B N 1
ATOM 3186 C CA . PRO B 1 46 ? 18.406 7.605 -0.411 1 88.31 46 PRO B CA 1
ATOM 3187 C C . PRO B 1 46 ? 17.953 7.668 1.047 1 88.31 46 PRO B C 1
ATOM 3189 O O . PRO B 1 46 ? 18.359 8.562 1.789 1 88.31 46 PRO B O 1
ATOM 3192 N N . ASN B 1 47 ? 17.172 6.727 1.459 1 83.81 47 ASN B N 1
ATOM 3193 C CA . ASN B 1 47 ? 16.547 6.703 2.773 1 83.81 47 ASN B CA 1
ATOM 3194 C C . ASN B 1 47 ? 17.578 6.777 3.895 1 83.81 47 ASN B C 1
ATOM 3196 O O . ASN B 1 47 ? 17.422 7.555 4.84 1 83.81 47 ASN B O 1
ATOM 3200 N N . HIS B 1 48 ? 18.594 5.977 3.814 1 83.62 48 HIS B N 1
ATOM 3201 C CA . HIS B 1 48 ? 19.578 5.93 4.887 1 83.62 48 HIS B CA 1
ATOM 3202 C C . HIS B 1 48 ? 20.297 7.27 5.035 1 83.62 48 HIS B C 1
ATOM 3204 O O . HIS B 1 48 ? 20.656 7.664 6.145 1 83.62 48 HIS B O 1
ATOM 3210 N N . ILE B 1 49 ? 20.422 8.008 3.994 1 92.88 49 ILE B N 1
ATOM 3211 C CA . ILE B 1 49 ? 21.062 9.32 4.027 1 92.88 49 ILE B CA 1
ATOM 3212 C C . ILE B 1 49 ? 20.078 10.359 4.555 1 92.88 49 ILE B C 1
ATOM 3214 O O . ILE B 1 49 ? 20.453 11.258 5.312 1 92.88 49 ILE B O 1
ATOM 3218 N N . SER B 1 50 ? 18.828 10.227 4.148 1 92.06 50 SER B N 1
ATOM 3219 C CA . SER B 1 50 ? 17.781 11.141 4.613 1 92.06 50 SER B CA 1
ATOM 3220 C C . SER B 1 50 ? 17.672 11.117 6.133 1 92.06 50 SER B C 1
ATOM 3222 O O . SER B 1 50 ? 17.516 12.156 6.766 1 92.06 50 SER B O 1
ATOM 3224 N N . ILE B 1 51 ? 17.75 9.992 6.695 1 87.12 51 ILE B N 1
ATOM 3225 C CA . ILE B 1 51 ? 17.656 9.82 8.141 1 87.12 51 ILE B CA 1
ATOM 3226 C C . ILE B 1 51 ? 18.844 10.523 8.812 1 87.12 51 ILE B C 1
ATOM 3228 O O . ILE B 1 51 ? 18.672 11.203 9.82 1 87.12 51 ILE B O 1
ATOM 3232 N N . LYS B 1 52 ? 19.969 10.383 8.234 1 91.88 52 LYS B N 1
ATOM 3233 C CA . LYS B 1 52 ? 21.156 11.008 8.781 1 91.88 52 LYS B CA 1
ATOM 3234 C C . LYS B 1 52 ? 21.094 12.523 8.672 1 91.88 52 LYS B C 1
ATOM 3236 O O . LYS B 1 52 ? 21.484 13.242 9.602 1 91.88 52 LYS B O 1
ATOM 3241 N N . ILE B 1 53 ? 20.609 12.992 7.559 1 94.94 53 ILE B N 1
ATOM 3242 C CA . ILE B 1 53 ? 20.484 14.43 7.359 1 94.94 53 ILE B CA 1
ATOM 3243 C C . ILE B 1 53 ? 19.516 15.008 8.398 1 94.94 53 ILE B C 1
ATOM 3245 O O . ILE B 1 53 ? 19.797 16.047 9 1 94.94 53 ILE B O 1
ATOM 3249 N N . ALA B 1 54 ? 18.422 14.336 8.609 1 92.12 54 ALA B N 1
ATOM 3250 C CA . ALA B 1 54 ? 17.422 14.789 9.578 1 92.12 54 ALA B CA 1
ATOM 3251 C C . ALA B 1 54 ? 18.016 14.836 10.984 1 92.12 54 ALA B C 1
ATOM 3253 O O . ALA B 1 54 ? 17.75 15.773 11.742 1 92.12 54 ALA B O 1
ATOM 3254 N N . LEU B 1 55 ? 18.766 13.852 11.289 1 90.81 55 LEU B N 1
ATOM 3255 C CA . LEU B 1 55 ? 19.422 13.812 12.594 1 90.81 55 LEU B CA 1
ATOM 3256 C C . LEU B 1 55 ? 20.438 14.945 12.727 1 90.81 55 LEU B C 1
ATOM 3258 O O . LEU B 1 55 ? 20.5 15.609 13.766 1 90.81 55 LEU B O 1
ATOM 3262 N N . ASP B 1 56 ? 21.266 15.141 11.75 1 94.94 56 ASP B N 1
ATOM 3263 C CA . ASP B 1 56 ? 22.266 16.203 11.758 1 94.94 56 ASP B CA 1
ATOM 3264 C C . ASP B 1 56 ? 21.641 17.578 11.922 1 94.94 56 ASP B C 1
ATOM 3266 O O . ASP B 1 56 ? 22.156 18.438 12.625 1 94.94 56 ASP B O 1
ATOM 3270 N N . LEU B 1 57 ? 20.562 17.75 11.25 1 95.75 57 LEU B N 1
ATOM 3271 C CA . LEU B 1 57 ? 19.859 19.031 11.367 1 95.75 57 LEU B CA 1
ATOM 3272 C C . LEU B 1 57 ? 19.328 19.234 12.781 1 95.75 57 LEU B C 1
ATOM 3274 O O . LEU B 1 57 ? 19.484 20.312 13.359 1 95.75 57 LEU B O 1
ATOM 3278 N N . LYS B 1 58 ? 18.703 18.172 13.297 1 93.06 58 LYS B N 1
ATOM 3279 C CA . LYS B 1 58 ? 18.188 18.266 14.656 1 93.06 58 LYS B CA 1
ATOM 3280 C C . LYS B 1 58 ? 19.297 18.547 15.656 1 93.06 58 LYS B C 1
ATOM 3282 O O . LYS B 1 58 ? 19.141 19.391 16.547 1 93.06 58 LYS B O 1
ATOM 3287 N N . LYS B 1 59 ? 20.375 17.875 15.508 1 94.5 59 LYS B N 1
ATOM 3288 C CA . LYS B 1 59 ? 21.531 18.109 16.359 1 94.5 59 LYS B CA 1
ATOM 3289 C C . LYS B 1 59 ? 22 19.562 16.266 1 94.5 59 LYS B C 1
ATOM 3291 O O . LYS B 1 59 ? 22.266 20.203 17.281 1 94.5 59 LYS B O 1
ATOM 3296 N N . LEU B 1 60 ? 22.094 20.047 15.086 1 95.62 60 LEU B N 1
ATOM 3297 C CA . LEU B 1 60 ? 22.531 21.422 14.844 1 95.62 60 LEU B CA 1
ATOM 3298 C C . LEU B 1 60 ? 21.609 22.406 15.539 1 95.62 60 LEU B C 1
ATOM 3300 O O . LEU B 1 60 ? 22.062 23.344 16.203 1 95.62 60 LEU B O 1
ATOM 3304 N N . LEU B 1 61 ? 20.328 22.234 15.414 1 95.25 61 LEU B N 1
ATOM 3305 C CA . LEU B 1 61 ? 19.359 23.141 15.984 1 95.25 61 LEU B CA 1
ATOM 3306 C C . LEU B 1 61 ? 19.391 23.094 17.516 1 95.25 61 LEU B C 1
ATOM 3308 O O . LEU B 1 61 ? 19.422 24.141 18.172 1 95.25 61 LEU B O 1
ATOM 3312 N N . VAL B 1 62 ? 19.438 21.891 18.078 1 94.12 62 VAL B N 1
ATOM 3313 C CA . VAL B 1 62 ? 19.375 21.719 19.516 1 94.12 62 VAL B CA 1
ATOM 3314 C C . VAL B 1 62 ? 20.688 22.156 20.156 1 94.12 62 VAL B C 1
ATOM 3316 O O . VAL B 1 62 ? 20.688 22.891 21.156 1 94.12 62 VAL B O 1
ATOM 3319 N N . ASP B 1 63 ? 21.766 21.75 19.625 1 94.56 63 ASP B N 1
ATOM 3320 C CA . ASP B 1 63 ? 23.062 22.078 20.172 1 94.56 63 ASP B CA 1
ATOM 3321 C C . ASP B 1 63 ? 23.312 23.594 20.141 1 94.56 63 ASP B C 1
ATOM 3323 O O . ASP B 1 63 ? 24.047 24.125 20.969 1 94.56 63 ASP B O 1
ATOM 3327 N N . ASN B 1 64 ? 22.719 24.328 19.203 1 95 64 ASN B N 1
ATOM 3328 C CA . ASN B 1 64 ? 22.875 25.766 19.094 1 95 64 ASN B CA 1
ATOM 3329 C C . ASN B 1 64 ? 21.703 26.516 19.75 1 95 64 ASN B C 1
ATOM 3331 O O . ASN B 1 64 ? 21.531 27.719 19.547 1 95 64 ASN B O 1
ATOM 3335 N N . SER B 1 65 ? 20.844 25.812 20.438 1 93 65 SER B N 1
ATOM 3336 C CA . SER B 1 65 ? 19.703 26.344 21.188 1 93 65 SER B CA 1
ATOM 3337 C C . SER B 1 65 ? 18.734 27.078 20.281 1 93 65 SER B C 1
ATOM 3339 O O . SER B 1 65 ? 18.203 28.125 20.656 1 93 65 SER B O 1
ATOM 3341 N N . LEU B 1 66 ? 18.688 26.594 19.062 1 93.19 66 LEU B N 1
ATOM 3342 C CA . LEU B 1 66 ? 17.703 27.125 18.125 1 93.19 66 LEU B CA 1
ATOM 3343 C C . LEU B 1 66 ? 16.375 26.375 18.25 1 93.19 66 LEU B C 1
ATOM 3345 O O . LEU B 1 66 ? 16.016 25.609 17.359 1 93.19 66 LEU B O 1
ATOM 3349 N N . LEU B 1 67 ? 15.609 26.672 19.188 1 93.25 67 LEU B N 1
ATOM 3350 C CA . LEU B 1 67 ? 14.398 25.938 19.516 1 93.25 67 LEU B CA 1
ATOM 3351 C C . LEU B 1 67 ? 13.172 26.594 18.891 1 93.25 67 LEU B C 1
ATOM 3353 O O . LEU B 1 67 ? 12.102 25.984 18.812 1 93.25 67 LEU B O 1
ATOM 3357 N N . ASP B 1 68 ? 13.312 27.891 18.594 1 93 68 ASP B N 1
ATOM 3358 C CA . ASP B 1 68 ? 12.336 28.641 17.812 1 93 68 ASP B CA 1
ATOM 3359 C C . ASP B 1 68 ? 12.961 29.203 16.531 1 93 68 ASP B C 1
ATOM 3361 O O . ASP B 1 68 ? 13.719 30.172 16.578 1 93 68 ASP B O 1
ATOM 3365 N N . VAL B 1 69 ? 12.648 28.547 15.477 1 93.25 69 VAL B N 1
ATOM 3366 C CA . VAL B 1 69 ? 13.32 28.906 14.242 1 93.25 69 VAL B CA 1
ATOM 3367 C C . VAL B 1 69 ? 12.289 29.219 13.156 1 93.25 69 VAL B C 1
ATOM 3369 O O . VAL B 1 69 ? 11.18 28.672 13.18 1 93.25 69 VAL B O 1
ATOM 3372 N N . SER B 1 70 ? 12.633 30.109 12.281 1 91.44 70 SER B N 1
ATOM 3373 C CA . SER B 1 70 ? 11.773 30.359 11.133 1 91.44 70 SER B CA 1
ATOM 3374 C C . SER B 1 70 ? 11.93 29.25 10.078 1 91.44 70 SER B C 1
ATOM 3376 O O . SER B 1 70 ? 12.945 28.562 10.047 1 91.44 70 SER B O 1
ATOM 3378 N N . GLN B 1 71 ? 10.969 29.125 9.211 1 89.12 71 GLN B N 1
ATOM 3379 C CA . GLN B 1 71 ? 11.031 28.156 8.117 1 89.12 71 GLN B CA 1
ATOM 3380 C C . GLN B 1 71 ? 12.25 28.422 7.23 1 89.12 71 GLN B C 1
ATOM 3382 O O . GLN B 1 71 ? 12.922 27.484 6.805 1 89.12 71 GLN B O 1
ATOM 3387 N N . SER B 1 72 ? 12.484 29.688 6.98 1 90.81 72 SER B N 1
ATOM 3388 C CA . SER B 1 72 ? 13.609 30.078 6.129 1 90.81 72 SER B CA 1
ATOM 3389 C C . SER B 1 72 ? 14.938 29.672 6.758 1 90.81 72 SER B C 1
ATOM 3391 O O . SER B 1 72 ? 15.828 29.156 6.074 1 90.81 72 SER B O 1
ATOM 3393 N N . ASP B 1 73 ? 15.023 29.891 8.008 1 93.25 73 ASP B N 1
ATOM 3394 C CA . ASP B 1 73 ? 16.266 29.562 8.711 1 93.25 73 ASP B CA 1
ATOM 3395 C C . ASP B 1 73 ? 16.469 28.047 8.758 1 93.25 73 ASP B C 1
ATOM 3397 O O . ASP B 1 73 ? 17.594 27.562 8.625 1 93.25 73 ASP B O 1
ATOM 3401 N N . LEU B 1 74 ? 15.406 27.359 9 1 94.62 74 LEU B N 1
ATOM 3402 C CA . LEU B 1 74 ? 15.484 25.906 9.016 1 94.62 74 LEU B CA 1
ATOM 3403 C C . LEU B 1 74 ? 15.977 25.375 7.672 1 94.62 74 LEU B C 1
ATOM 3405 O O . LEU B 1 74 ? 16.859 24.516 7.621 1 94.62 74 LEU B O 1
ATOM 3409 N N . GLU B 1 75 ? 15.445 25.859 6.629 1 94.38 75 GLU B N 1
ATOM 3410 C CA . GLU B 1 75 ? 15.789 25.406 5.281 1 94.38 75 GLU B CA 1
ATOM 3411 C C . GLU B 1 75 ? 17.234 25.75 4.93 1 94.38 75 GLU B C 1
ATOM 3413 O O . GLU B 1 75 ? 17.922 24.969 4.273 1 94.38 75 GLU B O 1
ATOM 3418 N N . GLU B 1 76 ? 17.625 26.906 5.32 1 95.38 76 GLU B N 1
ATOM 3419 C CA . GLU B 1 76 ? 19.016 27.297 5.059 1 95.38 76 GLU B CA 1
ATOM 3420 C C . GLU B 1 76 ? 19.984 26.297 5.68 1 95.38 76 GLU B C 1
ATOM 3422 O O . GLU B 1 76 ? 20.969 25.891 5.043 1 95.38 76 GLU B O 1
ATOM 3427 N N . ASN B 1 77 ? 19.734 26.016 6.941 1 96.75 77 ASN B N 1
ATOM 3428 C CA . ASN B 1 77 ? 20.578 25.031 7.621 1 96.75 77 ASN B CA 1
ATOM 3429 C C . ASN B 1 77 ? 20.469 23.656 6.984 1 96.75 77 ASN B C 1
ATOM 3431 O O . ASN B 1 77 ? 21.484 22.953 6.828 1 96.75 77 ASN B O 1
ATOM 3435 N N . LEU B 1 78 ? 19.281 23.281 6.617 1 97.44 78 LEU B N 1
ATOM 3436 C CA . LEU B 1 78 ? 19.031 21.984 5.977 1 97.44 78 LEU B CA 1
ATOM 3437 C C . LEU B 1 78 ? 19.812 21.875 4.668 1 97.44 78 LEU B C 1
ATOM 3439 O O . LEU B 1 78 ? 20.5 20.875 4.438 1 97.44 78 LEU B O 1
ATOM 3443 N N . PHE B 1 79 ? 19.766 22.875 3.879 1 97.56 79 PHE B N 1
ATOM 3444 C CA . PHE B 1 79 ? 20.375 22.844 2.549 1 97.56 79 PHE B CA 1
ATOM 3445 C C . PHE B 1 79 ? 21.891 22.844 2.637 1 97.56 79 PHE B C 1
ATOM 3447 O O . PHE B 1 79 ? 22.562 22.234 1.806 1 97.56 79 PHE B O 1
ATOM 3454 N N . LYS B 1 80 ? 22.375 23.469 3.625 1 96.81 80 LYS B N 1
ATOM 3455 C CA . LYS B 1 80 ? 23.812 23.406 3.863 1 96.81 80 LYS B CA 1
ATOM 3456 C C . LYS B 1 80 ? 24.25 21.984 4.172 1 96.81 80 LYS B C 1
ATOM 3458 O O . LYS B 1 80 ? 25.25 21.5 3.639 1 96.81 80 LYS B O 1
ATOM 3463 N N . ILE B 1 81 ? 23.516 21.359 4.988 1 97.38 81 ILE B N 1
ATOM 3464 C CA . ILE B 1 81 ? 23.812 19.984 5.363 1 97.38 81 ILE B CA 1
ATOM 3465 C C . ILE B 1 81 ? 23.688 19.078 4.141 1 97.38 81 ILE B C 1
ATOM 3467 O O . ILE B 1 81 ? 24.531 18.188 3.926 1 97.38 81 ILE B O 1
ATOM 3471 N N . MET B 1 82 ? 22.641 19.25 3.336 1 97.25 82 MET B N 1
ATOM 3472 C CA . MET B 1 82 ? 22.438 18.484 2.111 1 97.25 82 MET B CA 1
ATOM 3473 C C . MET B 1 82 ? 23.609 18.641 1.164 1 97.25 82 MET B C 1
ATOM 3475 O O . MET B 1 82 ? 24.125 17.656 0.625 1 97.25 82 MET B O 1
ATOM 3479 N N . GLU B 1 83 ? 24.062 19.844 1.031 1 96.38 83 GLU B N 1
ATOM 3480 C CA . GLU B 1 83 ? 25.172 20.156 0.125 1 96.38 83 GLU B CA 1
ATOM 3481 C C . GLU B 1 83 ? 26.453 19.469 0.577 1 96.38 83 GLU B C 1
ATOM 3483 O O . GLU B 1 83 ? 27.219 18.969 -0.249 1 96.38 83 GLU B O 1
ATOM 3488 N N . GLN B 1 84 ? 26.688 19.453 1.787 1 96.06 84 GLN B N 1
ATOM 3489 C CA . GLN B 1 84 ? 27.875 18.828 2.348 1 96.06 84 GLN B CA 1
ATOM 3490 C C . GLN B 1 84 ? 27.891 17.328 2.068 1 96.06 84 GLN B C 1
ATOM 3492 O O . GLN B 1 84 ? 28.953 16.703 1.976 1 96.06 84 GLN B O 1
ATOM 3497 N N . ARG B 1 85 ? 26.75 16.797 1.905 1 95.62 85 ARG B N 1
ATOM 3498 C CA . ARG B 1 85 ? 26.641 15.367 1.673 1 95.62 85 ARG B CA 1
ATOM 3499 C C . ARG B 1 85 ? 26.516 15.062 0.184 1 95.62 85 ARG B C 1
ATOM 3501 O O . ARG B 1 85 ? 26.25 13.922 -0.201 1 95.62 85 ARG B O 1
ATOM 3508 N N . GLY B 1 86 ? 26.547 16.047 -0.681 1 95.06 86 GLY B N 1
ATOM 3509 C CA . GLY B 1 86 ? 26.609 15.844 -2.119 1 95.06 86 GLY B CA 1
ATOM 3510 C C . GLY B 1 86 ? 25.266 16.062 -2.805 1 95.06 86 GLY B C 1
ATOM 3511 O O . GLY B 1 86 ? 25.109 15.742 -3.984 1 95.06 86 GLY B O 1
ATOM 3512 N N . PHE B 1 87 ? 24.328 16.516 -2.1 1 96.56 87 PHE B N 1
ATOM 3513 C CA . PHE B 1 87 ? 23.016 16.797 -2.672 1 96.56 87 PHE B CA 1
ATOM 3514 C C . PHE B 1 87 ? 22.812 18.297 -2.852 1 96.56 87 PHE B C 1
ATOM 3516 O O . PHE B 1 87 ? 22.312 18.969 -1.951 1 96.56 87 PHE B O 1
ATOM 3523 N N . GLY B 1 88 ? 23.141 18.734 -4.055 1 94.12 88 GLY B N 1
ATOM 3524 C CA . GLY B 1 88 ? 23.234 20.156 -4.336 1 94.12 88 GLY B CA 1
ATOM 3525 C C . GLY B 1 88 ? 21.938 20.766 -4.801 1 94.12 88 GLY B C 1
ATOM 3526 O O . GLY B 1 88 ? 20.875 20.453 -4.27 1 94.12 88 GLY B O 1
ATOM 3527 N N . GLU B 1 89 ? 22.031 21.578 -5.809 1 94.38 89 GLU B N 1
ATOM 3528 C CA . GLU B 1 89 ? 20.984 22.516 -6.211 1 94.38 89 GLU B CA 1
ATOM 3529 C C . GLU B 1 89 ? 19.766 21.781 -6.742 1 94.38 89 GLU B C 1
ATOM 3531 O O . GLU B 1 89 ? 18.625 22.172 -6.473 1 94.38 89 GLU B O 1
ATOM 3536 N N . ASP B 1 90 ? 19.984 20.781 -7.488 1 93.75 90 ASP B N 1
ATOM 3537 C CA . ASP B 1 90 ? 18.859 20.031 -8.07 1 93.75 90 ASP B CA 1
ATOM 3538 C C . ASP B 1 90 ? 17.969 19.453 -6.977 1 93.75 90 ASP B C 1
ATOM 3540 O O . ASP B 1 90 ? 16.75 19.453 -7.109 1 93.75 90 ASP B O 1
ATOM 3544 N N . TYR B 1 91 ? 18.562 19 -5.938 1 95.31 91 TYR B N 1
ATOM 3545 C CA . TYR B 1 91 ? 17.828 18.422 -4.832 1 95.31 91 TYR B CA 1
ATOM 3546 C C . TYR B 1 91 ? 17.109 19.5 -4.027 1 95.31 91 TYR B C 1
ATOM 3548 O O . TYR B 1 91 ? 15.977 19.281 -3.568 1 95.31 91 TYR B O 1
ATOM 3556 N N . VAL B 1 92 ? 17.781 20.609 -3.9 1 95.44 92 VAL B N 1
ATOM 3557 C CA . VAL B 1 92 ? 17.188 21.75 -3.205 1 95.44 92 VAL B CA 1
ATOM 3558 C C . VAL B 1 92 ? 15.938 22.219 -3.955 1 95.44 92 VAL B C 1
ATOM 3560 O O . VAL B 1 92 ? 14.898 22.469 -3.344 1 95.44 92 VAL B O 1
ATOM 3563 N N . LYS B 1 93 ? 16.062 22.266 -5.234 1 94.31 93 LYS B N 1
ATOM 3564 C CA . LYS B 1 93 ? 14.938 22.672 -6.074 1 94.31 93 LYS B CA 1
ATOM 3565 C C . LYS B 1 93 ? 13.758 21.719 -5.922 1 94.31 93 LYS B C 1
ATOM 3567 O O . LYS B 1 93 ? 12.609 22.141 -5.816 1 94.31 93 LYS B O 1
ATOM 3572 N N . ARG B 1 94 ? 14.055 20.5 -5.945 1 94.25 94 ARG B N 1
ATOM 3573 C CA . ARG B 1 94 ? 13.016 19.484 -5.785 1 94.25 94 ARG B CA 1
ATOM 3574 C C . ARG B 1 94 ? 12.352 19.594 -4.414 1 94.25 94 ARG B C 1
ATOM 3576 O O . ARG B 1 94 ? 11.133 19.453 -4.293 1 94.25 94 ARG B O 1
ATOM 3583 N N . TYR B 1 95 ? 13.227 19.797 -3.4 1 95.12 95 TYR B N 1
ATOM 3584 C CA . TYR B 1 95 ? 12.703 19.938 -2.045 1 95.12 95 TYR B CA 1
ATOM 3585 C C . TYR B 1 95 ? 11.734 21.109 -1.95 1 95.12 95 TYR B C 1
ATOM 3587 O O . TYR B 1 95 ? 10.633 20.969 -1.406 1 95.12 95 TYR B O 1
ATOM 3595 N N . ARG B 1 96 ? 12.125 22.188 -2.467 1 92.06 96 ARG B N 1
ATOM 3596 C CA . ARG B 1 96 ? 11.289 23.391 -2.434 1 92.06 96 ARG B CA 1
ATOM 3597 C C . ARG B 1 96 ? 10 23.172 -3.221 1 92.06 96 ARG B C 1
ATOM 3599 O O . ARG B 1 96 ? 8.93 23.609 -2.787 1 92.06 96 ARG B O 1
ATOM 3606 N N . MET B 1 97 ? 10.125 22.562 -4.352 1 92.5 97 MET B N 1
ATOM 3607 C CA . MET B 1 97 ? 8.953 22.281 -5.18 1 92.5 97 MET B CA 1
ATOM 3608 C C . MET B 1 97 ? 7.949 21.422 -4.426 1 92.5 97 MET B C 1
ATOM 3610 O O . MET B 1 97 ? 6.762 21.734 -4.379 1 92.5 97 MET B O 1
ATOM 3614 N N . MET B 1 98 ? 8.461 20.391 -3.809 1 91.44 98 MET B N 1
ATOM 3615 C CA . MET B 1 98 ? 7.586 19.453 -3.1 1 91.44 98 MET B CA 1
ATOM 3616 C C . MET B 1 98 ? 6.98 20.125 -1.865 1 91.44 98 MET B C 1
ATOM 3618 O O . MET B 1 98 ? 5.84 19.828 -1.5 1 91.44 98 MET B O 1
ATOM 3622 N N . THR B 1 99 ? 7.75 20.984 -1.227 1 86 99 THR B N 1
ATOM 3623 C CA . THR B 1 99 ? 7.223 21.75 -0.098 1 86 99 THR B CA 1
ATOM 3624 C C . THR B 1 99 ? 6.074 22.656 -0.542 1 86 99 THR B C 1
ATOM 3626 O O . THR B 1 99 ? 5.035 22.719 0.12 1 86 99 THR B O 1
ATOM 3629 N N . ARG B 1 100 ? 6.281 23.281 -1.666 1 85.69 100 ARG B N 1
ATOM 3630 C CA . ARG B 1 100 ? 5.23 24.125 -2.227 1 85.69 100 ARG B CA 1
ATOM 3631 C C . ARG B 1 100 ? 4.008 23.297 -2.6 1 85.69 100 ARG B C 1
ATOM 3633 O O . ARG B 1 100 ? 2.871 23.719 -2.367 1 85.69 100 ARG B O 1
ATOM 3640 N N . PHE B 1 101 ? 4.23 22.25 -3.217 1 89.5 101 PHE B N 1
ATOM 3641 C CA . PHE B 1 101 ? 3.176 21.328 -3.604 1 89.5 101 PHE B CA 1
ATOM 3642 C C . PHE B 1 101 ? 2.299 20.969 -2.41 1 89.5 101 PHE B C 1
ATOM 3644 O O . PHE B 1 101 ? 1.069 21.016 -2.502 1 89.5 101 PHE B O 1
ATOM 3651 N N . HIS B 1 102 ? 2.924 20.672 -1.298 1 81.12 102 HIS B N 1
ATOM 3652 C CA . HIS B 1 102 ? 2.199 20.297 -0.091 1 81.12 102 HIS B CA 1
ATOM 3653 C C . HIS B 1 102 ? 1.51 21.5 0.542 1 81.12 102 HIS B C 1
ATOM 3655 O O . HIS B 1 102 ? 0.374 21.391 1.012 1 81.12 102 HIS B O 1
ATOM 3661 N N . HIS B 1 103 ? 2.188 22.594 0.526 1 76 103 HIS B N 1
ATOM 3662 C CA . HIS B 1 103 ? 1.639 23.797 1.131 1 76 103 HIS B CA 1
ATOM 3663 C C . HIS B 1 103 ? 0.419 24.297 0.361 1 76 103 HIS B C 1
ATOM 3665 O O . HIS B 1 103 ? -0.545 24.781 0.959 1 76 103 HIS B O 1
ATOM 3671 N N . GLN B 1 104 ? 0.51 24.172 -0.938 1 79.25 104 GLN B N 1
ATOM 3672 C CA . GLN B 1 104 ? -0.568 24.672 -1.792 1 79.25 104 GLN B CA 1
ATOM 3673 C C . GLN B 1 104 ? -1.7 23.641 -1.883 1 79.25 104 GLN B C 1
ATOM 3675 O O . GLN B 1 104 ? -2.754 23.938 -2.455 1 79.25 104 GLN B O 1
ATOM 3680 N N . ARG B 1 105 ? -1.441 22.484 -1.351 1 80.44 105 ARG B N 1
ATOM 3681 C CA . ARG B 1 105 ? -2.436 21.422 -1.314 1 80.44 105 ARG B CA 1
ATOM 3682 C C . ARG B 1 105 ? -2.955 21.109 -2.713 1 80.44 105 ARG B C 1
ATOM 3684 O O . ARG B 1 105 ? -4.168 21.016 -2.926 1 80.44 105 ARG B O 1
ATOM 3691 N N . VAL B 1 106 ? -2.09 21.094 -3.641 1 85.94 106 VAL B N 1
ATOM 3692 C CA . VAL B 1 106 ? -2.447 20.734 -5.012 1 85.94 106 VAL B CA 1
ATOM 3693 C C . VAL B 1 106 ? -2.9 19.281 -5.07 1 85.94 106 VAL B C 1
ATOM 3695 O O . VAL B 1 106 ? -2.176 18.375 -4.641 1 85.94 106 VAL B O 1
ATOM 3698 N N . PRO B 1 107 ? -4.113 19.062 -5.508 1 88.69 107 PRO B N 1
ATOM 3699 C CA . PRO B 1 107 ? -4.578 17.672 -5.586 1 88.69 107 PRO B CA 1
ATOM 3700 C C . PRO B 1 107 ? -3.779 16.844 -6.586 1 88.69 107 PRO B C 1
ATOM 3702 O O . PRO B 1 107 ? -3.451 17.312 -7.672 1 88.69 107 PRO B O 1
ATOM 3705 N N . LEU B 1 108 ? -3.373 15.656 -6.211 1 94.25 108 LEU B N 1
ATOM 3706 C CA . LEU B 1 108 ? -2.627 14.719 -7.047 1 94.25 108 LEU B CA 1
ATOM 3707 C C . LEU B 1 108 ? -3.332 13.375 -7.117 1 94.25 108 LEU B C 1
ATOM 3709 O O . LEU B 1 108 ? -3.67 12.789 -6.086 1 94.25 108 LEU B O 1
ATOM 3713 N N . VAL B 1 109 ? -3.658 12.969 -8.352 1 94.5 109 VAL B N 1
ATOM 3714 C CA . VAL B 1 109 ? -4.262 11.656 -8.578 1 94.5 109 VAL B CA 1
ATOM 3715 C C . VAL B 1 109 ? -3.357 10.82 -9.484 1 94.5 109 VAL B C 1
ATOM 3717 O O . VAL B 1 109 ? -3.074 11.219 -10.617 1 94.5 109 VAL B O 1
ATOM 3720 N N . ILE B 1 110 ? -2.912 9.719 -8.977 1 96.19 110 ILE B N 1
ATOM 3721 C CA . ILE B 1 110 ? -2.146 8.773 -9.781 1 96.19 110 ILE B CA 1
ATOM 3722 C C . ILE B 1 110 ? -2.979 7.523 -10.047 1 96.19 110 ILE B C 1
ATOM 3724 O O . ILE B 1 110 ? -3.467 6.887 -9.109 1 96.19 110 ILE B O 1
ATOM 3728 N N . ILE B 1 111 ? -3.217 7.23 -11.266 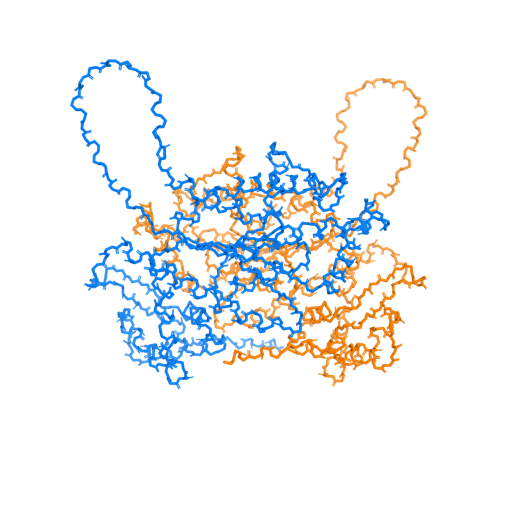1 96 111 ILE B N 1
ATOM 3729 C CA . ILE B 1 111 ? -3.973 6.027 -11.586 1 96 111 ILE B CA 1
ATOM 3730 C C . ILE B 1 111 ? -3.047 4.992 -12.227 1 96 111 ILE B C 1
ATOM 3732 O O . ILE B 1 111 ? -2.271 5.316 -13.133 1 96 111 ILE B O 1
ATOM 3736 N N . VAL B 1 112 ? -3.029 3.824 -11.727 1 96.38 112 VAL B N 1
ATOM 3737 C CA . VAL B 1 112 ? -2.211 2.717 -12.211 1 96.38 112 VAL B CA 1
ATOM 3738 C C . VAL B 1 112 ? -3.104 1.657 -12.859 1 96.38 112 VAL B C 1
ATOM 3740 O O . VAL B 1 112 ? -3.754 0.877 -12.156 1 96.38 112 VAL B O 1
ATOM 3743 N N . CYS B 1 113 ? -3.014 1.618 -14.188 1 96.19 113 CYS B N 1
ATOM 3744 C CA . CYS B 1 113 ? -3.916 0.784 -14.977 1 96.19 113 CYS B CA 1
ATOM 3745 C C . CYS B 1 113 ? -3.186 -0.434 -15.531 1 96.19 113 CYS B C 1
ATOM 3747 O O . CYS B 1 113 ? -1.989 -0.37 -15.812 1 96.19 113 CYS B O 1
ATOM 3749 N N . GLY B 1 114 ? -4.008 -1.465 -15.711 1 95 114 GLY B N 1
ATOM 3750 C CA . GLY B 1 114 ? -3.49 -2.697 -16.281 1 95 114 GLY B CA 1
ATOM 3751 C C . GLY B 1 114 ? -4.309 -3.918 -15.914 1 95 114 GLY B C 1
ATOM 3752 O O . GLY B 1 114 ? -5.273 -3.82 -15.156 1 95 114 GLY B O 1
ATOM 3753 N N . THR B 1 115 ? -3.883 -5.027 -16.484 1 93.81 115 THR B N 1
ATOM 3754 C CA . THR B 1 115 ? -4.602 -6.27 -16.219 1 93.81 115 THR B CA 1
ATOM 3755 C C . THR B 1 115 ? -3.969 -7.02 -15.047 1 93.81 115 THR B C 1
ATOM 3757 O O . THR B 1 115 ? -3.047 -6.512 -14.398 1 93.81 115 THR B O 1
ATOM 3760 N N . SER B 1 116 ? -4.543 -8.164 -14.742 1 87.88 116 SER B N 1
ATOM 3761 C CA . SER B 1 116 ? -4.062 -8.961 -13.617 1 87.88 116 SER B CA 1
ATOM 3762 C C . SER B 1 116 ? -2.609 -9.383 -13.82 1 87.88 116 SER B C 1
ATOM 3764 O O . SER B 1 116 ? -2.199 -9.703 -14.938 1 87.88 116 SER B O 1
ATOM 3766 N N . CYS B 1 117 ? -1.823 -9.305 -12.789 1 86.69 117 CYS B N 1
ATOM 3767 C CA . CYS B 1 117 ? -0.496 -9.891 -12.664 1 86.69 117 CYS B CA 1
ATOM 3768 C C . CYS B 1 117 ? 0.539 -9.07 -13.422 1 86.69 117 CYS B C 1
ATOM 3770 O O . CYS B 1 117 ? 1.649 -9.539 -13.672 1 86.69 117 CYS B O 1
ATOM 3772 N N . VAL B 1 118 ? 0.206 -7.863 -13.797 1 89.56 118 VAL B N 1
ATOM 3773 C CA . VAL B 1 118 ? 1.184 -7.047 -14.508 1 89.56 118 VAL B CA 1
ATOM 3774 C C . VAL B 1 118 ? 2.02 -6.254 -13.508 1 89.56 118 VAL B C 1
ATOM 3776 O O . VAL B 1 118 ? 3.047 -5.676 -13.867 1 89.56 118 VAL B O 1
ATOM 3779 N N . GLY B 1 119 ? 1.542 -6.184 -12.273 1 87.06 119 GLY B N 1
ATOM 3780 C CA . GLY B 1 119 ? 2.336 -5.52 -11.25 1 87.06 119 GLY B CA 1
ATOM 3781 C C . GLY B 1 119 ? 1.713 -4.23 -10.758 1 87.06 119 GLY B C 1
ATOM 3782 O O . GLY B 1 119 ? 2.402 -3.381 -10.188 1 87.06 119 GLY B O 1
ATOM 3783 N N . LYS B 1 120 ? 0.449 -4.004 -10.906 1 91.5 120 LYS B N 1
ATOM 3784 C CA . LYS B 1 120 ? -0.237 -2.779 -10.508 1 91.5 120 LYS B CA 1
ATOM 3785 C C . LYS B 1 120 ? -0.057 -2.512 -9.016 1 91.5 120 LYS B C 1
ATOM 3787 O O . LYS B 1 120 ? 0.379 -1.427 -8.625 1 91.5 120 LYS B O 1
ATOM 3792 N N . SER B 1 121 ? -0.375 -3.506 -8.266 1 87.12 121 SER B N 1
ATOM 3793 C CA . SER B 1 121 ? -0.33 -3.346 -6.816 1 87.12 121 SER B CA 1
ATOM 3794 C C . SER B 1 121 ? 1.095 -3.098 -6.332 1 87.12 121 SER B C 1
ATOM 3796 O O . SER B 1 121 ? 1.312 -2.32 -5.398 1 87.12 121 SER B O 1
ATOM 3798 N N . THR B 1 122 ? 1.999 -3.752 -6.957 1 83.88 122 THR B N 1
ATOM 3799 C CA . THR B 1 122 ? 3.4 -3.566 -6.594 1 83.88 122 THR B CA 1
ATOM 3800 C C . THR B 1 122 ? 3.852 -2.139 -6.895 1 83.88 122 THR B C 1
ATOM 3802 O O . THR B 1 122 ? 4.473 -1.489 -6.051 1 83.88 122 THR B O 1
ATOM 3805 N N . ILE B 1 123 ? 3.518 -1.727 -8.031 1 90.12 123 ILE B N 1
ATOM 3806 C CA . ILE B 1 123 ? 3.92 -0.386 -8.445 1 90.12 123 ILE B CA 1
ATOM 3807 C C . ILE B 1 123 ? 3.219 0.655 -7.578 1 90.12 123 ILE B C 1
ATOM 3809 O O . ILE B 1 123 ? 3.838 1.627 -7.141 1 90.12 123 ILE B O 1
ATOM 3813 N N . ALA B 1 124 ? 1.937 0.462 -7.367 1 91.56 124 ALA B N 1
ATOM 3814 C CA . ALA B 1 124 ? 1.19 1.371 -6.5 1 91.56 124 ALA B CA 1
ATOM 3815 C C . ALA B 1 124 ? 1.82 1.449 -5.113 1 91.56 124 ALA B C 1
ATOM 3817 O O . ALA B 1 124 ? 1.96 2.537 -4.551 1 91.56 124 ALA B O 1
ATOM 3818 N N . ALA B 1 125 ? 2.213 0.317 -4.605 1 84.31 125 ALA B N 1
ATOM 3819 C CA . ALA B 1 125 ? 2.846 0.266 -3.289 1 84.31 125 ALA B CA 1
ATOM 3820 C C . ALA B 1 125 ? 4.188 0.995 -3.297 1 84.31 125 ALA B C 1
ATOM 3822 O O . ALA B 1 125 ? 4.52 1.706 -2.348 1 84.31 125 ALA B O 1
ATOM 3823 N N . GLN B 1 126 ? 4.914 0.793 -4.34 1 86.06 126 GLN B N 1
ATOM 3824 C CA . GLN B 1 126 ? 6.215 1.441 -4.461 1 86.06 126 GLN B CA 1
ATOM 3825 C C . GLN B 1 126 ? 6.066 2.957 -4.551 1 86.06 126 GLN B C 1
ATOM 3827 O O . GLN B 1 126 ? 6.812 3.699 -3.904 1 86.06 126 GLN B O 1
ATOM 3832 N N . ILE B 1 127 ? 5.141 3.389 -5.324 1 91.25 127 ILE B N 1
ATOM 3833 C CA . ILE B 1 127 ? 4.875 4.82 -5.434 1 91.25 127 ILE B CA 1
ATOM 3834 C C . ILE B 1 127 ? 4.453 5.375 -4.074 1 91.25 127 ILE B C 1
ATOM 3836 O O . ILE B 1 127 ? 4.953 6.414 -3.641 1 91.25 127 ILE B O 1
ATOM 3840 N N . SER B 1 128 ? 3.576 4.668 -3.475 1 89.06 128 SER B N 1
ATOM 3841 C CA . SER B 1 128 ? 3.078 5.078 -2.166 1 89.06 128 SER B CA 1
ATOM 3842 C C . SER B 1 128 ? 4.223 5.254 -1.172 1 89.06 128 SER B C 1
ATOM 3844 O O . SER B 1 128 ? 4.277 6.254 -0.451 1 89.06 128 SER B O 1
ATOM 3846 N N . GLN B 1 129 ? 5.094 4.383 -1.174 1 81.94 129 GLN B N 1
ATOM 3847 C CA . GLN B 1 129 ? 6.219 4.414 -0.243 1 81.94 129 GLN B CA 1
ATOM 3848 C C . GLN B 1 129 ? 7.191 5.535 -0.588 1 81.94 129 GLN B C 1
ATOM 3850 O O . GLN B 1 129 ? 7.574 6.32 0.281 1 81.94 129 GLN B O 1
ATOM 3855 N N . ARG B 1 130 ? 7.523 5.617 -1.763 1 85.06 130 ARG B N 1
ATOM 3856 C CA . ARG B 1 130 ? 8.547 6.559 -2.199 1 85.06 130 ARG B CA 1
ATOM 3857 C C . ARG B 1 130 ? 8.07 8 -2.062 1 85.06 130 ARG B C 1
ATOM 3859 O O . ARG B 1 130 ? 8.852 8.898 -1.758 1 85.06 130 ARG B O 1
ATOM 3866 N N . PHE B 1 131 ? 6.809 8.211 -2.252 1 90.75 131 PHE B N 1
ATOM 3867 C CA . PHE B 1 131 ? 6.27 9.562 -2.238 1 90.75 131 PHE B CA 1
ATOM 3868 C C . PHE B 1 131 ? 5.512 9.828 -0.943 1 90.75 131 PHE B C 1
ATOM 3870 O O . PHE B 1 131 ? 4.945 10.914 -0.762 1 90.75 131 PHE B O 1
ATOM 3877 N N . ASN B 1 132 ? 5.535 8.844 -0.115 1 82.5 132 ASN B N 1
ATOM 3878 C CA . ASN B 1 132 ? 4.816 8.969 1.148 1 82.5 132 ASN B CA 1
ATOM 3879 C C . ASN B 1 132 ? 3.348 9.328 0.925 1 82.5 132 ASN B C 1
ATOM 3881 O O . ASN B 1 132 ? 2.852 10.312 1.478 1 82.5 132 ASN B O 1
ATOM 3885 N N . LEU B 1 133 ? 2.756 8.586 0.029 1 87.44 133 LEU B N 1
ATOM 3886 C CA . LEU B 1 133 ? 1.341 8.75 -0.281 1 87.44 133 LEU B CA 1
ATOM 3887 C C . LEU B 1 133 ? 0.519 7.605 0.302 1 87.44 133 LEU B C 1
ATOM 3889 O O . LEU B 1 133 ? 0.344 6.57 -0.344 1 87.44 133 LEU B O 1
ATOM 3893 N N . PRO B 1 134 ? -0.026 7.824 1.401 1 77.38 134 PRO B N 1
ATOM 3894 C CA . PRO B 1 134 ? -0.643 6.703 2.111 1 77.38 134 PRO B CA 1
ATOM 3895 C C . PRO B 1 134 ? -1.999 6.309 1.527 1 77.38 134 PRO B C 1
ATOM 3897 O O . PRO B 1 134 ? -2.502 5.219 1.806 1 77.38 134 PRO B O 1
ATOM 3900 N N . ASN B 1 135 ? -2.623 7.133 0.781 1 84.19 135 ASN B N 1
ATOM 3901 C CA . ASN B 1 135 ? -3.963 6.863 0.273 1 84.19 135 ASN B CA 1
ATOM 3902 C C . ASN B 1 135 ? -3.922 6.07 -1.03 1 84.19 135 ASN B C 1
ATOM 3904 O O . ASN B 1 135 ? -3.789 6.652 -2.109 1 84.19 135 ASN B O 1
ATOM 3908 N N . VAL B 1 136 ? -4.043 4.785 -0.924 1 87.69 136 VAL B N 1
ATOM 3909 C CA . VAL B 1 136 ? -4.062 3.891 -2.076 1 87.69 136 VAL B CA 1
ATOM 3910 C C . VAL B 1 136 ? -5.41 3.17 -2.145 1 87.69 136 VAL B C 1
ATOM 3912 O O . VAL B 1 136 ? -5.848 2.564 -1.164 1 87.69 136 VAL B O 1
ATOM 3915 N N . MET B 1 137 ? -6.008 3.273 -3.275 1 89 137 MET B N 1
ATOM 3916 C CA . MET B 1 137 ? -7.309 2.641 -3.469 1 89 137 MET B CA 1
ATOM 3917 C C . MET B 1 137 ? -7.242 1.575 -4.555 1 89 137 MET B C 1
ATOM 3919 O O . MET B 1 137 ? -6.676 1.809 -5.625 1 89 137 MET B O 1
ATOM 3923 N N . GLN B 1 138 ? -7.801 0.442 -4.207 1 90 138 GLN B N 1
ATOM 3924 C CA . GLN B 1 138 ? -7.891 -0.647 -5.172 1 90 138 GLN B CA 1
ATOM 3925 C C . GLN B 1 138 ? -9.305 -0.757 -5.746 1 90 138 GLN B C 1
ATOM 3927 O O . GLN B 1 138 ? -10.273 -0.871 -4.996 1 90 138 GLN B O 1
ATOM 3932 N N . THR B 1 139 ? -9.43 -0.803 -7.02 1 92.56 139 THR B N 1
ATOM 3933 C CA . THR B 1 139 ? -10.75 -0.806 -7.637 1 92.56 139 THR B CA 1
ATOM 3934 C C . THR B 1 139 ? -11.484 -2.111 -7.34 1 92.56 139 THR B C 1
ATOM 3936 O O . THR B 1 139 ? -12.719 -2.158 -7.375 1 92.56 139 THR B O 1
ATOM 3939 N N . ASP B 1 140 ? -10.75 -3.205 -7.129 1 86.56 140 ASP B N 1
ATOM 3940 C CA . ASP B 1 140 ? -11.391 -4.473 -6.793 1 86.56 140 ASP B CA 1
ATOM 3941 C C . ASP B 1 140 ? -12.211 -4.352 -5.516 1 86.56 140 ASP B C 1
ATOM 3943 O O . ASP B 1 140 ? -13.281 -4.957 -5.395 1 86.56 140 ASP B O 1
ATOM 3947 N N . VAL B 1 141 ? -11.672 -3.592 -4.594 1 83.31 141 VAL B N 1
ATOM 3948 C CA . VAL B 1 141 ? -12.375 -3.377 -3.336 1 83.31 141 VAL B CA 1
ATOM 3949 C C . VAL B 1 141 ? -13.664 -2.598 -3.59 1 83.31 141 VAL B C 1
ATOM 3951 O O . VAL B 1 141 ? -14.719 -2.939 -3.051 1 83.31 141 VAL B O 1
ATOM 3954 N N . VAL B 1 142 ? -13.547 -1.63 -4.352 1 88.81 142 VAL B N 1
ATOM 3955 C CA . VAL B 1 142 ? -14.711 -0.816 -4.699 1 88.81 142 VAL B CA 1
ATOM 3956 C C . VAL B 1 142 ? -15.734 -1.669 -5.445 1 88.81 142 VAL B C 1
ATOM 3958 O O . VAL B 1 142 ? -16.922 -1.61 -5.152 1 88.81 142 VAL B O 1
ATOM 3961 N N . TYR B 1 143 ? -15.227 -2.449 -6.418 1 91.38 143 TYR B N 1
ATOM 3962 C CA . TYR B 1 143 ? -16.078 -3.342 -7.191 1 91.38 143 TYR B CA 1
ATOM 3963 C C . TYR B 1 143 ? -16.891 -4.254 -6.273 1 91.38 143 TYR B C 1
ATOM 3965 O O . TYR B 1 143 ? -18.109 -4.34 -6.395 1 91.38 143 TYR B O 1
ATOM 3973 N N . GLU B 1 144 ? -16.297 -4.891 -5.363 1 86.38 144 GLU B N 1
ATOM 3974 C CA . GLU B 1 144 ? -16.953 -5.852 -4.477 1 86.38 144 GLU B CA 1
ATOM 3975 C C . GLU B 1 144 ? -17.938 -5.164 -3.545 1 86.38 144 GLU B C 1
ATOM 3977 O O . GLU B 1 144 ? -19.016 -5.703 -3.266 1 86.38 144 GLU B O 1
ATOM 3982 N N . LEU B 1 145 ? -17.516 -4.031 -3.072 1 85.44 145 LEU B N 1
ATOM 3983 C CA . LEU B 1 145 ? -18.406 -3.283 -2.193 1 85.44 145 LEU B CA 1
ATOM 3984 C C . LEU B 1 145 ? -19.672 -2.867 -2.932 1 85.44 145 LEU B C 1
ATOM 3986 O O . LEU B 1 145 ? -20.781 -2.988 -2.395 1 85.44 145 LEU B O 1
ATOM 3990 N N . LEU B 1 146 ? -19.469 -2.354 -4.117 1 89.88 146 LEU B N 1
ATOM 3991 C CA . LEU B 1 146 ? -20.625 -1.958 -4.918 1 89.88 146 LEU B CA 1
ATOM 3992 C C . LEU B 1 146 ? -21.5 -3.162 -5.23 1 89.88 146 LEU B C 1
ATOM 3994 O O . LEU B 1 146 ? -22.734 -3.07 -5.16 1 89.88 146 LEU B O 1
ATOM 3998 N N . ARG B 1 147 ? -20.875 -4.211 -5.578 1 89.69 147 ARG B N 1
ATOM 3999 C CA . ARG B 1 147 ? -21.594 -5.426 -5.965 1 89.69 147 ARG B CA 1
ATOM 4000 C C . ARG B 1 147 ? -22.406 -5.973 -4.797 1 89.69 147 ARG B C 1
ATOM 4002 O O . ARG B 1 147 ? -23.531 -6.43 -4.984 1 89.69 147 ARG B O 1
ATOM 4009 N N . THR B 1 148 ? -21.906 -5.957 -3.621 1 85.19 148 THR B N 1
ATOM 4010 C CA . THR B 1 148 ? -22.516 -6.645 -2.488 1 85.19 148 THR B CA 1
ATOM 4011 C C . THR B 1 148 ? -23.391 -5.691 -1.681 1 85.19 148 THR B C 1
ATOM 4013 O O . THR B 1 148 ? -24.312 -6.121 -0.999 1 85.19 148 THR B O 1
ATOM 4016 N N . SER B 1 149 ? -23.094 -4.41 -1.694 1 83.31 149 SER B N 1
ATOM 4017 C CA . SER B 1 149 ? -23.766 -3.49 -0.78 1 83.31 149 SER B CA 1
ATOM 4018 C C . SER B 1 149 ? -24.719 -2.557 -1.528 1 83.31 149 SER B C 1
ATOM 4020 O O . SER B 1 149 ? -25.391 -1.723 -0.917 1 83.31 149 SER B O 1
ATOM 4022 N N . THR B 1 150 ? -24.688 -2.652 -2.811 1 86.44 150 THR B N 1
ATOM 4023 C CA . THR B 1 150 ? -25.562 -1.81 -3.617 1 86.44 150 THR B CA 1
ATOM 4024 C C . THR B 1 150 ? -26.234 -2.627 -4.711 1 86.44 150 THR B C 1
ATOM 4026 O O . THR B 1 150 ? -26.062 -3.846 -4.781 1 86.44 150 THR B O 1
ATOM 4029 N N . ASP B 1 151 ? -27.062 -1.925 -5.508 1 87.5 151 ASP B N 1
ATOM 4030 C CA . ASP B 1 151 ? -27.734 -2.572 -6.641 1 87.5 151 ASP B CA 1
ATOM 4031 C C . ASP B 1 151 ? -26.953 -2.338 -7.934 1 87.5 151 ASP B C 1
ATOM 4033 O O . ASP B 1 151 ? -27.531 -2.379 -9.023 1 87.5 151 ASP B O 1
ATOM 4037 N N . ALA B 1 152 ? -25.734 -2.086 -7.734 1 90.06 152 ALA B N 1
ATOM 4038 C CA . ALA B 1 152 ? -24.906 -1.849 -8.922 1 90.06 152 ALA B CA 1
ATOM 4039 C C . ALA B 1 152 ? -24.875 -3.082 -9.82 1 90.06 152 ALA B C 1
ATOM 4041 O O . ALA B 1 152 ? -24.797 -4.211 -9.328 1 90.06 152 ALA B O 1
ATOM 4042 N N . PRO B 1 153 ? -24.984 -2.891 -11.125 1 92.12 153 PRO B N 1
ATOM 4043 C CA . PRO B 1 153 ? -25 -4.012 -12.062 1 92.12 153 PRO B CA 1
ATOM 4044 C C . PRO B 1 153 ? -23.609 -4.625 -12.281 1 92.12 153 PRO B C 1
ATOM 4046 O O . PRO B 1 153 ? -23.047 -4.5 -13.367 1 92.12 153 PRO B O 1
ATOM 4049 N N . LEU B 1 154 ? -23.109 -5.266 -11.32 1 94.12 154 LEU B N 1
ATOM 4050 C CA . LEU B 1 154 ? -21.797 -5.918 -11.359 1 94.12 154 LEU B CA 1
ATOM 4051 C C . LEU B 1 154 ? -21.938 -7.414 -11.094 1 94.12 154 LEU B C 1
ATOM 4053 O O . LEU B 1 154 ? -22.734 -7.832 -10.258 1 94.12 154 LEU B O 1
ATOM 4057 N N . ALA B 1 155 ? -21.234 -8.156 -11.883 1 91.19 155 ALA B N 1
ATOM 4058 C CA . ALA B 1 155 ? -21.312 -9.617 -11.797 1 91.19 155 ALA B CA 1
ATOM 4059 C C . ALA B 1 155 ? -20.359 -10.156 -10.734 1 91.19 155 ALA B C 1
ATOM 4061 O O . ALA B 1 155 ? -19.359 -9.5 -10.398 1 91.19 155 ALA B O 1
ATOM 4062 N N . SER B 1 156 ? -20.625 -11.336 -10.227 1 85.38 156 SER B N 1
ATOM 4063 C CA . SER B 1 156 ? -19.766 -11.992 -9.258 1 85.38 156 SER B CA 1
ATOM 4064 C C . SER B 1 156 ? -18.531 -12.602 -9.945 1 85.38 156 SER B C 1
ATOM 4066 O O . SER B 1 156 ? -17.453 -12.648 -9.359 1 85.38 156 SER B O 1
ATOM 4068 N N . THR B 1 157 ? -18.766 -13 -11.234 1 87.38 157 THR B N 1
ATOM 4069 C CA . THR B 1 157 ? -17.656 -13.555 -12 1 87.38 157 THR B CA 1
ATOM 4070 C C . THR B 1 157 ? -16.812 -12.438 -12.609 1 87.38 157 THR B C 1
ATOM 4072 O O . THR B 1 157 ? -17.328 -11.547 -13.273 1 87.38 157 THR B O 1
ATOM 4075 N N . PRO B 1 158 ? -15.547 -12.469 -12.344 1 88.12 158 PRO B N 1
ATOM 4076 C CA . PRO B 1 158 ? -14.688 -11.43 -12.906 1 88.12 158 PRO B CA 1
ATOM 4077 C C . PRO B 1 158 ? -14.742 -11.375 -14.43 1 88.12 158 PRO B C 1
ATOM 4079 O O . PRO B 1 158 ? -14.922 -12.406 -15.078 1 88.12 158 PRO B O 1
ATOM 4082 N N . ILE B 1 159 ? -14.5 -10.25 -14.945 1 91.38 159 ILE B N 1
ATOM 4083 C CA . ILE B 1 159 ? -14.688 -9.984 -16.375 1 91.38 159 ILE B CA 1
ATOM 4084 C C . ILE B 1 159 ? -13.766 -10.891 -17.188 1 91.38 159 ILE B C 1
ATOM 4086 O O . ILE B 1 159 ? -14.148 -11.359 -18.266 1 91.38 159 ILE B O 1
ATOM 4090 N N . TRP B 1 160 ? -12.57 -11.156 -16.75 1 88.69 160 TRP B N 1
ATOM 4091 C CA . TRP B 1 160 ? -11.586 -11.93 -17.5 1 88.69 160 TRP B CA 1
ATOM 4092 C C . TRP B 1 160 ? -11.945 -13.414 -17.516 1 88.69 160 TRP B C 1
ATOM 4094 O O . TRP B 1 160 ? -11.383 -14.188 -18.281 1 88.69 160 TRP B O 1
ATOM 4104 N N . ALA B 1 161 ? -12.883 -13.859 -16.672 1 87.38 161 ALA B N 1
ATOM 4105 C CA . ALA B 1 161 ? -13.258 -15.266 -16.562 1 87.38 161 ALA B CA 1
ATOM 4106 C C . ALA B 1 161 ? -14.609 -15.531 -17.219 1 87.38 161 ALA B C 1
ATOM 4108 O O . ALA B 1 161 ? -15.156 -16.625 -17.094 1 87.38 161 ALA B O 1
ATOM 4109 N N . ARG B 1 162 ? -15.164 -14.57 -17.828 1 90.12 162 ARG B N 1
ATOM 4110 C CA . ARG B 1 162 ? -16.484 -14.703 -18.438 1 90.12 162 ARG B CA 1
ATOM 4111 C C . ARG B 1 162 ? -16.375 -15.055 -19.906 1 90.12 162 ARG B C 1
ATOM 4113 O O . ARG B 1 162 ? -15.312 -14.875 -20.516 1 90.12 162 ARG B O 1
ATOM 4120 N N . ASP B 1 163 ? -17.5 -15.641 -20.359 1 90.69 163 ASP B N 1
ATOM 4121 C CA . ASP B 1 163 ? -17.547 -16.016 -21.781 1 90.69 163 ASP B CA 1
ATOM 4122 C C . ASP B 1 163 ? -18.125 -14.883 -22.625 1 90.69 163 ASP B C 1
ATOM 4124 O O . ASP B 1 163 ? -19.203 -14.367 -22.344 1 90.69 163 ASP B O 1
ATOM 4128 N N . PHE B 1 164 ? -17.328 -14.523 -23.594 1 93.25 164 PHE B N 1
ATOM 4129 C CA . PHE B 1 164 ? -17.75 -13.5 -24.547 1 93.25 164 PHE B CA 1
ATOM 4130 C C . PHE B 1 164 ? -17.688 -14.016 -25.969 1 93.25 164 PHE B C 1
ATOM 4132 O O . PHE B 1 164 ? -16.812 -14.812 -26.312 1 93.25 164 PHE B O 1
ATOM 4139 N N . SER B 1 165 ? -18.609 -13.523 -26.812 1 92.69 165 SER B N 1
ATOM 4140 C CA . SER B 1 165 ? -18.672 -13.969 -28.188 1 92.69 165 SER B CA 1
ATOM 4141 C C . SER B 1 165 ? -17.656 -13.234 -29.062 1 92.69 165 SER B C 1
ATOM 4143 O O . SER B 1 165 ? -17.297 -13.711 -30.141 1 92.69 165 SER B O 1
ATOM 4145 N N . SER B 1 166 ? -17.234 -12.078 -28.656 1 94.31 166 SER B N 1
ATOM 4146 C CA . SER B 1 166 ? -16.281 -11.281 -29.422 1 94.31 166 SER B CA 1
ATOM 4147 C C . SER B 1 166 ? -15.461 -10.375 -28.5 1 94.31 166 SER B C 1
ATOM 4149 O O . SER B 1 166 ? -15.844 -10.141 -27.359 1 94.31 166 SER B O 1
ATOM 4151 N N . SER B 1 167 ? -14.344 -9.898 -29.094 1 94.81 167 SER B N 1
ATOM 4152 C CA . SER B 1 167 ? -13.508 -8.945 -28.359 1 94.81 167 SER B CA 1
ATOM 4153 C C . SER B 1 167 ? -14.258 -7.645 -28.094 1 94.81 167 SER B C 1
ATOM 4155 O O . SER B 1 167 ? -14.094 -7.031 -27.047 1 94.81 167 SER B O 1
ATOM 4157 N N . GLU B 1 168 ? -15.078 -7.254 -29.031 1 96.56 168 GLU B N 1
ATOM 4158 C CA . GLU B 1 168 ? -15.859 -6.027 -28.891 1 96.56 168 GLU B CA 1
ATOM 4159 C C . GLU B 1 168 ? -16.844 -6.129 -27.734 1 96.56 168 GLU B C 1
ATOM 4161 O O . GLU B 1 168 ? -17.031 -5.172 -26.984 1 96.56 168 GLU B O 1
ATOM 4166 N N . GLU B 1 169 ? -17.422 -7.266 -27.656 1 97.12 169 GLU B N 1
ATOM 4167 C CA . GLU B 1 169 ? -18.359 -7.488 -26.562 1 97.12 169 GLU B CA 1
ATOM 4168 C C . GLU B 1 169 ? -17.641 -7.422 -25.203 1 97.12 169 GLU B C 1
ATOM 4170 O O . GLU B 1 169 ? -18.156 -6.809 -24.266 1 97.12 169 GLU B O 1
ATOM 4175 N N . LEU B 1 170 ? -16.531 -8.039 -25.156 1 97.19 170 LEU B N 1
ATOM 4176 C CA . LEU B 1 170 ? -15.742 -8.031 -23.938 1 97.19 170 LEU B CA 1
ATOM 4177 C C . LEU B 1 170 ? -15.352 -6.609 -23.547 1 97.19 170 LEU B C 1
ATOM 4179 O O . LEU B 1 170 ? -15.539 -6.203 -22.391 1 97.19 170 LEU B O 1
ATOM 4183 N N . ILE B 1 171 ? -14.828 -5.828 -24.484 1 97.5 171 ILE B N 1
ATOM 4184 C CA . ILE B 1 171 ? -14.344 -4.48 -24.203 1 97.5 171 ILE B CA 1
ATOM 4185 C C . ILE B 1 171 ? -15.508 -3.578 -23.828 1 97.5 171 ILE B C 1
ATOM 4187 O O . ILE B 1 171 ? -15.375 -2.727 -22.938 1 97.5 171 ILE B O 1
ATOM 4191 N N . THR B 1 172 ? -16.672 -3.762 -24.453 1 97.44 172 THR B N 1
ATOM 4192 C CA . THR B 1 172 ? -17.859 -2.982 -24.109 1 97.44 172 THR B CA 1
ATOM 4193 C C . THR B 1 172 ? -18.266 -3.229 -22.672 1 97.44 172 THR B C 1
ATOM 4195 O O . THR B 1 172 ? -18.562 -2.285 -21.938 1 97.44 172 THR B O 1
ATOM 4198 N N . GLU B 1 173 ? -18.25 -4.488 -22.328 1 97.38 173 GLU B N 1
ATOM 4199 C CA . GLU B 1 173 ? -18.594 -4.84 -20.969 1 97.38 173 GLU B CA 1
ATOM 4200 C C . GLU B 1 173 ? -17.562 -4.316 -19.984 1 97.38 173 GLU B C 1
ATOM 4202 O O . GLU B 1 173 ? -17.906 -3.828 -18.906 1 97.38 173 GLU B O 1
ATOM 4207 N N . PHE B 1 174 ? -16.328 -4.449 -20.422 1 97.75 174 PHE B N 1
ATOM 4208 C CA . PHE B 1 174 ? -15.227 -3.93 -19.609 1 97.75 174 PHE B CA 1
ATOM 4209 C C . PHE B 1 174 ? -15.391 -2.436 -19.359 1 97.75 174 PHE B C 1
ATOM 4211 O O . PHE B 1 174 ? -15.297 -1.975 -18.234 1 97.75 174 PHE B O 1
ATOM 4218 N N . CYS B 1 175 ? -15.68 -1.668 -20.312 1 97.19 175 CYS B N 1
ATOM 4219 C CA . CYS B 1 175 ? -15.859 -0.225 -20.203 1 97.19 175 CYS B CA 1
ATOM 4220 C C . CYS B 1 175 ? -17.062 0.106 -19.344 1 97.19 175 CYS B C 1
ATOM 4222 O O . CYS B 1 175 ? -17.031 1.048 -18.547 1 97.19 175 CYS B O 1
ATOM 4224 N N . ARG B 1 176 ? -18.078 -0.647 -19.5 1 97.06 176 ARG B N 1
ATOM 4225 C CA . ARG B 1 176 ? -19.266 -0.44 -18.672 1 97.06 176 ARG B CA 1
ATOM 4226 C C . ARG B 1 176 ? -18.938 -0.598 -17.188 1 97.06 176 ARG B C 1
ATOM 4228 O O . ARG B 1 176 ? -19.344 0.228 -16.375 1 97.06 176 ARG B O 1
ATOM 4235 N N . GLU B 1 177 ? -18.266 -1.666 -16.891 1 97.12 177 GLU B N 1
ATOM 4236 C CA . GLU B 1 177 ? -17.891 -1.9 -15.5 1 97.12 177 GLU B CA 1
ATOM 4237 C C . GLU B 1 177 ? -16.969 -0.797 -14.977 1 97.12 177 GLU B C 1
ATOM 4239 O O . GLU B 1 177 ? -17.078 -0.389 -13.82 1 97.12 177 GLU B O 1
ATOM 4244 N N . CYS B 1 178 ? -16.062 -0.332 -15.828 1 96.56 178 CYS B N 1
ATOM 4245 C CA . CYS B 1 178 ? -15.195 0.772 -15.445 1 96.56 178 CYS B CA 1
ATOM 4246 C C . CYS B 1 178 ? -16 2.012 -15.086 1 96.56 178 CYS B C 1
ATOM 4248 O O . CYS B 1 178 ? -15.68 2.717 -14.133 1 96.56 178 CYS B O 1
ATOM 4250 N N . ARG B 1 179 ? -17.047 2.27 -15.805 1 95.69 179 ARG B N 1
ATOM 4251 C CA . ARG B 1 179 ? -17.906 3.422 -15.539 1 95.69 179 ARG B CA 1
ATOM 4252 C C . ARG B 1 179 ? -18.609 3.283 -14.195 1 95.69 179 ARG B C 1
ATOM 4254 O O . ARG B 1 179 ? -18.703 4.246 -13.43 1 95.69 179 ARG B O 1
ATOM 4261 N N . VAL B 1 180 ? -19.062 2.107 -13.938 1 94.56 180 VAL B N 1
ATOM 4262 C CA . VAL B 1 180 ? -19.75 1.85 -12.68 1 94.56 180 VAL B CA 1
ATOM 4263 C C . VAL B 1 180 ? -18.797 2.059 -11.508 1 94.56 180 VAL B C 1
ATOM 4265 O O . VAL B 1 180 ? -19.141 2.719 -10.531 1 94.56 180 VAL B O 1
ATOM 4268 N N . VAL B 1 181 ? -17.609 1.504 -11.648 1 94.19 181 VAL B N 1
ATOM 4269 C CA . VAL B 1 181 ? -16.609 1.612 -10.594 1 94.19 181 VAL B CA 1
ATOM 4270 C C . VAL B 1 181 ? -16.188 3.072 -10.422 1 94.19 181 VAL B C 1
ATOM 4272 O O . VAL B 1 181 ? -16.031 3.551 -9.297 1 94.19 181 VAL B O 1
ATOM 4275 N N . ARG B 1 182 ? -16.016 3.766 -11.492 1 93.06 182 ARG B N 1
ATOM 4276 C CA . ARG B 1 182 ? -15.648 5.18 -11.445 1 93.06 182 ARG B CA 1
ATOM 4277 C C . ARG B 1 182 ? -16.703 5.98 -10.688 1 93.06 182 ARG B C 1
ATOM 4279 O O . ARG B 1 182 ? -16.375 6.891 -9.922 1 93.06 182 ARG B O 1
ATOM 4286 N N . LYS B 1 183 ? -17.922 5.684 -10.93 1 89.25 183 LYS B N 1
ATOM 4287 C CA . LYS B 1 183 ? -19 6.355 -10.211 1 89.25 183 LYS B CA 1
ATOM 4288 C C . LYS B 1 183 ? -18.922 6.078 -8.711 1 89.25 183 LYS B C 1
ATOM 4290 O O . LYS B 1 183 ? -19.172 6.969 -7.895 1 89.25 183 LYS B O 1
ATOM 4295 N N . GLY B 1 184 ? -18.594 4.855 -8.422 1 88.25 184 GLY B N 1
ATOM 4296 C CA . GLY B 1 184 ? -18.422 4.496 -7.02 1 88.25 184 GLY B CA 1
ATOM 4297 C C . GLY B 1 184 ? -17.281 5.242 -6.348 1 88.25 184 GLY B C 1
ATOM 4298 O O . GLY B 1 184 ? -17.344 5.516 -5.145 1 88.25 184 GLY B O 1
ATOM 4299 N N . LEU B 1 185 ? -16.297 5.605 -7.113 1 89.31 185 LEU B N 1
ATOM 4300 C CA . LEU B 1 185 ? -15.117 6.277 -6.598 1 89.31 185 LEU B CA 1
ATOM 4301 C C . LEU B 1 185 ? -15.352 7.781 -6.48 1 89.31 185 LEU B C 1
ATOM 4303 O O . LEU B 1 185 ? -14.523 8.5 -5.91 1 89.31 185 LEU B O 1
ATOM 4307 N N . ALA B 1 186 ? -16.422 8.25 -6.949 1 86.12 186 ALA B N 1
ATOM 4308 C CA . ALA B 1 186 ? -16.672 9.68 -7.094 1 86.12 186 ALA B CA 1
ATOM 4309 C C . ALA B 1 186 ? -16.594 10.391 -5.742 1 86.12 186 ALA B C 1
ATOM 4311 O O . ALA B 1 186 ? -15.992 11.453 -5.629 1 86.12 186 ALA B O 1
ATOM 4312 N N . GLY B 1 187 ? -17.234 9.789 -4.754 1 81.56 187 GLY B N 1
ATOM 4313 C CA . GLY B 1 187 ? -17.219 10.406 -3.434 1 81.56 187 GLY B CA 1
ATOM 4314 C C . GLY B 1 187 ? -15.82 10.57 -2.873 1 81.56 187 GLY B C 1
ATOM 4315 O O . GLY B 1 187 ? -15.445 11.664 -2.445 1 81.56 187 GLY B O 1
ATOM 4316 N N . ASP B 1 188 ? -15.055 9.516 -2.951 1 83.12 188 ASP B N 1
ATOM 4317 C CA . ASP B 1 188 ? -13.688 9.539 -2.434 1 83.12 188 ASP B CA 1
ATOM 4318 C C . ASP B 1 188 ? -12.812 10.492 -3.24 1 83.12 188 ASP B C 1
ATOM 4320 O O . ASP B 1 188 ? -11.977 11.203 -2.678 1 83.12 188 ASP B O 1
ATOM 4324 N N . LEU B 1 189 ? -12.984 10.461 -4.488 1 86.69 189 LEU B N 1
ATOM 4325 C CA . LEU B 1 189 ? -12.211 11.336 -5.359 1 86.69 189 LEU B CA 1
ATOM 4326 C C . LEU B 1 189 ? -12.531 12.805 -5.082 1 86.69 189 LEU B C 1
ATOM 4328 O O . LEU B 1 189 ? -11.633 13.633 -4.969 1 86.69 189 LEU B O 1
ATOM 4332 N N . LYS B 1 190 ? -13.75 13.078 -4.977 1 83.75 190 LYS B N 1
ATOM 4333 C CA . LYS B 1 190 ? -14.172 14.438 -4.664 1 83.75 190 LYS B CA 1
ATOM 4334 C C . LYS B 1 190 ? -13.586 14.898 -3.332 1 83.75 190 LYS B C 1
ATOM 4336 O O . LYS B 1 190 ? -13.094 16.016 -3.225 1 83.75 190 LYS B O 1
ATOM 4341 N N . LYS B 1 191 ? -13.703 14.078 -2.412 1 79.31 191 LYS B N 1
ATOM 4342 C CA . LYS B 1 191 ? -13.164 14.398 -1.095 1 79.31 191 LYS B CA 1
ATOM 4343 C C . LYS B 1 191 ? -11.656 14.633 -1.162 1 79.31 191 LYS B C 1
ATOM 4345 O O . LYS B 1 191 ? -11.148 15.602 -0.585 1 79.31 191 LYS B O 1
ATOM 4350 N N . ALA B 1 192 ? -10.953 13.766 -1.796 1 83.44 192 ALA B N 1
ATOM 4351 C CA . ALA B 1 192 ? -9.508 13.891 -1.919 1 83.44 192 ALA B CA 1
ATOM 4352 C C . ALA B 1 192 ? -9.125 15.18 -2.633 1 83.44 192 ALA B C 1
ATOM 4354 O O . ALA B 1 192 ? -8.188 15.875 -2.223 1 83.44 192 ALA B O 1
ATOM 4355 N N . LEU B 1 193 ? -9.844 15.508 -3.656 1 83.88 193 LEU B N 1
ATOM 4356 C CA . LEU B 1 193 ? -9.578 16.719 -4.438 1 83.88 193 LEU B CA 1
ATOM 4357 C C . LEU B 1 193 ? -9.859 17.969 -3.617 1 83.88 193 LEU B C 1
ATOM 4359 O O . LEU B 1 193 ? -9.078 18.922 -3.65 1 83.88 193 LEU B O 1
ATOM 4363 N N . LYS B 1 194 ? -10.891 17.875 -2.932 1 79 194 LYS B N 1
ATOM 4364 C CA . LYS B 1 194 ? -11.266 19 -2.078 1 79 194 LYS B CA 1
ATOM 4365 C C . LYS B 1 194 ? -10.234 19.219 -0.972 1 79 194 LYS B C 1
ATOM 4367 O O . LYS B 1 194 ? -9.852 20.359 -0.685 1 79 194 LYS B O 1
ATOM 4372 N N . ASP B 1 195 ? -9.805 18.172 -0.458 1 76.06 195 ASP B N 1
ATOM 4373 C CA . ASP B 1 195 ? -8.883 18.234 0.673 1 76.06 195 ASP B CA 1
ATOM 4374 C C . ASP B 1 195 ? -7.441 18.438 0.2 1 76.06 195 ASP B C 1
ATOM 4376 O O . ASP B 1 195 ? -6.555 18.719 1.003 1 76.06 195 ASP B O 1
ATOM 4380 N N . GLY B 1 196 ? -7.227 18.312 -1.053 1 81.19 196 GLY B N 1
ATOM 4381 C CA . GLY B 1 196 ? -5.879 18.422 -1.581 1 81.19 196 GLY B CA 1
ATOM 4382 C C . GLY B 1 196 ? -4.984 17.266 -1.171 1 81.19 196 GLY B C 1
ATOM 4383 O O . GLY B 1 196 ? -3.791 17.438 -0.928 1 81.19 196 GLY B O 1
ATOM 4384 N N . LYS B 1 197 ? -5.543 16.094 -0.984 1 81.81 197 LYS B N 1
ATOM 4385 C CA . LYS B 1 197 ? -4.805 14.906 -0.588 1 81.81 197 LYS B CA 1
ATOM 4386 C C . LYS B 1 197 ? -4.512 14.016 -1.794 1 81.81 197 LYS B C 1
ATOM 4388 O O . LYS B 1 197 ? -5.418 13.672 -2.555 1 81.81 197 LYS B O 1
ATOM 4393 N N . PRO B 1 198 ? -3.256 13.75 -1.915 1 90.81 198 PRO B N 1
ATOM 4394 C CA . PRO B 1 198 ? -2.922 12.844 -3.021 1 90.81 198 PRO B CA 1
ATOM 4395 C C . PRO B 1 198 ? -3.529 11.453 -2.855 1 90.81 198 PRO B C 1
ATOM 4397 O O . PRO B 1 198 ? -3.609 10.945 -1.736 1 90.81 198 PRO B O 1
ATOM 4400 N N . ILE B 1 199 ? -3.914 10.906 -4.012 1 92.06 199 ILE B N 1
ATOM 4401 C CA . ILE B 1 199 ? -4.527 9.586 -3.98 1 92.06 199 ILE B CA 1
ATOM 4402 C C . ILE B 1 199 ? -3.98 8.734 -5.125 1 92.06 199 ILE B C 1
ATOM 4404 O O . ILE B 1 199 ? -3.754 9.242 -6.23 1 92.06 199 ILE B O 1
ATOM 4408 N N . ILE B 1 200 ? -3.678 7.461 -4.809 1 94.19 200 ILE B N 1
ATOM 4409 C CA . ILE B 1 200 ? -3.312 6.469 -5.816 1 94.19 200 ILE B CA 1
ATOM 4410 C C . ILE B 1 200 ? -4.465 5.488 -6.016 1 94.19 200 ILE B C 1
ATOM 4412 O O . ILE B 1 200 ? -4.996 4.938 -5.047 1 94.19 200 ILE B O 1
ATOM 4416 N N . ILE B 1 201 ? -4.902 5.34 -7.227 1 94.62 201 ILE B N 1
ATOM 4417 C CA . ILE B 1 201 ? -5.938 4.363 -7.559 1 94.62 201 ILE B CA 1
ATOM 4418 C C . ILE B 1 201 ? -5.371 3.312 -8.508 1 94.62 201 ILE B C 1
ATOM 4420 O O . ILE B 1 201 ? -4.758 3.65 -9.523 1 94.62 201 ILE B O 1
ATOM 4424 N N . GLU B 1 202 ? -5.527 2.062 -8.133 1 95.31 202 GLU B N 1
ATOM 4425 C CA . GLU B 1 202 ? -4.977 1.008 -8.977 1 95.31 202 GLU B CA 1
ATOM 4426 C C . GLU B 1 202 ? -5.988 -0.114 -9.195 1 95.31 202 GLU B C 1
ATOM 4428 O O . GLU B 1 202 ? -6.82 -0.38 -8.32 1 95.31 202 GLU B O 1
ATOM 4433 N N . GLY B 1 203 ? -5.949 -0.683 -10.383 1 94.5 203 GLY B N 1
ATOM 4434 C CA . GLY B 1 203 ? -6.793 -1.844 -10.617 1 94.5 203 GLY B CA 1
ATOM 4435 C C . GLY B 1 203 ? -7.129 -2.051 -12.078 1 94.5 203 GLY B C 1
ATOM 4436 O O . GLY B 1 203 ? -6.742 -1.246 -12.93 1 94.5 203 GLY B O 1
ATOM 4437 N N . ILE B 1 204 ? -7.84 -3.146 -12.359 1 94.25 204 ILE B N 1
ATOM 4438 C CA . ILE B 1 204 ? -8.195 -3.521 -13.719 1 94.25 204 ILE B CA 1
ATOM 4439 C C . ILE B 1 204 ? -9.328 -2.629 -14.227 1 94.25 204 ILE B C 1
ATOM 4441 O O . ILE B 1 204 ? -9.391 -2.307 -15.414 1 94.25 204 ILE B O 1
ATOM 4445 N N . HIS B 1 205 ? -10.164 -2.148 -13.32 1 96.25 205 HIS B N 1
ATOM 4446 C CA . HIS B 1 205 ? -11.336 -1.38 -13.734 1 96.25 205 HIS B CA 1
ATOM 4447 C C . HIS B 1 205 ? -11.008 0.109 -13.812 1 96.25 205 HIS B C 1
ATOM 4449 O O . HIS B 1 205 ? -11.766 0.941 -13.305 1 96.25 205 HIS B O 1
ATOM 4455 N N . LEU B 1 206 ? -9.906 0.401 -14.367 1 95.44 206 LEU B N 1
ATOM 4456 C CA . LEU B 1 206 ? -9.484 1.778 -14.594 1 95.44 206 LEU B CA 1
ATOM 4457 C C . LEU B 1 206 ? -9.188 2.018 -16.078 1 95.44 206 LEU B C 1
ATOM 4459 O O . LEU B 1 206 ? -8.125 1.634 -16.562 1 95.44 206 LEU B O 1
ATOM 4463 N N . ASP B 1 207 ? -10.172 2.5 -16.734 1 94.62 207 ASP B N 1
ATOM 4464 C CA . ASP B 1 207 ? -9.984 3.029 -18.078 1 94.62 207 ASP B CA 1
ATOM 4465 C C . ASP B 1 207 ? -9.586 4.504 -18.047 1 94.62 207 ASP B C 1
ATOM 4467 O O . ASP B 1 207 ? -10.359 5.348 -17.594 1 94.62 207 ASP B O 1
ATOM 4471 N N . PRO B 1 208 ? -8.336 4.766 -18.484 1 91.69 208 PRO B N 1
ATOM 4472 C CA . PRO B 1 208 ? -7.859 6.145 -18.359 1 91.69 208 PRO B CA 1
ATOM 4473 C C . PRO B 1 208 ? -8.781 7.152 -19.047 1 91.69 208 PRO B C 1
ATOM 4475 O O . PRO B 1 208 ? -8.961 8.266 -18.547 1 91.69 208 PRO B O 1
ATOM 4478 N N . ASN B 1 209 ? -9.336 6.816 -20.141 1 88.5 209 ASN B N 1
ATOM 4479 C CA . ASN B 1 209 ? -10.234 7.73 -20.844 1 88.5 209 ASN B CA 1
ATOM 4480 C C . ASN B 1 209 ? -11.508 7.988 -20.031 1 88.5 209 ASN B C 1
ATOM 4482 O O . ASN B 1 209 ? -11.969 9.125 -19.953 1 88.5 209 ASN B O 1
ATOM 4486 N N . ILE B 1 210 ? -12.023 7.008 -19.531 1 89.44 210 ILE B N 1
ATOM 4487 C CA . ILE B 1 210 ? -13.242 7.117 -18.734 1 89.44 210 ILE B CA 1
ATOM 4488 C C . ILE B 1 210 ? -12.961 7.906 -17.453 1 89.44 210 ILE B C 1
ATOM 4490 O O . ILE B 1 210 ? -13.758 8.75 -17.047 1 89.44 210 ILE B O 1
ATOM 4494 N N . PHE B 1 211 ? -11.844 7.652 -16.875 1 87.75 211 PHE B N 1
ATOM 4495 C CA . PHE B 1 211 ? -11.477 8.305 -15.625 1 87.75 211 PHE B CA 1
ATOM 4496 C C . PHE B 1 211 ? -11.273 9.797 -15.836 1 87.75 211 PHE B C 1
ATOM 4498 O O . PHE B 1 211 ? -11.719 10.617 -15.031 1 87.75 211 PHE B O 1
ATOM 4505 N N . LEU B 1 212 ? -10.648 10.195 -16.891 1 80.94 212 LEU B N 1
ATOM 4506 C CA . LEU B 1 212 ? -10.281 11.578 -17.172 1 80.94 212 LEU B CA 1
ATOM 4507 C C . LEU B 1 212 ? -11.492 12.367 -17.672 1 80.94 212 LEU B C 1
ATOM 4509 O O . LEU B 1 212 ? -11.562 13.586 -17.484 1 80.94 212 LEU B O 1
ATOM 4513 N N . MET B 1 213 ? -12.422 11.711 -18.359 1 71.94 213 MET B N 1
ATOM 4514 C CA . MET B 1 213 ? -13.617 12.367 -18.875 1 71.94 213 MET B CA 1
ATOM 4515 C C . MET B 1 213 ? -14.477 12.922 -17.75 1 71.94 213 MET B C 1
ATOM 4517 O O . MET B 1 213 ? -15.023 14.016 -17.844 1 71.94 213 MET B O 1
ATOM 4521 N N . TYR B 1 214 ? -14.594 12.258 -16.734 1 60.16 214 TYR B N 1
ATOM 4522 C CA . TYR B 1 214 ? -15.406 12.672 -15.586 1 60.16 214 TYR B CA 1
ATOM 4523 C C . TYR B 1 214 ? -14.773 13.859 -14.867 1 60.16 214 TYR B C 1
ATOM 4525 O O . TYR B 1 214 ? -15.484 14.703 -14.312 1 60.16 214 TYR B O 1
ATOM 4533 N N . GLU B 1 215 ? -13.586 13.977 -14.859 1 58.53 215 GLU B N 1
ATOM 4534 C CA . GLU B 1 215 ? -12.922 15.078 -14.172 1 58.53 215 GLU B CA 1
ATOM 4535 C C . GLU B 1 215 ? -13.117 16.391 -14.922 1 58.53 215 GLU B C 1
ATOM 4537 O O . GLU B 1 215 ? -13.297 17.453 -14.305 1 58.53 215 GLU B O 1
ATOM 4542 N N . GLU B 1 216 ? -13.219 16.328 -16.172 1 54.16 216 GLU B N 1
ATOM 4543 C CA . GLU B 1 216 ? -13.453 17.516 -17 1 54.16 216 GLU B CA 1
ATOM 4544 C C . GLU B 1 216 ? -14.875 18.047 -16.812 1 54.16 216 GLU B C 1
ATOM 4546 O O . GLU B 1 216 ? -15.086 19.25 -16.734 1 54.16 216 GLU B O 1
ATOM 4551 N N . LYS B 1 217 ? -15.953 17.188 -16.672 1 49.22 217 LYS B N 1
ATOM 4552 C CA . LYS B 1 217 ? -17.344 17.609 -16.562 1 49.22 217 LYS B CA 1
ATOM 4553 C C . LYS B 1 217 ? -17.656 18.141 -15.172 1 49.22 217 LYS B C 1
ATOM 4555 O O . LYS B 1 217 ? -18.5 19.016 -15.008 1 49.22 217 LYS B O 1
ATOM 4560 N N . SER B 1 218 ? -17.109 17.547 -14.211 1 48.78 218 SER B N 1
ATOM 4561 C CA . SER B 1 218 ? -17.344 18.016 -12.852 1 48.78 218 SER B CA 1
ATOM 4562 C C . SER B 1 218 ? -16.844 19.438 -12.648 1 48.78 218 SER B C 1
ATOM 4564 O O . SER B 1 218 ? -17.359 20.172 -11.812 1 48.78 218 SER B O 1
ATOM 4566 N N . HIS B 1 219 ? -15.859 19.812 -13.367 1 46.5 219 HIS B N 1
ATOM 4567 C CA . HIS B 1 219 ? -15.375 21.188 -13.273 1 46.5 219 HIS B CA 1
ATOM 4568 C C . HIS B 1 219 ? -16.188 22.125 -14.156 1 46.5 219 HIS B C 1
ATOM 4570 O O . HIS B 1 219 ? -15.984 23.344 -14.125 1 46.5 219 HIS B O 1
ATOM 4576 N N . SER B 1 220 ? -17.125 21.625 -15.031 1 37.16 220 SER B N 1
ATOM 4577 C CA . SER B 1 220 ? -17.922 22.609 -15.75 1 37.16 220 SER B CA 1
ATOM 4578 C C . SER B 1 220 ? -19.141 23.031 -14.938 1 37.16 220 SER B C 1
ATOM 4580 O O . SER B 1 220 ? -19.938 22.203 -14.516 1 37.16 220 SER B O 1
ATOM 4582 N N . PRO B 1 221 ? -19.219 24.156 -14.242 1 37.28 221 PRO B N 1
ATOM 4583 C CA . PRO B 1 221 ? -20.422 24.734 -13.641 1 37.28 221 PRO B CA 1
ATOM 4584 C C . PRO B 1 221 ? -21.641 24.625 -14.547 1 37.28 221 PRO B C 1
ATOM 4586 O O . PRO B 1 221 ? -22.656 25.312 -14.328 1 37.28 221 PRO B O 1
ATOM 4589 N N . ASP B 1 222 ? -21.828 23.719 -15.367 1 34.19 222 ASP B N 1
ATOM 4590 C CA . ASP B 1 222 ? -23.094 23.938 -16.031 1 34.19 222 ASP B CA 1
ATOM 4591 C C . ASP B 1 222 ? -24.266 23.797 -15.055 1 34.19 222 ASP B C 1
ATOM 4593 O O . ASP B 1 222 ? -24.766 22.703 -14.828 1 34.19 222 ASP B O 1
ATOM 4597 N N . LEU B 1 223 ? -24.281 24.484 -13.789 1 32.03 223 LEU B N 1
ATOM 4598 C CA . LEU B 1 223 ? -25.547 24.75 -13.117 1 32.03 223 LEU B CA 1
ATOM 4599 C C . LEU B 1 223 ? -26.578 25.281 -14.102 1 32.03 223 LEU B C 1
ATOM 4601 O O . LEU B 1 223 ? -27.703 25.609 -13.703 1 32.03 223 LEU B O 1
ATOM 4605 N N . ASN B 1 224 ? -26.234 25.812 -15.258 1 30.16 224 ASN B N 1
ATOM 4606 C CA . ASN B 1 224 ? -27.328 26.516 -15.898 1 30.16 224 ASN B CA 1
ATOM 4607 C C . ASN B 1 224 ? -28.359 25.531 -16.469 1 30.16 224 ASN B C 1
ATOM 4609 O O . ASN B 1 224 ? -28.5 25.422 -17.688 1 30.16 224 ASN B O 1
ATOM 4613 N N . SER B 1 225 ? -28.453 24.312 -16.125 1 28.91 225 SER B N 1
ATOM 4614 C CA . SER B 1 225 ? -29.688 23.812 -16.703 1 28.91 225 SER B CA 1
ATOM 4615 C C . SER B 1 225 ? -30.906 24.578 -16.203 1 28.91 225 SER B C 1
ATOM 4617 O O . SER B 1 225 ? -31.281 24.453 -15.031 1 28.91 225 SER B O 1
ATOM 4619 N N . SER B 1 226 ? -31.062 25.875 -16.562 1 26.86 226 SER B N 1
ATOM 4620 C CA . SER B 1 226 ? -32.281 26.688 -16.625 1 26.86 226 SER B CA 1
ATOM 4621 C C . SER B 1 226 ? -33.469 25.859 -17.141 1 26.86 226 SER B C 1
ATOM 4623 O O . SER B 1 226 ? -33.531 25.562 -18.328 1 26.86 226 SER B O 1
ATOM 4625 N N . THR B 1 227 ? -33.844 24.719 -16.609 1 26.28 227 THR B N 1
ATOM 4626 C CA . THR B 1 227 ? -35.281 24.562 -16.922 1 26.28 227 THR B CA 1
ATOM 4627 C C . THR B 1 227 ? -36.062 25.828 -16.578 1 26.28 227 THR B C 1
ATOM 4629 O O . THR B 1 227 ? -36.062 26.266 -15.422 1 26.28 227 THR B O 1
ATOM 4632 N N . ASP B 1 228 ? -36.281 26.781 -17.516 1 25.25 228 ASP B N 1
ATOM 4633 C CA . ASP B 1 228 ? -37.094 27.969 -17.75 1 25.25 228 ASP B CA 1
ATOM 4634 C C . ASP B 1 228 ? -38.531 27.766 -17.203 1 25.25 228 ASP B C 1
ATOM 4636 O O . ASP B 1 228 ? -39.5 28.031 -17.906 1 25.25 228 ASP B O 1
ATOM 4640 N N . GLN B 1 229 ? -38.969 26.828 -16.344 1 25.7 229 GLN B N 1
ATOM 4641 C CA . GLN B 1 229 ? -40.375 27.188 -16.094 1 25.7 229 GLN B CA 1
ATOM 4642 C C . GLN B 1 229 ? -40.469 28.594 -15.516 1 25.7 229 GLN B C 1
ATOM 4644 O O . GLN B 1 229 ? -39.688 28.984 -14.648 1 25.7 229 GLN B O 1
ATOM 4649 N N . HIS B 1 230 ? -41.062 29.625 -16.234 1 24.94 230 HIS B N 1
ATOM 4650 C CA . HIS B 1 230 ? -41.5 31.016 -16.188 1 24.94 230 HIS B CA 1
ATOM 4651 C C . HIS B 1 230 ? -42.125 31.359 -14.836 1 24.94 230 HIS B C 1
ATOM 4653 O O . HIS B 1 230 ? -43.156 32.031 -14.781 1 24.94 230 HIS B O 1
ATOM 4659 N N . VAL B 1 231 ? -42.031 30.672 -13.711 1 24.41 231 VAL B N 1
ATOM 4660 C CA . VAL B 1 231 ? -42.938 31.312 -12.773 1 24.41 231 VAL B CA 1
ATOM 4661 C C . VAL B 1 231 ? -42.531 32.75 -12.547 1 24.41 231 VAL B C 1
ATOM 4663 O O . VAL B 1 231 ? -41.312 33.062 -12.477 1 24.41 231 VAL B O 1
ATOM 4666 N N . SER B 1 232 ? -43.281 33.75 -12.891 1 24.11 232 SER B N 1
ATOM 4667 C CA . SER B 1 232 ? -43.406 35.219 -12.82 1 24.11 232 SER B CA 1
ATOM 4668 C C . SER B 1 232 ? -43.031 35.719 -11.438 1 24.11 232 SER B C 1
ATOM 4670 O O . SER B 1 232 ? -43.219 36.906 -11.141 1 24.11 232 SER B O 1
ATOM 4672 N N . SER B 1 233 ? -42.531 34.906 -10.516 1 24.22 233 SER B N 1
ATOM 4673 C CA . SER B 1 233 ? -42.719 35.656 -9.266 1 24.22 233 SER B CA 1
ATOM 4674 C C . SER B 1 233 ? -41.969 36.969 -9.289 1 24.22 233 SER B C 1
ATOM 4676 O O . SER B 1 233 ? -41.031 37.156 -10.07 1 24.22 233 SER B O 1
ATOM 4678 N N . GLU B 1 234 ? -42.406 37.938 -8.453 1 26.55 234 GLU B N 1
ATOM 4679 C CA . GLU B 1 234 ? -42.219 39.344 -8.078 1 26.55 234 GLU B CA 1
ATOM 4680 C C . GLU B 1 234 ? -40.75 39.594 -7.707 1 26.55 234 GLU B C 1
ATOM 4682 O O . GLU B 1 234 ? -40.062 38.688 -7.258 1 26.55 234 GLU B O 1
ATOM 4687 N N . LYS B 1 235 ? -40.25 40.812 -8.031 1 27.89 235 LYS B N 1
ATOM 4688 C CA . LYS B 1 235 ? -39.031 41.625 -8.211 1 27.89 235 LYS B CA 1
ATOM 4689 C C . LYS B 1 235 ? -38.25 41.75 -6.902 1 27.89 235 LYS B C 1
ATOM 4691 O O . LYS B 1 235 ? -38 42.844 -6.426 1 27.89 235 LYS B O 1
ATOM 4696 N N . GLY B 1 236 ? -38.594 41 -5.809 1 26.58 236 GLY B N 1
ATOM 4697 C CA . GLY B 1 236 ? -37.938 41.688 -4.719 1 26.58 236 GLY B CA 1
ATOM 4698 C C . GLY B 1 236 ? -36.438 41.781 -4.926 1 26.58 236 GLY B C 1
ATOM 4699 O O . GLY B 1 236 ? -35.844 41.031 -5.719 1 26.58 236 GLY B O 1
ATOM 4700 N N . LYS B 1 237 ? -35.812 43 -4.547 1 31.14 237 LYS B N 1
ATOM 4701 C CA . LYS B 1 237 ? -34.438 43.5 -4.594 1 31.14 237 LYS B CA 1
ATOM 4702 C C . LYS B 1 237 ? -33.438 42.438 -4.148 1 31.14 237 LYS B C 1
ATOM 4704 O O . LYS B 1 237 ? -33.469 42 -2.994 1 31.14 237 LYS B O 1
ATOM 4709 N N . GLY B 1 238 ? -33.281 41.438 -4.98 1 26.38 238 GLY B N 1
ATOM 4710 C CA . GLY B 1 238 ? -32.375 40.344 -4.707 1 26.38 238 GLY B CA 1
ATOM 4711 C C . GLY B 1 238 ? -30.984 40.781 -4.293 1 26.38 238 GLY B C 1
ATOM 4712 O O . GLY B 1 238 ? -30.359 41.594 -4.965 1 26.38 238 GLY B O 1
ATOM 4713 N N . VAL B 1 239 ? -30.75 41.031 -2.922 1 29.25 239 VAL B N 1
ATOM 4714 C CA . VAL B 1 239 ? -29.422 41.156 -2.342 1 29.25 239 VAL B CA 1
ATOM 4715 C C . VAL B 1 239 ? -28.406 40.344 -3.135 1 29.25 239 VAL B C 1
ATOM 4717 O O . VAL B 1 239 ? -28.672 39.188 -3.445 1 29.25 239 VAL B O 1
ATOM 4720 N N . SER B 1 240 ? -27.766 41.062 -4.059 1 28.42 240 SER B N 1
ATOM 4721 C CA . SER B 1 240 ? -26.594 40.5 -4.762 1 28.42 240 SER B CA 1
ATOM 4722 C C . SER B 1 240 ? -25.797 39.562 -3.869 1 28.42 240 SER B C 1
ATOM 4724 O O . SER B 1 240 ? -25.328 39.969 -2.797 1 28.42 240 SER B O 1
ATOM 4726 N N . GLU B 1 241 ? -26.312 38.406 -3.592 1 30.97 241 GLU B N 1
ATOM 4727 C CA . GLU B 1 241 ? -25.453 37.406 -2.975 1 30.97 241 GLU B CA 1
ATOM 4728 C C . GLU B 1 241 ? -24.016 37.562 -3.443 1 30.97 241 GLU B C 1
ATOM 4730 O O . GLU B 1 241 ? -23.75 37.625 -4.645 1 30.97 241 GLU B O 1
ATOM 4735 N N . ASN B 1 242 ? -23.219 38.406 -2.703 1 30.72 242 ASN B N 1
ATOM 4736 C CA . ASN B 1 242 ? -21.766 38.438 -2.83 1 30.72 242 ASN B CA 1
ATOM 4737 C C . ASN B 1 242 ? -21.219 37.125 -3.377 1 30.72 242 ASN B C 1
ATOM 4739 O O . ASN B 1 242 ? -21.391 36.062 -2.758 1 30.72 242 ASN B O 1
ATOM 4743 N N . LYS B 1 243 ? -21.203 36.938 -4.664 1 33.06 243 LYS B N 1
ATOM 4744 C CA . LYS B 1 243 ? -20.406 35.969 -5.391 1 33.06 243 LYS B CA 1
ATOM 4745 C C . LYS B 1 243 ? -19.078 35.719 -4.691 1 33.06 243 LYS B C 1
ATOM 4747 O O . LYS B 1 243 ? -18.109 36.438 -4.914 1 33.06 243 LYS B O 1
ATOM 4752 N N . GLY B 1 244 ? -19.109 35.562 -3.408 1 32.09 244 GLY B N 1
ATOM 4753 C CA . GLY B 1 244 ? -17.812 35.125 -2.979 1 32.09 244 GLY B CA 1
ATOM 4754 C C . GLY B 1 244 ? -17.078 34.312 -4.039 1 32.09 244 GLY B C 1
ATOM 4755 O O . GLY B 1 244 ? -17.656 33.375 -4.625 1 32.09 244 GLY B O 1
ATOM 4756 N N . GLU B 1 245 ? -16.234 34.906 -4.82 1 35.72 245 GLU B N 1
ATOM 4757 C CA . GLU B 1 245 ? -15.273 34.312 -5.746 1 35.72 245 GLU B CA 1
ATOM 4758 C C . GLU B 1 245 ? -14.922 32.875 -5.32 1 35.72 245 GLU B C 1
ATOM 4760 O O . GLU B 1 245 ? -14.43 32.656 -4.211 1 35.72 245 GLU B O 1
ATOM 4765 N N . ASN B 1 246 ? -15.719 31.891 -5.535 1 41.16 246 ASN B N 1
ATOM 4766 C CA . ASN B 1 246 ? -15.305 30.5 -5.465 1 41.16 246 ASN B CA 1
ATOM 4767 C C . ASN B 1 246 ? -13.812 30.328 -5.754 1 41.16 246 ASN B C 1
ATOM 4769 O O . ASN B 1 246 ? -13.383 30.469 -6.898 1 41.16 246 ASN B O 1
ATOM 4773 N N . VAL B 1 247 ? -12.953 30.922 -5.016 1 45.66 247 VAL B N 1
ATOM 4774 C CA . VAL B 1 247 ? -11.531 30.609 -5.152 1 45.66 247 VAL B CA 1
ATOM 4775 C C . VAL B 1 247 ? -11.359 29.172 -5.602 1 45.66 247 VAL B C 1
ATOM 4777 O O . VAL B 1 247 ? -11.688 28.234 -4.859 1 45.66 247 VAL B O 1
ATOM 4780 N N . LYS B 1 248 ? -11.5 28.953 -6.844 1 55.22 248 LYS B N 1
ATOM 4781 C CA . LYS B 1 248 ? -11.219 27.656 -7.469 1 55.22 248 LYS B CA 1
ATOM 4782 C C . LYS B 1 248 ? -9.875 27.109 -7.016 1 55.22 248 LYS B C 1
ATOM 4784 O O . LYS B 1 248 ? -8.852 27.781 -7.129 1 55.22 248 LYS B O 1
ATOM 4789 N N . GLY B 1 249 ? -9.805 26.172 -6.078 1 61.66 249 GLY B N 1
ATOM 4790 C CA . GLY B 1 249 ? -8.57 25.5 -5.723 1 61.66 249 GLY B CA 1
ATOM 4791 C C . GLY B 1 249 ? -7.742 25.094 -6.93 1 61.66 249 GLY B C 1
ATOM 4792 O O . GLY B 1 249 ? -8.172 25.281 -8.07 1 61.66 249 GLY B O 1
ATOM 4793 N N . PRO B 1 250 ? -6.441 24.891 -6.781 1 72.88 250 PRO B N 1
ATOM 4794 C CA . PRO B 1 250 ? -5.566 24.484 -7.887 1 72.88 250 PRO B CA 1
ATOM 4795 C C . PRO B 1 250 ? -6.102 23.281 -8.656 1 72.88 250 PRO B C 1
ATOM 4797 O O . PRO B 1 250 ? -6.824 22.453 -8.086 1 72.88 250 PRO B O 1
ATOM 4800 N N . ASP B 1 251 ? -5.898 23.266 -9.93 1 82.81 251 ASP B N 1
ATOM 4801 C CA . ASP B 1 251 ? -6.254 22.141 -10.781 1 82.81 251 ASP B CA 1
ATOM 4802 C C . ASP B 1 251 ? -5.523 20.875 -10.336 1 82.81 251 ASP B C 1
ATOM 4804 O O . ASP B 1 251 ? -4.344 20.922 -9.977 1 82.81 251 ASP B O 1
ATOM 4808 N N . PRO B 1 252 ? -6.223 19.812 -10.398 1 89.25 252 PRO B N 1
ATOM 4809 C CA . PRO B 1 252 ? -5.586 18.562 -9.977 1 89.25 252 PRO B CA 1
ATOM 4810 C C . PRO B 1 252 ? -4.547 18.062 -10.977 1 89.25 252 PRO B C 1
ATOM 4812 O O . PRO B 1 252 ? -4.691 18.281 -12.18 1 89.25 252 PRO B O 1
ATOM 4815 N N . ILE B 1 253 ? -3.514 17.531 -10.5 1 93.06 253 ILE B N 1
ATOM 4816 C CA . ILE B 1 253 ? -2.52 16.828 -11.305 1 93.06 253 ILE B CA 1
ATOM 4817 C C . ILE B 1 253 ? -2.902 15.359 -11.438 1 93.06 253 ILE B C 1
ATOM 4819 O O . ILE B 1 253 ? -2.984 14.641 -10.43 1 93.06 253 ILE B O 1
ATOM 4823 N N . ILE B 1 254 ? -3.207 14.938 -12.648 1 92.94 254 ILE B N 1
ATOM 4824 C CA . ILE B 1 254 ? -3.588 13.547 -12.891 1 92.94 254 ILE B CA 1
ATOM 4825 C C . ILE B 1 254 ? -2.484 12.844 -13.672 1 92.94 254 ILE B C 1
ATOM 4827 O O . ILE B 1 254 ? -2.092 13.289 -14.75 1 92.94 254 ILE B O 1
ATOM 4831 N N . ILE B 1 255 ? -1.997 11.766 -13.164 1 95 255 ILE B N 1
ATOM 4832 C CA . ILE B 1 255 ? -0.92 11.016 -13.797 1 95 255 ILE B CA 1
ATOM 4833 C C . ILE B 1 255 ? -1.392 9.594 -14.094 1 95 255 ILE B C 1
ATOM 4835 O O . ILE B 1 255 ? -1.35 8.727 -13.219 1 95 255 ILE B O 1
ATOM 4839 N N . PRO B 1 256 ? -1.787 9.312 -15.289 1 95.06 256 PRO B N 1
ATOM 4840 C CA . PRO B 1 256 ? -2.148 7.949 -15.672 1 95.06 256 PRO B CA 1
ATOM 4841 C C . PRO B 1 256 ? -0.935 7.094 -16.031 1 95.06 256 PRO B C 1
ATOM 4843 O O . PRO B 1 256 ? -0.055 7.547 -16.766 1 95.06 256 PRO B O 1
ATOM 4846 N N . LEU B 1 257 ? -0.87 5.941 -15.461 1 95.75 257 LEU B N 1
ATOM 4847 C CA . LEU B 1 257 ? 0.167 4.961 -15.773 1 95.75 257 LEU B CA 1
ATOM 4848 C C . LEU B 1 257 ? -0.447 3.654 -16.266 1 95.75 257 LEU B C 1
ATOM 4850 O O . LEU B 1 257 ? -1.264 3.049 -15.562 1 95.75 257 LEU B O 1
ATOM 4854 N N . ILE B 1 258 ? -0.132 3.289 -17.438 1 95.94 258 ILE B N 1
ATOM 4855 C CA . ILE B 1 258 ? -0.545 1.99 -17.953 1 95.94 258 ILE B CA 1
ATOM 4856 C C . ILE B 1 258 ? 0.628 1.015 -17.906 1 95.94 258 ILE B C 1
ATOM 4858 O O . ILE B 1 258 ? 1.696 1.285 -18.453 1 95.94 258 ILE B O 1
ATOM 4862 N N . LEU B 1 259 ? 0.389 -0.085 -17.203 1 94.94 259 LEU B N 1
ATOM 4863 C CA . LEU B 1 259 ? 1.482 -1.036 -17.031 1 94.94 259 LEU B CA 1
ATOM 4864 C C . LEU B 1 259 ? 1.416 -2.133 -18.094 1 94.94 259 LEU B C 1
ATOM 4866 O O . LEU B 1 259 ? 0.327 -2.559 -18.484 1 94.94 259 LEU B O 1
ATOM 4870 N N . ASN B 1 260 ? 2.566 -2.506 -18.484 1 90.81 260 ASN B N 1
ATOM 4871 C CA . ASN B 1 260 ? 2.756 -3.615 -19.406 1 90.81 260 ASN B CA 1
ATOM 4872 C C . ASN B 1 260 ? 3.867 -4.551 -18.953 1 90.81 260 ASN B C 1
ATOM 4874 O O . ASN B 1 260 ? 4.746 -4.148 -18.188 1 90.81 260 ASN B O 1
ATOM 4878 N N . MET B 1 261 ? 3.703 -5.77 -19.25 1 86.62 261 MET B N 1
ATOM 4879 C CA . MET B 1 261 ? 4.719 -6.777 -18.969 1 86.62 261 MET B CA 1
ATOM 4880 C C . MET B 1 261 ? 4.992 -7.637 -20.203 1 86.62 261 MET B C 1
ATOM 4882 O O . MET B 1 261 ? 4.098 -7.855 -21.016 1 86.62 261 MET B O 1
ATOM 4886 N N . ALA B 1 262 ? 6.297 -8.016 -20.281 1 81.38 262 ALA B N 1
ATOM 4887 C CA . ALA B 1 262 ? 6.645 -8.898 -21.391 1 81.38 262 ALA B CA 1
ATOM 4888 C C . ALA B 1 262 ? 5.746 -10.133 -21.406 1 81.38 262 ALA B C 1
ATOM 4890 O O . ALA B 1 262 ? 5.434 -10.695 -20.359 1 81.38 262 ALA B O 1
ATOM 4891 N N . GLN B 1 263 ? 5.422 -10.523 -22.641 1 80.5 263 GLN B N 1
ATOM 4892 C CA . GLN B 1 263 ? 4.43 -11.578 -22.828 1 80.5 263 GLN B CA 1
ATOM 4893 C C . GLN B 1 263 ? 4.844 -12.852 -22.094 1 80.5 263 GLN B C 1
ATOM 4895 O O . GLN B 1 263 ? 4.023 -13.492 -21.438 1 80.5 263 GLN B O 1
ATOM 4900 N N . PHE B 1 264 ? 6.066 -13.172 -22.266 1 77.19 264 PHE B N 1
ATOM 4901 C CA . PHE B 1 264 ? 6.551 -14.414 -21.672 1 77.19 264 PHE B CA 1
ATOM 4902 C C . PHE B 1 264 ? 6.391 -14.391 -20.156 1 77.19 264 PHE B C 1
ATOM 4904 O O . PHE B 1 264 ? 5.879 -15.344 -19.562 1 77.19 264 PHE B O 1
ATOM 4911 N N . GLU B 1 265 ? 6.824 -13.344 -19.578 1 79.19 265 GLU B N 1
ATOM 4912 C CA . GLU B 1 265 ? 6.746 -13.219 -18.125 1 79.19 265 GLU B CA 1
ATOM 4913 C C . GLU B 1 265 ? 5.301 -13.125 -17.656 1 79.19 265 GLU B C 1
ATOM 4915 O O . GLU B 1 265 ? 4.922 -13.758 -16.656 1 79.19 265 GLU B O 1
ATOM 4920 N N . HIS B 1 266 ? 4.555 -12.367 -18.344 1 86 266 HIS B N 1
ATOM 4921 C CA . HIS B 1 266 ? 3.158 -12.172 -17.969 1 86 266 HIS B CA 1
ATOM 4922 C C . HIS B 1 266 ? 2.391 -13.492 -18.016 1 86 266 HIS B C 1
ATOM 4924 O O . HIS B 1 266 ? 1.611 -13.797 -17.109 1 86 266 HIS B O 1
ATOM 4930 N N . GLN B 1 267 ? 2.641 -14.219 -19.031 1 83.5 267 GLN B N 1
ATOM 4931 C CA . GLN B 1 267 ? 1.961 -15.5 -19.172 1 83.5 267 GLN B CA 1
ATOM 4932 C C . GLN B 1 267 ? 2.311 -16.438 -18.031 1 83.5 267 GLN B C 1
ATOM 4934 O O . GLN B 1 267 ? 1.446 -17.172 -17.531 1 83.5 267 GLN B O 1
ATOM 4939 N N . ALA B 1 268 ? 3.516 -16.438 -17.719 1 77.25 268 ALA B N 1
ATOM 4940 C CA . ALA B 1 268 ? 3.949 -17.281 -16.625 1 77.25 268 ALA B CA 1
ATOM 4941 C C . ALA B 1 268 ? 3.242 -16.906 -15.32 1 77.25 268 ALA B C 1
ATOM 4943 O O . ALA B 1 268 ? 2.803 -17.781 -14.57 1 77.25 268 ALA B O 1
ATOM 4944 N N . LEU B 1 269 ? 3.111 -15.656 -15.102 1 81.56 269 LEU B N 1
ATOM 4945 C CA . LEU B 1 269 ? 2.467 -15.172 -13.883 1 81.56 269 LEU B CA 1
ATOM 4946 C C . LEU B 1 269 ? 0.97 -15.461 -13.914 1 81.56 269 LEU B C 1
ATOM 4948 O O . LEU B 1 269 ? 0.385 -15.82 -12.883 1 81.56 269 LEU B O 1
ATOM 4952 N N . LEU B 1 270 ? 0.389 -15.336 -15.062 1 84.25 270 LEU B N 1
ATOM 4953 C CA . LEU B 1 270 ? -1.036 -15.617 -15.203 1 84.25 270 LEU B CA 1
ATOM 4954 C C . LEU B 1 270 ? -1.332 -17.094 -14.938 1 84.25 270 LEU B C 1
ATOM 4956 O O . LEU B 1 270 ? -2.312 -17.422 -14.258 1 84.25 270 LEU B O 1
ATOM 4960 N N . GLU B 1 271 ? -0.537 -17.875 -15.469 1 78.44 271 GLU B N 1
ATOM 4961 C CA . GL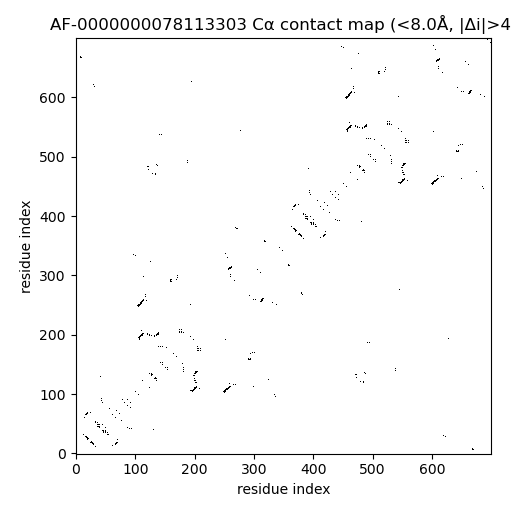U B 1 271 ? -0.73 -19.312 -15.281 1 78.44 271 GLU B CA 1
ATOM 4962 C C . GLU B 1 271 ? -0.665 -19.688 -13.797 1 78.44 271 GLU B C 1
ATOM 4964 O O . GLU B 1 271 ? -1.479 -20.469 -13.32 1 78.44 271 GLU B O 1
ATOM 4969 N N . GLU B 1 272 ? 0.235 -19.125 -13.188 1 72.62 272 GLU B N 1
ATOM 4970 C CA . GLU B 1 272 ? 0.335 -19.359 -11.75 1 72.62 272 GLU B CA 1
ATOM 4971 C C . GLU B 1 272 ? -0.89 -18.812 -11.016 1 72.62 272 GLU B C 1
ATOM 4973 O O . GLU B 1 272 ? -1.407 -19.469 -10.109 1 72.62 272 GLU B O 1
ATOM 4978 N N . TRP B 1 273 ? -1.245 -17.688 -11.438 1 74.75 273 TRP B N 1
ATOM 4979 C CA . TRP B 1 273 ? -2.379 -17.016 -10.805 1 74.75 273 TRP B CA 1
ATOM 4980 C C . TRP B 1 273 ? -3.664 -17.812 -11.016 1 74.75 273 TRP B C 1
ATOM 4982 O O . TRP B 1 273 ? -4.461 -17.969 -10.086 1 74.75 273 TRP B O 1
ATOM 4992 N N . PHE B 1 274 ? -3.875 -18.312 -12.227 1 73.62 274 PHE B N 1
ATOM 4993 C CA . PHE B 1 274 ? -5.059 -19.109 -12.531 1 73.62 274 PHE B CA 1
ATOM 4994 C C . PHE B 1 274 ? -5.098 -20.375 -11.672 1 73.62 274 PHE B C 1
ATOM 4996 O O . PHE B 1 274 ? -6.164 -20.781 -11.211 1 73.62 274 PHE B O 1
ATOM 5003 N N . SER B 1 275 ? -3.994 -20.922 -11.57 1 67.06 275 SER B N 1
ATOM 5004 C CA . SER B 1 275 ? -3.912 -22.156 -10.781 1 67.06 275 SER B CA 1
ATOM 5005 C C . SER B 1 275 ? -4.293 -21.906 -9.328 1 67.06 275 SER B C 1
ATOM 5007 O O . SER B 1 275 ? -4.867 -22.781 -8.68 1 67.06 275 SER B O 1
ATOM 5009 N N . SER B 1 276 ? -3.949 -20.797 -8.898 1 62.75 276 SER B N 1
ATOM 5010 C CA . SER B 1 276 ? -4.266 -20.438 -7.52 1 62.75 276 SER B CA 1
ATOM 5011 C C . SER B 1 276 ? -5.742 -20.094 -7.359 1 62.75 276 SER B C 1
ATOM 5013 O O . SER B 1 276 ? -6.309 -20.266 -6.277 1 62.75 276 SER B O 1
ATOM 5015 N N . CYS B 1 277 ? -6.234 -19.453 -8.375 1 58.75 277 CYS B N 1
ATOM 5016 C CA . CYS B 1 277 ? -7.648 -19.094 -8.344 1 58.75 277 CYS B CA 1
ATOM 5017 C C . CYS B 1 277 ? -8.531 -20.312 -8.586 1 58.75 277 CYS B C 1
ATOM 5019 O O . CYS B 1 277 ? -9.648 -20.391 -8.062 1 58.75 277 CYS B O 1
ATOM 5021 N N . THR B 1 278 ? -8.25 -21.172 -9.648 1 51.25 278 THR B N 1
ATOM 5022 C CA . THR B 1 278 ? -9.07 -22.266 -10.18 1 51.25 278 THR B CA 1
ATOM 5023 C C . THR B 1 278 ? -9.305 -23.328 -9.117 1 51.25 278 THR B C 1
ATOM 5025 O O . THR B 1 278 ? -10.164 -24.203 -9.281 1 51.25 278 THR B O 1
ATOM 5028 N N . CYS B 1 279 ? -8.422 -23.547 -8.172 1 44.94 279 CYS B N 1
ATOM 5029 C CA . CYS B 1 279 ? -8.852 -24.641 -7.301 1 44.94 279 CYS B CA 1
ATOM 5030 C C . CYS B 1 279 ? -10.281 -24.422 -6.82 1 44.94 279 CYS B C 1
ATOM 5032 O O . CYS B 1 279 ? -10.875 -25.297 -6.203 1 44.94 279 CYS B O 1
ATOM 5034 N N . SER B 1 280 ? -10.609 -23.188 -6.895 1 44.94 280 SER B N 1
ATOM 5035 C CA . SER B 1 280 ? -12.047 -23.203 -6.645 1 44.94 280 SER B CA 1
ATOM 5036 C C . SER B 1 280 ? -12.82 -23.703 -7.859 1 44.94 280 SER B C 1
ATOM 5038 O O . SER B 1 280 ? -12.359 -23.562 -8.992 1 44.94 280 SER B O 1
ATOM 5040 N N . ASP B 1 281 ? -13.516 -24.781 -7.824 1 46.06 281 ASP B N 1
ATOM 5041 C CA . ASP B 1 281 ? -14.289 -25.625 -8.734 1 46.06 281 ASP B CA 1
ATOM 5042 C C . ASP B 1 281 ? -14.609 -24.875 -10.031 1 46.06 281 ASP B C 1
ATOM 5044 O O . ASP B 1 281 ? -15.148 -25.469 -10.969 1 46.06 281 ASP B O 1
ATOM 5048 N N . LYS B 1 282 ? -14.406 -23.625 -10.125 1 51 282 LYS B N 1
ATOM 5049 C CA . LYS B 1 282 ? -15.211 -23 -11.172 1 51 282 LYS B CA 1
ATOM 5050 C C . LYS B 1 282 ? -14.438 -22.922 -12.484 1 51 282 LYS B C 1
ATOM 5052 O O . LYS B 1 282 ? -15.031 -22.891 -13.562 1 51 282 LYS B O 1
ATOM 5057 N N . TRP B 1 283 ? -13.125 -22.75 -12.406 1 50.94 283 TRP B N 1
ATOM 5058 C CA . TRP B 1 283 ? -12.562 -22.453 -13.719 1 50.94 283 TRP B CA 1
ATOM 5059 C C . TRP B 1 283 ? -11.695 -23.609 -14.211 1 50.94 283 TRP B C 1
ATOM 5061 O O . TRP B 1 283 ? -10.656 -23.922 -13.617 1 50.94 283 TRP B O 1
ATOM 5071 N N . GLN B 1 284 ? -12.18 -24.688 -14.898 1 50.12 284 GLN B N 1
ATOM 5072 C CA . GLN B 1 284 ? -11.477 -25.844 -15.453 1 50.12 284 GLN B CA 1
ATOM 5073 C C . GLN B 1 284 ? -10.352 -25.406 -16.391 1 50.12 284 GLN B C 1
ATOM 5075 O O . GLN B 1 284 ? -10.383 -24.297 -16.938 1 50.12 284 GLN B O 1
ATOM 5080 N N . VAL B 1 285 ? -9.172 -26.281 -16.672 1 53.19 285 VAL B N 1
ATOM 5081 C CA . VAL B 1 285 ? -7.949 -26.094 -17.438 1 53.19 285 VAL B CA 1
ATOM 5082 C C . VAL B 1 285 ? -8.273 -25.5 -18.797 1 53.19 285 VAL B C 1
ATOM 5084 O O . VAL B 1 285 ? -7.609 -24.562 -19.25 1 53.19 285 VAL B O 1
ATOM 5087 N N . GLN B 1 286 ? -9.039 -26.266 -19.781 1 53.5 286 GLN B N 1
ATOM 5088 C CA . GLN B 1 286 ? -9.422 -25.828 -21.125 1 53.5 286 GLN B CA 1
ATOM 5089 C C . GLN B 1 286 ? -9.875 -24.375 -21.141 1 53.5 286 GLN B C 1
ATOM 5091 O O . GLN B 1 286 ? -9.695 -23.672 -22.125 1 53.5 286 GLN B O 1
ATOM 5096 N N . ASP B 1 287 ? -9.859 -23.922 -19.969 1 75.19 287 ASP B N 1
ATOM 5097 C CA . ASP B 1 287 ? -10.5 -22.641 -19.688 1 75.19 287 ASP B CA 1
ATOM 5098 C C . ASP B 1 287 ? -9.461 -21.562 -19.344 1 75.19 287 ASP B C 1
ATOM 5100 O O . ASP B 1 287 ? -9.68 -20.375 -19.594 1 75.19 287 ASP B O 1
ATOM 5104 N N . ARG B 1 288 ? -8.148 -22.188 -19.578 1 78.12 288 ARG B N 1
ATOM 5105 C CA . ARG B 1 288 ? -7.113 -21.234 -19.219 1 78.12 288 ARG B CA 1
ATOM 5106 C C . ARG B 1 288 ? -6.715 -20.359 -20.406 1 78.12 288 ARG B C 1
ATOM 5108 O O . ARG B 1 288 ? -6.398 -19.188 -20.25 1 78.12 288 ARG B O 1
ATOM 5115 N N . ASP B 1 289 ? -6.719 -21.031 -21.562 1 83.5 289 ASP B N 1
ATOM 5116 C CA . ASP B 1 289 ? -6.398 -20.281 -22.781 1 83.5 289 ASP B CA 1
ATOM 5117 C C . ASP B 1 289 ? -7.406 -19.156 -23.016 1 83.5 289 ASP B C 1
ATOM 5119 O O . ASP B 1 289 ? -7.031 -18.062 -23.438 1 83.5 289 ASP B O 1
ATOM 5123 N N . LYS B 1 290 ? -8.547 -19.531 -22.797 1 87.44 290 LYS B N 1
ATOM 5124 C CA . LYS B 1 290 ? -9.594 -18.531 -22.953 1 87.44 290 LYS B CA 1
ATOM 5125 C C . LYS B 1 290 ? -9.43 -17.391 -21.938 1 87.44 290 LYS B C 1
ATOM 5127 O O . LYS B 1 290 ? -9.602 -16.219 -22.281 1 87.44 290 LYS B O 1
ATOM 5132 N N . LEU B 1 291 ? -9.07 -17.797 -20.797 1 88.44 291 LEU B N 1
ATOM 5133 C CA . LEU B 1 291 ? -8.852 -16.797 -19.75 1 88.44 291 LEU B CA 1
ATOM 5134 C C . LEU B 1 291 ? -7.703 -15.867 -20.125 1 88.44 291 LEU B C 1
ATOM 5136 O O . LEU B 1 291 ? -7.832 -14.641 -20 1 88.44 291 LEU B O 1
ATOM 5140 N N . THR B 1 292 ? -6.676 -16.469 -20.609 1 89.81 292 THR B N 1
ATOM 5141 C CA . THR B 1 292 ? -5.508 -15.688 -21.016 1 89.81 292 THR B CA 1
ATOM 5142 C C . THR B 1 292 ? -5.855 -14.766 -22.172 1 89.81 292 THR B C 1
ATOM 5144 O O . THR B 1 292 ? -5.387 -13.625 -22.234 1 89.81 292 THR B O 1
ATOM 5147 N N . SER B 1 293 ? -6.641 -15.297 -23.031 1 91.94 293 SER B N 1
ATOM 5148 C CA . SER B 1 293 ? -7.043 -14.508 -24.188 1 91.94 293 SER B CA 1
ATOM 5149 C C . SER B 1 293 ? -7.863 -13.289 -23.766 1 91.94 293 SER B C 1
ATOM 5151 O O . SER B 1 293 ? -7.688 -12.203 -24.312 1 91.94 293 SER B O 1
ATOM 5153 N N . ASN B 1 294 ? -8.766 -13.469 -22.875 1 93.12 294 ASN B N 1
ATOM 5154 C CA . ASN B 1 294 ? -9.562 -12.352 -22.375 1 93.12 294 ASN B CA 1
ATOM 5155 C C . ASN B 1 294 ? -8.68 -11.273 -21.75 1 93.12 294 ASN B C 1
ATOM 5157 O O . ASN B 1 294 ? -8.867 -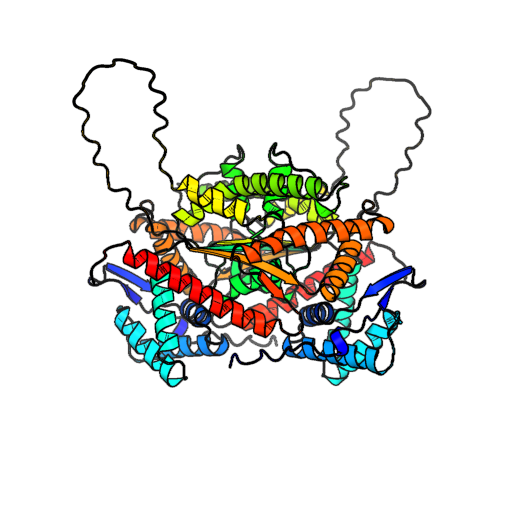10.086 -22 1 93.12 294 ASN B O 1
ATOM 5161 N N . VAL B 1 295 ? -7.699 -11.703 -20.953 1 93.31 295 VAL B N 1
ATOM 5162 C CA . VAL B 1 295 ? -6.781 -10.781 -20.297 1 93.31 295 VAL B CA 1
ATOM 5163 C C . VAL B 1 295 ? -5.977 -10.023 -21.359 1 93.31 295 VAL B C 1
ATOM 5165 O O . VAL B 1 295 ? -5.805 -8.805 -21.25 1 93.31 295 VAL B O 1
ATOM 5168 N N . LYS B 1 296 ? -5.582 -10.727 -22.328 1 93.5 296 LYS B N 1
ATOM 5169 C CA . LYS B 1 296 ? -4.789 -10.117 -23.391 1 93.5 296 LYS B CA 1
ATOM 5170 C C . LYS B 1 296 ? -5.602 -9.094 -24.172 1 93.5 296 LYS B C 1
ATOM 5172 O O . LYS B 1 296 ? -5.078 -8.047 -24.578 1 93.5 296 LYS B O 1
ATOM 5177 N N . MET B 1 297 ? -6.816 -9.398 -24.422 1 95.12 297 MET B N 1
ATOM 5178 C CA . MET B 1 297 ? -7.684 -8.477 -25.141 1 95.12 297 MET B CA 1
ATOM 5179 C C . MET B 1 297 ? -7.84 -7.164 -24.375 1 95.12 297 MET B C 1
ATOM 5181 O O . MET B 1 297 ? -7.781 -6.086 -24.969 1 95.12 297 MET B O 1
ATOM 5185 N N . ILE B 1 298 ? -8.016 -7.246 -23.109 1 95.94 298 ILE B N 1
ATOM 5186 C CA . ILE B 1 298 ? -8.141 -6.055 -22.266 1 95.94 298 ILE B CA 1
ATOM 5187 C C . ILE B 1 298 ? -6.816 -5.293 -22.266 1 95.94 298 ILE B C 1
ATOM 5189 O O . ILE B 1 298 ? -6.801 -4.062 -22.344 1 95.94 298 ILE B O 1
ATOM 5193 N N . GLN B 1 299 ? -5.758 -6.047 -22.156 1 94.5 299 GLN B N 1
ATOM 5194 C CA . GLN B 1 299 ? -4.438 -5.43 -22.172 1 94.5 299 GLN B CA 1
ATOM 5195 C C . GLN B 1 299 ? -4.195 -4.656 -23.453 1 94.5 299 GLN B C 1
ATOM 5197 O O . GLN B 1 299 ? -3.672 -3.541 -23.438 1 94.5 299 GLN B O 1
ATOM 5202 N N . ASP B 1 300 ? -4.527 -5.281 -24.547 1 93.94 300 ASP B N 1
ATOM 5203 C CA . ASP B 1 300 ? -4.355 -4.633 -25.844 1 93.94 300 ASP B CA 1
ATOM 5204 C C . ASP B 1 300 ? -5.188 -3.354 -25.922 1 93.94 300 ASP B C 1
ATOM 5206 O O . ASP B 1 300 ? -4.73 -2.346 -26.469 1 93.94 300 ASP B O 1
ATOM 5210 N N . TYR B 1 301 ? -6.332 -3.453 -25.453 1 95.44 301 TYR B N 1
ATOM 5211 C CA . TYR B 1 301 ? -7.188 -2.271 -25.406 1 95.44 301 TYR B CA 1
ATOM 5212 C C . TYR B 1 301 ? -6.527 -1.148 -24.625 1 95.44 301 TYR B C 1
ATOM 5214 O O . TYR B 1 301 ? -6.473 -0.006 -25.078 1 95.44 301 TYR B O 1
ATOM 5222 N N . LEU B 1 302 ? -5.977 -1.407 -23.453 1 94.56 302 LEU B N 1
ATOM 5223 C CA . LEU B 1 302 ? -5.348 -0.406 -22.594 1 94.56 302 LEU B CA 1
ATOM 5224 C C . LEU B 1 302 ? -4.086 0.15 -23.25 1 94.56 302 LEU B C 1
ATOM 5226 O O . LEU B 1 302 ? -3.801 1.345 -23.141 1 94.56 302 LEU B O 1
ATOM 5230 N N . HIS B 1 303 ? -3.426 -0.713 -23.922 1 92.94 303 HIS B N 1
ATOM 5231 C CA . HIS B 1 303 ? -2.184 -0.301 -24.562 1 92.94 303 HIS B CA 1
ATOM 5232 C C . HIS B 1 303 ? -2.457 0.628 -25.75 1 92.94 303 HIS B C 1
ATOM 5234 O O . HIS B 1 303 ? -1.568 1.367 -26.172 1 92.94 303 HIS B O 1
ATOM 5240 N N . SER B 1 304 ? -3.598 0.55 -26.266 1 91.56 304 SER B N 1
ATOM 5241 C CA . SER B 1 304 ? -3.943 1.383 -27.406 1 91.56 304 SER B CA 1
ATOM 5242 C C . SER B 1 304 ? -3.922 2.863 -27.047 1 91.56 304 SER B C 1
ATOM 5244 O O . SER B 1 304 ? -3.84 3.723 -27.922 1 91.56 304 SER B O 1
ATOM 5246 N N . PHE B 1 305 ? -3.9 3.127 -25.797 1 89.75 305 PHE B N 1
ATOM 5247 C CA . PHE B 1 305 ? -3.895 4.512 -25.344 1 89.75 305 PHE B CA 1
ATOM 5248 C C . PHE B 1 305 ? -2.5 5.113 -25.453 1 89.75 305 PHE B C 1
ATOM 5250 O O . PHE B 1 305 ? -2.33 6.332 -25.344 1 89.75 305 PHE B O 1
ATOM 5257 N N . ASP B 1 306 ? -1.55 4.258 -25.594 1 85.94 306 ASP B N 1
ATOM 5258 C CA . ASP B 1 306 ? -0.198 4.754 -25.828 1 85.94 306 ASP B CA 1
ATOM 5259 C C . ASP B 1 306 ? -0.167 5.73 -27 1 85.94 306 ASP B C 1
ATOM 5261 O O . ASP B 1 306 ? 0.52 6.754 -26.938 1 85.94 306 ASP B O 1
ATOM 5265 N N . SER B 1 307 ? -0.94 5.395 -27.984 1 83.06 307 SER B N 1
ATOM 5266 C CA . SER B 1 307 ? -1.008 6.227 -29.172 1 83.06 307 SER B CA 1
ATOM 5267 C C . SER B 1 307 ? -1.674 7.562 -28.875 1 83.06 307 SER B C 1
ATOM 5269 O O . SER B 1 307 ? -1.496 8.531 -29.625 1 83.06 307 SER B O 1
ATOM 5271 N N . LYS B 1 308 ? -2.385 7.633 -27.828 1 82.25 308 LYS B N 1
ATOM 5272 C CA . LYS B 1 308 ? -3.084 8.859 -27.453 1 82.25 308 LYS B CA 1
ATOM 5273 C C . LYS B 1 308 ? -2.25 9.695 -26.484 1 82.25 308 LYS B C 1
ATOM 5275 O O . LYS B 1 308 ? -2.742 10.672 -25.906 1 82.25 308 LYS B O 1
ATOM 5280 N N . GLY B 1 309 ? -1.049 9.227 -26.188 1 83.88 309 GLY B N 1
ATOM 5281 C CA . GLY B 1 309 ? -0.139 10.047 -25.406 1 83.88 309 GLY B CA 1
ATOM 5282 C C . GLY B 1 309 ? -0.046 9.609 -23.953 1 83.88 309 GLY B C 1
ATOM 5283 O O . GLY B 1 309 ? 0.639 10.242 -23.156 1 83.88 309 GLY B O 1
ATOM 5284 N N . LEU B 1 310 ? -0.737 8.555 -23.656 1 87.62 310 LEU B N 1
ATOM 5285 C CA . LEU B 1 310 ? -0.641 8.078 -22.281 1 87.62 310 LEU B CA 1
ATOM 5286 C C . LEU B 1 310 ? 0.594 7.203 -22.094 1 87.62 310 LEU B C 1
ATOM 5288 O O . LEU B 1 310 ? 1.018 6.516 -23.016 1 87.62 310 LEU B O 1
ATOM 5292 N N . THR B 1 311 ? 1.201 7.262 -20.922 1 85.81 311 THR B N 1
ATOM 5293 C CA . THR B 1 311 ? 2.451 6.566 -20.641 1 85.81 311 THR B CA 1
ATOM 5294 C C . THR B 1 311 ? 2.199 5.082 -20.391 1 85.81 311 THR B C 1
ATOM 5296 O O . THR B 1 311 ? 1.438 4.711 -19.5 1 85.81 311 THR B O 1
ATOM 5299 N N . VAL B 1 312 ? 2.822 4.281 -21.188 1 89.94 312 VAL B N 1
ATOM 5300 C CA . VAL B 1 312 ? 2.836 2.836 -20.984 1 89.94 312 VAL B CA 1
ATOM 5301 C C . VAL B 1 312 ? 4.184 2.406 -20.406 1 89.94 312 VAL B C 1
ATOM 5303 O O . VAL B 1 312 ? 5.23 2.646 -21 1 89.94 312 VAL B O 1
ATOM 5306 N N . LEU B 1 313 ? 4.137 1.857 -19.234 1 90.69 313 LEU B N 1
ATOM 5307 C CA . LEU B 1 313 ? 5.344 1.442 -18.531 1 90.69 313 LEU B CA 1
ATOM 5308 C C . LEU B 1 313 ? 5.578 -0.056 -18.688 1 90.69 313 LEU B C 1
ATOM 5310 O O . LEU B 1 313 ? 4.742 -0.865 -18.281 1 90.69 313 LEU B O 1
ATOM 5314 N N . ASN B 1 314 ? 6.672 -0.382 -19.25 1 87.31 314 ASN B N 1
ATOM 5315 C CA . ASN B 1 314 ? 7.055 -1.783 -19.391 1 87.31 314 ASN B CA 1
ATOM 5316 C C . ASN B 1 314 ? 7.801 -2.285 -18.156 1 87.31 314 ASN B C 1
ATOM 5318 O O . ASN B 1 314 ? 8.844 -1.741 -17.797 1 87.31 314 ASN B O 1
ATOM 5322 N N . LEU B 1 315 ? 7.223 -3.279 -17.562 1 85.06 315 LEU B N 1
ATOM 5323 C CA . LEU B 1 315 ? 7.824 -3.83 -16.344 1 85.06 315 LEU B CA 1
ATOM 5324 C C . LEU B 1 315 ? 8.523 -5.156 -16.641 1 85.06 315 LEU B C 1
ATOM 5326 O O . LEU B 1 315 ? 8.023 -5.957 -17.438 1 85.06 315 LEU B O 1
ATOM 5330 N N . SER B 1 316 ? 9.648 -5.219 -16.188 1 75.81 316 SER B N 1
ATOM 5331 C CA . SER B 1 316 ? 10.398 -6.469 -16.203 1 75.81 316 SER B CA 1
ATOM 5332 C C . SER B 1 316 ? 11.102 -6.719 -14.883 1 75.81 316 SER B C 1
ATOM 5334 O O . SER B 1 316 ? 11.508 -5.773 -14.203 1 75.81 316 SER B O 1
ATOM 5336 N N . ALA B 1 317 ? 11.172 -7.992 -14.508 1 65.75 317 ALA B N 1
ATOM 5337 C CA . ALA B 1 317 ? 11.844 -8.352 -13.258 1 65.75 317 ALA B CA 1
ATOM 5338 C C . ALA B 1 317 ? 13.312 -7.918 -13.281 1 65.75 317 ALA B C 1
ATOM 5340 O O . ALA B 1 317 ? 13.844 -7.461 -12.273 1 65.75 317 ALA B O 1
ATOM 5341 N N . ALA B 1 318 ? 13.875 -8 -14.406 1 66 318 ALA B N 1
ATOM 5342 C CA . ALA B 1 318 ? 15.305 -7.746 -14.555 1 66 318 ALA B CA 1
ATOM 5343 C C . ALA B 1 318 ? 15.609 -6.258 -14.414 1 66 318 ALA B C 1
ATOM 5345 O O . ALA B 1 318 ? 16.688 -5.883 -13.93 1 66 318 ALA B O 1
ATOM 5346 N N . THR B 1 319 ? 14.672 -5.453 -14.797 1 76.88 319 THR B N 1
ATOM 5347 C CA . THR B 1 319 ? 14.93 -4.016 -14.789 1 76.88 319 THR B CA 1
ATOM 5348 C C . THR B 1 319 ? 13.984 -3.305 -13.82 1 76.88 319 THR B C 1
ATOM 5350 O O . THR B 1 319 ? 13.703 -2.117 -13.992 1 76.88 319 THR B O 1
ATOM 5353 N N . PHE B 1 320 ? 13.539 -3.967 -12.883 1 79.62 320 PHE B N 1
ATOM 5354 C CA . PHE B 1 320 ? 12.508 -3.428 -12.016 1 79.62 320 PHE B CA 1
ATOM 5355 C C . PHE B 1 320 ? 13.016 -2.211 -11.25 1 79.62 320 PHE B C 1
ATOM 5357 O O . PHE B 1 320 ? 12.359 -1.169 -11.227 1 79.62 320 PHE B O 1
ATOM 5364 N N . ALA B 1 321 ? 14.227 -2.309 -10.68 1 79.31 321 ALA B N 1
ATOM 5365 C CA . ALA B 1 321 ? 14.789 -1.212 -9.898 1 79.31 321 ALA B CA 1
ATOM 5366 C C . ALA B 1 321 ? 15 0.028 -10.766 1 79.31 321 ALA B C 1
ATOM 5368 O O . ALA B 1 321 ? 14.688 1.145 -10.344 1 79.31 321 ALA B O 1
ATOM 5369 N N . GLN B 1 322 ? 15.461 -0.193 -11.906 1 85.62 322 GLN B N 1
ATOM 5370 C CA . GLN B 1 322 ? 15.688 0.905 -12.836 1 85.62 322 GLN B CA 1
ATOM 5371 C C . GLN B 1 322 ? 14.367 1.544 -13.266 1 85.62 322 GLN B C 1
ATOM 5373 O O . GLN B 1 322 ? 14.266 2.77 -13.359 1 85.62 322 GLN B O 1
ATOM 5378 N N . THR B 1 323 ? 13.43 0.717 -13.539 1 88 323 THR B N 1
ATOM 5379 C CA . THR B 1 323 ? 12.102 1.204 -13.906 1 88 323 THR B CA 1
ATOM 5380 C C . THR B 1 323 ? 11.5 2.041 -12.781 1 88 323 THR B C 1
ATOM 5382 O O . THR B 1 323 ? 10.891 3.082 -13.039 1 88 323 THR B O 1
ATOM 5385 N N . LEU B 1 324 ? 11.711 1.626 -11.562 1 88.69 324 LEU B N 1
ATOM 5386 C CA . LEU B 1 324 ? 11.195 2.357 -10.406 1 88.69 324 LEU B CA 1
ATOM 5387 C C . LEU B 1 324 ? 11.883 3.713 -10.273 1 88.69 324 LEU B C 1
ATOM 5389 O O . LEU B 1 324 ? 11.227 4.715 -9.961 1 88.69 324 LEU B O 1
ATOM 5393 N N . ASP B 1 325 ? 13.133 3.736 -10.5 1 90.69 325 ASP B N 1
ATOM 5394 C CA . ASP B 1 325 ? 13.875 4.992 -10.438 1 90.69 325 ASP B CA 1
ATOM 5395 C C . ASP B 1 325 ? 13.391 5.961 -11.516 1 90.69 325 ASP B C 1
ATOM 5397 O O . ASP B 1 325 ? 13.25 7.16 -11.266 1 90.69 325 ASP B O 1
ATOM 5401 N N . TRP B 1 326 ? 13.219 5.422 -12.641 1 92.88 326 TRP B N 1
ATOM 5402 C CA . TRP B 1 326 ? 12.68 6.234 -13.727 1 92.88 326 TRP B CA 1
ATOM 5403 C C . TRP B 1 326 ? 11.297 6.777 -13.367 1 92.88 326 TRP B C 1
ATOM 5405 O O . TRP B 1 326 ? 11.016 7.957 -13.586 1 92.88 326 TRP B O 1
ATOM 5415 N N . LEU B 1 327 ? 10.5 5.895 -12.922 1 94.44 327 LEU B N 1
ATOM 5416 C CA . LEU B 1 327 ? 9.141 6.266 -12.539 1 94.44 327 LEU B CA 1
ATOM 5417 C C . LEU B 1 327 ? 9.148 7.375 -11.492 1 94.44 327 LEU B C 1
ATOM 5419 O O . LEU B 1 327 ? 8.336 8.297 -11.547 1 94.44 327 LEU B O 1
ATOM 5423 N N . HIS B 1 328 ? 10.031 7.273 -10.508 1 94.62 328 HIS B N 1
ATOM 5424 C CA . HIS B 1 328 ? 10.195 8.305 -9.492 1 94.62 328 HIS B CA 1
ATOM 5425 C C . HIS B 1 328 ? 10.477 9.664 -10.125 1 94.62 328 HIS B C 1
ATOM 5427 O O . HIS B 1 328 ? 9.828 10.656 -9.781 1 94.62 328 HIS B O 1
ATOM 5433 N N . GLY B 1 329 ? 11.406 9.672 -11.016 1 94.38 329 GLY B N 1
ATOM 5434 C CA . GLY B 1 329 ? 11.727 10.898 -11.734 1 94.38 329 GLY B CA 1
ATOM 5435 C C . GLY B 1 329 ? 10.57 11.414 -12.578 1 94.38 329 GLY B C 1
ATOM 5436 O O . GLY B 1 329 ? 10.305 12.617 -12.602 1 94.38 329 GLY B O 1
ATOM 5437 N N . TYR B 1 330 ? 9.938 10.531 -13.227 1 95.69 330 TYR B N 1
ATOM 5438 C CA . TYR B 1 330 ? 8.82 10.875 -14.086 1 95.69 330 TYR B CA 1
ATOM 5439 C C . TYR B 1 330 ? 7.699 11.539 -13.289 1 95.69 330 TYR B C 1
ATOM 5441 O O . TYR B 1 330 ? 7.152 12.555 -13.711 1 95.69 330 TYR B O 1
ATOM 5449 N N . ILE B 1 331 ? 7.355 11.031 -12.148 1 96.12 331 ILE B N 1
ATOM 5450 C CA . ILE B 1 331 ? 6.281 11.562 -11.32 1 96.12 331 ILE B CA 1
ATOM 5451 C C . ILE B 1 331 ? 6.66 12.953 -10.812 1 96.12 331 ILE B C 1
ATOM 5453 O O . ILE B 1 331 ? 5.84 13.875 -10.828 1 96.12 331 ILE B O 1
ATOM 5457 N N . LEU B 1 332 ? 7.934 13.094 -10.375 1 96.06 332 LEU B N 1
ATOM 5458 C CA . LEU B 1 332 ? 8.398 14.406 -9.93 1 96.06 332 LEU B CA 1
ATOM 5459 C C . LEU B 1 332 ? 8.273 15.43 -11.047 1 96.06 332 LEU B C 1
ATOM 5461 O O . LEU B 1 332 ? 7.863 16.578 -10.812 1 96.06 332 LEU B O 1
ATOM 5465 N N . GLU B 1 333 ? 8.602 15.008 -12.195 1 95.25 333 GLU B N 1
ATOM 5466 C CA . GLU B 1 333 ? 8.508 15.891 -13.352 1 95.25 333 GLU B CA 1
ATOM 5467 C C . GLU B 1 333 ? 7.062 16.297 -13.625 1 95.25 333 GLU B C 1
ATOM 5469 O O . GLU B 1 333 ? 6.781 17.438 -13.969 1 95.25 333 GLU B O 1
ATOM 5474 N N . ARG B 1 334 ? 6.164 15.383 -13.57 1 94.56 334 ARG B N 1
ATOM 5475 C CA . ARG B 1 334 ? 4.75 15.672 -13.797 1 94.56 334 ARG B CA 1
ATOM 5476 C C . ARG B 1 334 ? 4.211 16.625 -12.734 1 94.56 334 ARG B C 1
ATOM 5478 O O . ARG B 1 334 ? 3.402 17.5 -13.031 1 94.56 334 ARG B O 1
ATOM 5485 N N . ILE B 1 335 ? 4.613 16.422 -11.5 1 94.38 335 ILE B N 1
ATOM 5486 C CA . ILE B 1 335 ? 4.199 17.328 -10.422 1 94.38 335 ILE B CA 1
ATOM 5487 C C . ILE B 1 335 ? 4.727 18.734 -10.688 1 94.38 335 ILE B C 1
ATOM 5489 O O . ILE B 1 335 ? 3.99 19.703 -10.547 1 94.38 335 ILE B O 1
ATOM 5493 N N . GLU B 1 336 ? 5.996 18.75 -11.086 1 93.81 336 GLU B N 1
ATOM 5494 C CA . GLU B 1 336 ? 6.598 20.047 -11.391 1 93.81 336 GLU B CA 1
ATOM 5495 C C . GLU B 1 336 ? 5.836 20.766 -12.508 1 93.81 336 GLU B C 1
ATOM 5497 O O . GLU B 1 336 ? 5.578 21.969 -12.414 1 93.81 336 GLU B O 1
ATOM 5502 N N . GLN B 1 337 ? 5.457 20.078 -13.516 1 92.5 337 GLN B N 1
ATOM 5503 C CA . GLN B 1 337 ? 4.703 20.625 -14.633 1 92.5 337 GLN B CA 1
ATOM 5504 C C . GLN B 1 337 ? 3.328 21.109 -14.188 1 92.5 337 GLN B C 1
ATOM 5506 O O . GLN B 1 337 ? 2.861 22.172 -14.617 1 92.5 337 GLN B O 1
ATOM 5511 N N . GLY B 1 338 ? 2.719 20.344 -13.359 1 89.56 338 GLY B N 1
ATOM 5512 C CA . GLY B 1 338 ? 1.414 20.719 -12.844 1 89.56 338 GLY B CA 1
ATOM 5513 C C . GLY B 1 338 ? 1.458 21.953 -11.969 1 89.56 338 GLY B C 1
ATOM 5514 O O . GLY B 1 338 ? 0.539 22.781 -12.008 1 89.56 338 GLY B O 1
ATOM 5515 N N . MET B 1 339 ? 2.49 22.094 -11.219 1 88.94 339 MET B N 1
ATOM 5516 C CA . MET B 1 339 ? 2.656 23.234 -10.32 1 88.94 339 MET B CA 1
ATOM 5517 C C . MET B 1 339 ? 2.908 24.516 -11.109 1 88.94 339 MET B C 1
ATOM 5519 O O . MET B 1 339 ? 2.506 25.594 -10.688 1 88.94 339 MET B O 1
ATOM 5523 N N . ARG B 1 340 ? 3.582 24.438 -12.148 1 82.38 340 ARG B N 1
ATOM 5524 C CA . ARG B 1 340 ? 3.852 25.594 -13 1 82.38 340 ARG B CA 1
ATOM 5525 C C . ARG B 1 340 ? 2.568 26.125 -13.633 1 82.38 340 ARG B C 1
ATOM 5527 O O . ARG B 1 340 ? 2.369 27.344 -13.734 1 82.38 340 ARG B O 1
ATOM 5534 N N . SER B 1 341 ? 1.77 25.219 -14.031 1 72.81 341 SER B N 1
ATOM 5535 C CA . SER B 1 341 ? 0.507 25.609 -14.648 1 72.81 341 SER B CA 1
ATOM 5536 C C . SER B 1 341 ? -0.416 26.281 -13.648 1 72.81 341 SER B C 1
ATOM 5538 O O . SER B 1 341 ? -1.15 27.219 -14 1 72.81 341 SER B O 1
ATOM 5540 N N . ALA B 1 342 ? -0.351 25.875 -12.391 1 64.19 342 ALA B N 1
ATOM 5541 C CA . ALA B 1 342 ? -1.188 26.438 -11.336 1 64.19 342 ALA B CA 1
ATOM 5542 C C . ALA B 1 342 ? -0.712 27.828 -10.945 1 64.19 342 ALA B C 1
ATOM 5544 O O . ALA B 1 342 ? -1.523 28.703 -10.617 1 64.19 342 ALA B O 1
ATOM 5545 N N . SER B 1 343 ? 0.614 27.953 -10.805 1 62.69 343 SER B N 1
ATOM 5546 C CA . SER B 1 343 ? 1.181 29.266 -10.469 1 62.69 343 SER B CA 1
ATOM 5547 C C . SER B 1 343 ? 0.925 30.281 -11.57 1 62.69 343 SER B C 1
ATOM 5549 O O . SER B 1 343 ? 0.775 31.469 -11.297 1 62.69 343 SER B O 1
ATOM 5551 N N . ASN B 1 344 ? 1.003 29.812 -12.789 1 54.62 344 ASN B N 1
ATOM 5552 C CA . ASN B 1 344 ? 0.722 30.75 -13.875 1 54.62 344 ASN B CA 1
ATOM 5553 C C . ASN B 1 344 ? -0.733 31.203 -13.859 1 54.62 344 ASN B C 1
ATOM 5555 O O . ASN B 1 344 ? -1.037 32.344 -14.242 1 54.62 344 ASN B O 1
ATOM 5559 N N . GLU B 1 345 ? -1.604 30.281 -13.414 1 47.88 345 GLU B N 1
ATOM 5560 C CA . GLU B 1 345 ? -3.004 30.703 -13.391 1 47.88 345 GLU B CA 1
ATOM 5561 C C . GLU B 1 345 ? -3.291 31.609 -12.195 1 47.88 345 GLU B C 1
ATOM 5563 O O . GLU B 1 345 ? -4.207 32.438 -12.242 1 47.88 345 GLU B O 1
ATOM 5568 N N . ASN B 1 346 ? -2.703 31.188 -10.992 1 45.62 346 ASN B N 1
ATOM 5569 C CA . ASN B 1 346 ? -2.914 32.094 -9.867 1 45.62 346 ASN B CA 1
ATOM 5570 C C . ASN B 1 346 ? -1.942 33.25 -9.898 1 45.62 346 ASN B C 1
ATOM 5572 O O . ASN B 1 346 ? -0.736 33.062 -10.07 1 45.62 346 ASN B O 1
ATOM 5576 N N . GLY B 1 347 ? -2.148 34.312 -10.578 1 35.28 347 GLY B N 1
ATOM 5577 C CA . GLY B 1 347 ? -1.502 35.625 -10.57 1 35.28 347 GLY B CA 1
ATOM 5578 C C . GLY B 1 347 ? -0.69 35.875 -9.312 1 35.28 347 GLY B C 1
ATOM 5579 O O . GLY B 1 347 ? -0.502 37.031 -8.906 1 35.28 347 GLY B O 1
ATOM 5580 N N . TRP B 1 348 ? -0.587 34.969 -8.43 1 32.72 348 TRP B N 1
ATOM 5581 C CA . TRP B 1 348 ? 0.071 35.469 -7.223 1 32.72 348 TRP B CA 1
ATOM 5582 C C . TRP B 1 348 ? 1.466 36 -7.539 1 32.72 348 TRP B C 1
ATOM 5584 O O . TRP B 1 348 ? 2.223 35.375 -8.281 1 32.72 348 TRP B O 1
ATOM 5594 N N . PHE B 1 349 ? 1.67 37.281 -7.402 1 28.3 349 PH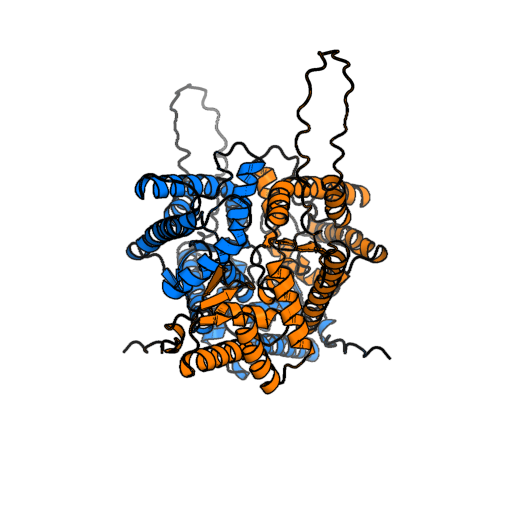E B N 1
ATOM 5595 C CA . PHE B 1 349 ? 2.744 38.281 -7.387 1 28.3 349 PHE B CA 1
ATOM 5596 C C . PHE B 1 349 ? 3.947 37.75 -6.609 1 28.3 349 PHE B C 1
ATOM 5598 O O . PHE B 1 349 ? 3.805 37.281 -5.48 1 28.3 349 PHE B O 1
ATOM 5605 N N . LEU B 1 350 ? 5.004 37.156 -7.137 1 24.27 350 LEU B N 1
ATOM 5606 C CA . LEU B 1 350 ? 6.266 37.5 -6.496 1 24.27 350 LEU B CA 1
ATOM 5607 C C . LEU B 1 350 ? 6.363 39 -6.27 1 24.27 350 LEU B C 1
ATOM 5609 O O . LEU B 1 350 ? 6.062 39.781 -7.172 1 24.27 350 LEU B O 1
#

Nearest PDB structures (foldseek):
  7p3q-assembly1_A  TM=7.413E-01  e=3.037E-01  Streptomyces coelicolor A3(2)
  5mqj-assembly1_A  TM=4.554E-01  e=2.251E-02  Homo sapiens
  3mjr-assembly1_A  TM=4.052E-01  e=2.209E-01  Homo sapiens
  7p3q-assembly1_A  TM=7.412E-01  e=4.436E-01  Streptomyces coelicolor A3(2)
  5mqj-assembly1_A  TM=4.564E-01  e=2.149E-02  Homo sapiens

Radius of gyration: 27.53 Å; Cα contacts (8 Å, |Δi|>4): 858; chains: 2; bounding box: 75×85×60 Å

pLDDT: mean 79.41, std 20.77, range [20.27, 97.75]

Secondary structure (DSSP, 8-state):
----------GGGGS--EEEETTTT-EEEE--HHHHHHHHHHTT--HHHHHHHHHHHHHHHHHTT--EEEHHHHHHHHHHHHHHTT--HHHHHHHHHHHHHHHTT--EEEEEE--TTSSHHHHHHHHHHHHT---EEEHHHHHHHHHHHS-----SS-GGGS--SSHHHHHHHHHHHHHHHHHHHHHHHHHHHHHT--EEEEESS--HHHHHHHHHHHT--TT--------------------------PPPEEEEEEEEE-HHHHHHHHHHHHHHHHTSTT--THHHHHHHHHHHHHHHHHHGGGGGTPEEEEE-STTHHHHHHHHHHHHHHHHHHHHHHHHHHS----/----------GGGGS--EEEETTTT-EEEE--HHHHHHHHHHTT--HHHHHHHHHHHHHHHHHTT--EEEHHHHHHHHHHHHHHTT--HHHHHHHHHHHHHHHTT--EEEEEE--TTSSHHHHHHHHHHHHT---EEEHHHHHHHHHHHS-----SS-GGGS--SSHHHHHHHHHHHHHHHHHHHHHHHHHHHHHT--EEEEESS--HHHHHHHHHHHTS-TT--------------------------PPPEEEEEEEEE-HHHHHHHHHHHHHHHHTSTT--TTHHHHHHHHHHHHHHHHHGGGGGTPEEEEE-STTHHHHHHHHHHHHHHHHHHHHHHHHHHS----

InterPro domains:
  IPR027417 P-loop containing nucleoside triphosphate hydrolase [G3DSA:3.40.50.300] (109-223)
  IPR027417 P-loop containing nucleoside triphosphate hydrolase [SSF52540] (107-216)